Protein AF-0000000084983018 (afdb_homodimer)

Foldseek 3Di:
DVQAPLLVVLLVCLVVLHADALVSLLSNLLLLLDDPPGDDLVSLLSNFVSCVVSDHFLSNLLSNLLNQLVQWAAAAAPDPLAEEFEELDDLLLAFQALRLLLVLLLQLLVQAYEYEWEADDRHQGTNVLQLVLLQFDQPDASVLQSVCCHPQSYGYDYCVRTRVSCPSVVVSCVVVVDDGSSSLSRQLSRRHLRLFYEYFYQDLVCFASSQVSSLVSRRAWYKYWYAPRDRAQFQQGKIWIWIHHPSDTDTDIDHLVVLVDHHDHSVQRHAHHSNRSNVVSLCLLLPPDGRSVSRSLQRSLVSNCRSPVDVDSSVSSVSSNVCSPVSSSVVSSVVSSVSNVVD/DPQAPLLVVLLVCLVVLHADALVSLLSNLLLLLDDPPGDDLVSLLSNFVSCVVSDHFLSNLLSNLLNQLVQWAAAAAPDPLAEEFEELDDLLLAFFALRLLLVLLLQLLVQAYEYEWEADDRHQGTNVLQLVLLQFDQPDASVLQSVCCRPLSYGYDYCVRTRVSCVSVVVSCVVVVDDGSSSLSRQLSRRHLRLFYEYFYQDLVCQQSSQVSSLVSRRAWYKYWYAPRDRAQFQQGKIWIWIHHPSDTDTDIDHLVVLVDHHDHSVQRHAHHSNRSNVVSLCLLLPPDGRSVSRSLQRSLVSNCRSPVDVDSSVSSVSSNVCSPVSSSVVSSVVSSVSNVVD

Solvent-accessible surface area (backbone atoms only — not comparable to full-atom values): 33325 Å² total; per-residue (Å²): 133,78,79,74,50,48,47,44,52,48,34,45,38,29,69,68,67,40,83,58,48,39,66,55,24,25,51,28,41,45,29,43,44,31,86,78,86,35,55,50,54,24,38,48,24,27,42,39,40,28,40,49,68,63,56,77,49,47,42,33,51,33,16,34,21,53,38,55,32,70,67,29,54,62,40,74,56,82,62,75,62,28,25,29,54,30,49,36,52,82,42,82,70,46,52,34,60,49,60,65,49,15,48,32,40,19,31,54,68,69,26,28,30,52,26,50,42,40,66,49,85,79,51,72,39,22,55,46,41,27,41,45,57,65,53,30,54,65,90,59,54,60,68,53,27,30,48,32,26,61,75,71,27,43,23,62,44,42,38,75,76,30,41,62,48,45,57,63,51,47,55,34,44,63,59,39,63,58,84,36,68,69,46,60,30,57,61,70,30,46,43,60,64,52,39,19,38,40,35,15,29,34,42,64,82,46,20,55,48,50,38,50,25,39,45,75,73,59,38,53,30,31,38,17,25,15,22,86,37,30,29,38,59,44,36,59,39,59,22,43,34,15,33,35,52,89,87,40,79,45,78,51,74,47,51,35,56,81,76,71,42,69,76,40,55,71,76,59,40,47,41,48,46,24,62,54,28,28,52,50,42,52,40,35,28,66,48,46,81,54,60,51,32,52,25,28,28,50,41,14,1,44,44,24,20,58,38,65,76,27,94,36,48,66,53,10,28,53,50,31,49,51,34,25,72,70,38,42,15,41,4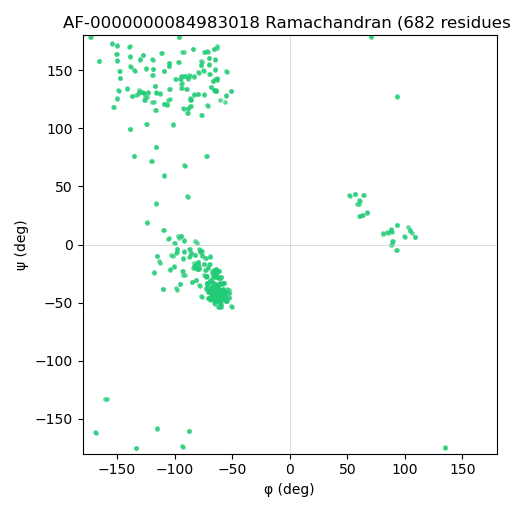9,40,48,52,48,47,26,56,57,42,58,72,105,136,76,79,73,52,50,47,44,52,48,34,45,38,29,69,69,67,41,83,58,49,39,65,56,23,25,51,28,40,46,30,44,45,31,85,79,85,35,54,49,53,23,37,48,24,26,44,38,40,28,40,50,68,63,56,77,48,48,43,34,51,32,16,34,21,53,38,56,33,69,68,28,54,62,41,74,56,82,62,74,62,28,24,28,54,29,48,37,51,83,42,79,70,47,50,35,59,49,61,64,49,14,48,33,39,20,32,52,67,70,26,29,29,54,26,49,41,42,66,50,86,80,53,72,39,22,55,46,42,27,39,46,55,64,53,30,55,65,91,59,53,61,68,54,28,30,48,31,26,60,73,70,27,42,23,62,44,41,38,75,78,29,39,63,48,45,55,63,51,46,56,35,45,64,60,40,62,60,86,35,67,67,48,60,31,59,62,68,30,47,43,60,65,52,39,20,38,40,35,16,30,34,41,65,82,46,21,56,48,50,37,50,27,40,44,76,72,58,38,52,29,31,39,18,26,15,22,85,39,30,28,39,59,45,34,60,40,59,23,42,34,15,32,36,52,89,88,40,81,44,77,50,74,46,53,35,56,82,75,72,43,70,75,40,56,72,77,60,40,48,41,48,44,23,60,52,28,29,52,49,42,52,41,36,28,68,48,46,82,53,60,51,33,52,25,30,28,51,41,14,1,42,44,24,21,58,37,64,76,27,94,37,49,67,53,10,27,54,50,33,49,51,32,26,73,70,38,42,15,42,48,40,49,52,49,46,25,56,57,42,58,72,104

InterPro domains:
  IPR000312 Glycosyl transferase, family 3 [PF00591] (81-330)
  IPR005940 Anthranilate phosphoribosyl transferase [MF_00211] (9-339)
  IPR005940 Anthranilate phosphoribosyl transferase [PTHR43285] (6-341)
  IPR005940 Anthranilate phosphoribosyl transferase [TIGR01245] (11-338)
  IPR017459 Glycosyl transferase family 3, N-terminal domain [PF02885] (8-72)
  IPR035902 Nucleoside phosphorylase/phosphoribosyltransferase catalytic domain superfamily [G3DSA:3.40.1030.10] (78-343)
  IPR035902 Nucleoside phosphorylase/phosphoribosyltransferase catalytic domain superfamily [SSF52418] (81-342)
  IPR036320 Glycosyl transferase family 3, N-terminal domain superfamily [SSF47648] (6-75)

Structure (mmCIF, N/CA/C/O backbone):
data_AF-0000000084983018-model_v1
#
loop_
_entity.id
_entity.type
_entity.pdbx_description
1 polymer 'Anthranilate phosphoribosyltransferase'
#
loop_
_atom_site.group_PDB
_atom_site.id
_atom_site.type_symbol
_atom_site.label_atom_id
_atom_site.label_alt_id
_atom_site.label_comp_id
_atom_site.label_asym_id
_atom_site.label_entity_id
_atom_site.label_seq_id
_atom_site.pdbx_PDB_ins_code
_atom_site.Cartn_x
_atom_site.Cartn_y
_atom_site.Cartn_z
_atom_site.occupancy
_atom_site.B_iso_or_equiv
_atom_site.auth_seq_id
_atom_site.auth_comp_id
_atom_site.auth_asym_id
_atom_site.auth_atom_id
_atom_site.pdbx_PDB_model_num
ATOM 1 N N . MET A 1 1 ? 7.293 11.492 -21.266 1 32.59 1 MET A N 1
ATOM 2 C CA . MET A 1 1 ? 7.188 11.742 -19.828 1 32.59 1 MET A CA 1
ATOM 3 C C . MET A 1 1 ? 5.754 11.531 -19.344 1 32.59 1 MET A C 1
ATOM 5 O O . MET A 1 1 ? 5.516 11.398 -18.156 1 32.59 1 MET A O 1
ATOM 9 N N . GLU A 1 2 ? 4.789 11.664 -20.344 1 40.72 2 GLU A N 1
ATOM 10 C CA . GLU A 1 2 ? 3.334 11.555 -20.391 1 40.72 2 GLU A CA 1
ATOM 11 C C . GLU A 1 2 ? 2.885 10.102 -20.266 1 40.72 2 GLU A C 1
ATOM 13 O O . GLU A 1 2 ? 1.707 9.828 -20.031 1 40.72 2 GLU A O 1
ATOM 18 N N . ALA A 1 3 ? 3.82 9.242 -20.719 1 45.34 3 ALA A N 1
ATOM 19 C CA . ALA A 1 3 ? 3.463 7.859 -21.016 1 45.34 3 ALA A CA 1
ATOM 20 C C . ALA A 1 3 ? 3.23 7.062 -19.734 1 45.34 3 ALA A C 1
ATOM 22 O O . ALA A 1 3 ? 2.57 6.02 -19.766 1 45.34 3 ALA A O 1
ATOM 23 N N . PHE A 1 4 ? 3.785 7.344 -18.625 1 60.31 4 PHE A N 1
ATOM 24 C CA . PHE A 1 4 ? 3.695 6.484 -17.453 1 60.31 4 PHE A CA 1
ATOM 25 C C . PHE A 1 4 ? 2.809 7.117 -16.391 1 60.31 4 PHE A C 1
ATOM 27 O O . PHE A 1 4 ? 3.252 7.344 -15.258 1 60.31 4 PHE A O 1
ATOM 34 N N . ALA A 1 5 ? 1.514 7.324 -16.969 1 80.44 5 ALA A N 1
ATOM 35 C CA . ALA A 1 5 ? 0.511 8.07 -16.219 1 80.44 5 ALA A CA 1
ATOM 36 C C . ALA A 1 5 ? -0.504 7.133 -15.57 1 80.44 5 ALA A C 1
ATOM 38 O O . ALA A 1 5 ? -1.137 7.484 -14.57 1 80.44 5 ALA A O 1
ATOM 39 N N . MET A 1 6 ? -0.443 5.891 -15.945 1 94.75 6 MET A N 1
ATOM 40 C CA . MET A 1 6 ? -1.58 5.082 -15.516 1 94.75 6 MET A CA 1
ATOM 41 C C . MET A 1 6 ? -1.365 4.559 -14.094 1 94.75 6 MET A C 1
ATOM 43 O O . MET A 1 6 ? -2.318 4.438 -13.328 1 94.75 6 MET A O 1
ATOM 47 N N . ILE A 1 7 ? -0.106 4.305 -13.766 1 97.69 7 ILE A N 1
ATOM 48 C CA . ILE A 1 7 ? 0.171 3.738 -12.453 1 97.69 7 ILE A CA 1
ATOM 49 C C . ILE A 1 7 ? -0.272 4.715 -11.367 1 97.69 7 ILE A C 1
ATOM 51 O O . ILE A 1 7 ? -0.812 4.301 -10.336 1 97.69 7 ILE A O 1
ATOM 55 N N . LYS A 1 8 ? -0.011 5.953 -11.578 1 96.94 8 LYS A N 1
ATOM 56 C CA . LYS A 1 8 ? -0.444 6.961 -10.617 1 96.94 8 LYS A CA 1
ATOM 57 C C . LYS A 1 8 ? -1.966 7.008 -10.516 1 96.94 8 LYS A C 1
ATOM 59 O O . LYS A 1 8 ? -2.52 7.098 -9.414 1 96.94 8 LYS A O 1
ATOM 64 N N . GLU A 1 9 ? -2.6 6.969 -11.633 1 97.69 9 GLU A N 1
ATOM 65 C CA . GLU A 1 9 ? -4.059 6.938 -11.664 1 97.69 9 GLU A CA 1
ATOM 66 C C . GLU A 1 9 ? -4.598 5.676 -11 1 97.69 9 GLU A C 1
ATOM 68 O O . GLU A 1 9 ? -5.586 5.727 -10.266 1 97.69 9 GLU A O 1
ATOM 73 N N . ALA A 1 10 ? -3.994 4.559 -11.273 1 98.69 10 ALA A N 1
ATOM 74 C CA . ALA A 1 10 ? -4.395 3.287 -10.672 1 98.69 10 ALA A CA 1
ATOM 75 C C . ALA A 1 10 ? -4.273 3.338 -9.156 1 98.69 10 ALA A C 1
ATOM 77 O O . ALA A 1 10 ? -5.18 2.904 -8.438 1 98.69 10 ALA A O 1
ATOM 78 N N . ILE A 1 11 ? -3.15 3.885 -8.719 1 98.62 11 ILE A N 1
ATOM 79 C CA . ILE A 1 11 ? -2.924 4.016 -7.285 1 98.62 11 ILE A CA 1
ATOM 80 C C . ILE A 1 11 ? -4.035 4.855 -6.664 1 98.62 11 ILE A C 1
ATOM 82 O O . ILE A 1 11 ? -4.586 4.496 -5.621 1 98.62 11 ILE A O 1
ATOM 86 N N . LYS A 1 12 ? -4.371 5.93 -7.293 1 97.69 12 LYS A N 1
ATOM 87 C CA . LYS A 1 12 ? -5.441 6.793 -6.801 1 97.69 12 LYS A CA 1
ATOM 88 C C . LYS A 1 12 ? -6.77 6.039 -6.734 1 97.69 12 LYS A C 1
ATOM 90 O O . LYS A 1 12 ? -7.449 6.059 -5.703 1 97.69 12 LYS A O 1
ATOM 95 N N . LYS A 1 13 ? -7.172 5.336 -7.777 1 98.31 13 LYS A N 1
ATOM 96 C CA . LYS A 1 13 ? -8.414 4.57 -7.816 1 98.31 13 LYS A CA 1
ATOM 97 C C . LYS A 1 13 ? -8.438 3.496 -6.734 1 98.31 13 LYS A C 1
ATOM 99 O O . LYS A 1 13 ? -9.422 3.361 -6.004 1 98.31 13 LYS A O 1
ATOM 104 N N . LEU A 1 14 ? -7.336 2.756 -6.645 1 98.69 14 LEU A N 1
ATOM 105 C CA . LEU A 1 14 ? -7.254 1.664 -5.684 1 98.69 14 LEU A CA 1
ATOM 106 C C . LEU A 1 14 ? -7.336 2.191 -4.254 1 98.69 14 LEU A C 1
ATOM 108 O O . LEU A 1 14 ? -7.961 1.566 -3.393 1 98.69 14 LEU A O 1
ATOM 112 N N . SER A 1 15 ? -6.668 3.338 -4.008 1 97.81 15 SER A N 1
ATOM 113 C CA . SER A 1 15 ? -6.695 3.922 -2.672 1 97.81 15 SER A 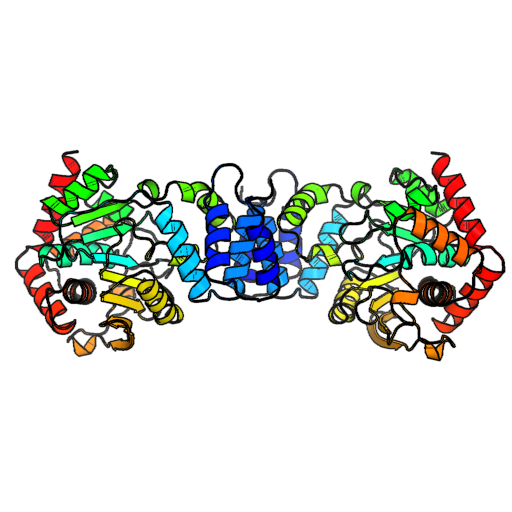CA 1
ATOM 114 C C . SER A 1 15 ? -8.109 4.344 -2.283 1 97.81 15 SER A C 1
ATOM 116 O O . SER A 1 15 ? -8.406 4.512 -1.1 1 97.81 15 SER A O 1
ATOM 118 N N . ASN A 1 16 ? -8.961 4.539 -3.258 1 97.06 16 ASN A N 1
ATOM 119 C CA . ASN A 1 16 ? -10.375 4.844 -3.035 1 97.06 16 ASN A CA 1
ATOM 120 C C . ASN A 1 16 ? -11.234 3.584 -3.064 1 97.06 16 ASN A C 1
ATOM 122 O O . ASN A 1 16 ? -12.461 3.664 -3.15 1 97.06 16 ASN A O 1
ATOM 126 N N . LYS A 1 17 ? -10.586 2.412 -3.137 1 97.75 17 LYS A N 1
ATOM 127 C CA . LYS A 1 17 ? -11.242 1.105 -3.143 1 97.75 17 LYS A CA 1
ATOM 128 C C . LYS A 1 17 ? -12.047 0.899 -4.422 1 97.75 17 LYS A C 1
ATOM 130 O O . LYS A 1 17 ? -13.094 0.248 -4.402 1 97.75 17 LYS A O 1
ATOM 135 N N . GLU A 1 18 ? -11.633 1.561 -5.473 1 98.5 18 GLU A N 1
ATOM 136 C CA . GLU A 1 18 ? -12.242 1.385 -6.789 1 98.5 18 GLU A CA 1
ATOM 137 C C . GLU A 1 18 ? -11.484 0.341 -7.609 1 98.5 18 GLU A C 1
ATOM 139 O O . GLU A 1 18 ? -10.258 0.264 -7.551 1 98.5 18 GLU A O 1
ATOM 144 N N . ASP A 1 19 ? -12.219 -0.385 -8.375 1 98.69 19 ASP A N 1
ATOM 145 C CA . ASP A 1 19 ? -11.633 -1.426 -9.211 1 98.69 19 ASP A CA 1
ATOM 146 C C . ASP A 1 19 ? -11 -0.829 -10.469 1 98.69 19 ASP A C 1
ATOM 148 O O . ASP A 1 19 ? -11.461 0.201 -10.969 1 98.69 19 ASP A O 1
ATOM 152 N N . LEU A 1 20 ? -9.977 -1.447 -10.914 1 98.75 20 LEU A N 1
ATOM 153 C CA . LEU A 1 20 ? -9.438 -1.127 -12.234 1 98.75 20 LEU A CA 1
ATOM 154 C C . LEU A 1 20 ? -10.133 -1.932 -13.32 1 98.75 20 LEU A C 1
ATOM 156 O O . LEU A 1 20 ? -10.516 -3.084 -13.102 1 98.75 20 LEU A O 1
ATOM 160 N N . THR A 1 21 ? -10.297 -1.306 -14.477 1 98.5 21 THR A N 1
ATOM 161 C CA . THR A 1 21 ? -10.719 -2.064 -15.648 1 98.5 21 THR A CA 1
ATOM 162 C C . THR A 1 21 ? -9.594 -2.973 -16.141 1 98.5 21 THR A C 1
ATOM 164 O O . THR A 1 21 ? -8.445 -2.822 -15.727 1 98.5 21 THR A O 1
ATOM 167 N N . LEU A 1 22 ? -9.992 -3.889 -17 1 98.56 22 LEU A N 1
ATOM 168 C CA . LEU A 1 22 ? -9.023 -4.773 -17.625 1 98.56 22 LEU A CA 1
ATOM 169 C C . LEU A 1 22 ? -7.898 -3.971 -18.281 1 98.56 22 LEU A C 1
ATOM 171 O O . LEU A 1 22 ? -6.719 -4.266 -18.078 1 98.56 22 LEU A O 1
ATOM 175 N N . GLU A 1 23 ? -8.219 -2.941 -18.984 1 98.44 23 GLU A N 1
ATOM 176 C CA . GLU A 1 23 ? -7.254 -2.145 -19.734 1 98.44 23 GLU A CA 1
ATOM 177 C C . GLU A 1 23 ? -6.371 -1.327 -18.797 1 98.44 23 GLU A C 1
ATOM 179 O O . GLU A 1 23 ? -5.168 -1.186 -19.031 1 98.44 23 GLU A O 1
ATOM 184 N N . GLU A 1 24 ? -6.961 -0.74 -17.734 1 98.5 24 GLU A N 1
ATOM 185 C CA . GLU A 1 24 ? -6.176 -0.003 -16.75 1 98.5 24 GLU A CA 1
ATOM 186 C C . GLU A 1 24 ? -5.145 -0.906 -16.078 1 98.5 24 GLU A C 1
ATOM 188 O O . GLU A 1 24 ? -4 -0.501 -15.867 1 98.5 24 GLU A O 1
ATOM 193 N N . ALA A 1 25 ? -5.582 -2.143 -15.789 1 98.62 25 ALA A N 1
ATOM 194 C CA . ALA A 1 25 ? -4.68 -3.104 -15.164 1 98.62 25 ALA A CA 1
ATOM 195 C C . ALA A 1 25 ? -3.531 -3.469 -16.094 1 98.62 25 ALA A C 1
ATOM 197 O O . ALA A 1 25 ? -2.375 -3.545 -15.68 1 98.62 25 ALA A O 1
ATOM 198 N N . LYS A 1 26 ? -3.838 -3.678 -17.375 1 98.5 26 LYS A N 1
ATOM 199 C CA . LYS A 1 26 ? -2.811 -3.975 -18.375 1 98.5 26 LYS A CA 1
ATOM 200 C C . LYS A 1 26 ? -1.768 -2.863 -18.438 1 98.5 26 LYS A C 1
ATOM 202 O O . LYS A 1 26 ? -0.564 -3.133 -18.422 1 98.5 26 LYS A O 1
ATOM 207 N N . GLN A 1 27 ? -2.232 -1.68 -18.469 1 98.06 27 GLN A N 1
ATOM 208 C CA . GLN A 1 27 ? -1.351 -0.529 -18.641 1 98.06 27 GLN A CA 1
ATOM 209 C C . GLN A 1 27 ? -0.479 -0.32 -17.406 1 98.06 27 GLN A C 1
ATOM 211 O O . GLN A 1 27 ? 0.715 -0.036 -17.516 1 98.06 27 GLN A O 1
ATOM 216 N N . ALA A 1 28 ? -1.094 -0.403 -16.203 1 98 28 ALA A N 1
ATOM 217 C CA . ALA A 1 28 ? -0.319 -0.267 -14.977 1 98 28 ALA A CA 1
ATOM 218 C C . ALA A 1 28 ? 0.772 -1.331 -14.891 1 98 28 ALA A C 1
ATOM 220 O O . ALA A 1 28 ? 1.919 -1.028 -14.555 1 98 28 ALA A O 1
ATOM 221 N N . MET A 1 29 ? 0.424 -2.566 -15.234 1 97.94 29 MET A N 1
ATOM 222 C CA . MET A 1 29 ? 1.387 -3.662 -15.195 1 97.94 29 MET A CA 1
ATOM 223 C C . MET A 1 29 ? 2.492 -3.451 -16.219 1 97.94 29 MET A C 1
ATOM 225 O O . MET A 1 29 ? 3.654 -3.771 -15.969 1 97.94 29 MET A O 1
ATOM 229 N N . ASP A 1 30 ? 2.123 -2.965 -17.359 1 97.38 30 ASP A N 1
ATOM 230 C CA . ASP A 1 30 ? 3.115 -2.654 -18.391 1 97.38 30 ASP A CA 1
ATOM 231 C C . ASP A 1 30 ? 4.16 -1.674 -17.859 1 97.38 30 ASP A C 1
ATOM 233 O O . ASP A 1 30 ? 5.359 -1.855 -18.078 1 97.38 30 ASP A O 1
ATOM 237 N N . GLU A 1 31 ? 3.773 -0.653 -17.125 1 97.25 31 GLU A N 1
ATOM 238 C CA . GLU A 1 31 ? 4.688 0.325 -16.547 1 97.25 31 GLU A CA 1
ATOM 239 C C . GLU A 1 31 ? 5.562 -0.312 -15.469 1 97.25 31 GLU A C 1
ATOM 241 O O . GLU A 1 31 ? 6.738 0.031 -15.336 1 97.25 31 GLU A O 1
ATOM 246 N N . ILE A 1 32 ? 4.977 -1.2 -14.711 1 97.25 32 ILE A N 1
ATOM 247 C CA . ILE A 1 32 ? 5.699 -1.89 -13.648 1 97.25 32 ILE A CA 1
ATOM 248 C C . ILE A 1 32 ? 6.809 -2.75 -14.25 1 97.25 32 ILE A C 1
ATOM 250 O O . ILE A 1 32 ? 7.914 -2.814 -13.711 1 97.25 32 ILE A O 1
ATOM 254 N N . LEU A 1 33 ? 6.52 -3.375 -15.367 1 96.38 33 LEU A N 1
ATOM 255 C CA . LEU A 1 33 ? 7.449 -4.336 -15.953 1 96.38 33 LEU A CA 1
ATOM 256 C C . LEU A 1 33 ? 8.375 -3.652 -16.953 1 96.38 33 LEU A C 1
ATOM 258 O O . LEU A 1 33 ? 9.188 -4.312 -17.609 1 96.38 33 LEU A O 1
ATOM 262 N N . THR A 1 34 ? 8.258 -2.35 -17.094 1 93.94 34 THR A N 1
ATOM 263 C CA . THR A 1 34 ? 9.188 -1.566 -17.906 1 93.94 34 THR A CA 1
ATOM 264 C C . THR A 1 34 ? 10.414 -1.175 -17.094 1 93.94 34 THR A C 1
ATOM 266 O O . THR A 1 34 ? 10.305 -0.46 -16.094 1 93.94 34 THR A O 1
ATOM 269 N N . LEU A 1 35 ? 11.555 -1.564 -17.469 1 87.19 35 LEU A N 1
ATOM 270 C CA . LEU A 1 35 ? 12.773 -1.459 -16.688 1 87.19 35 LEU A CA 1
ATOM 271 C C . LEU A 1 35 ? 13.312 -0.033 -16.703 1 87.19 35 LEU A C 1
ATOM 273 O O . LEU A 1 35 ? 13.758 0.483 -15.68 1 87.19 35 LEU A O 1
ATOM 277 N N . GLU A 1 36 ? 13.336 0.577 -17.828 1 88.81 36 GLU A N 1
ATOM 278 C CA . GLU A 1 36 ? 13.828 1.948 -17.938 1 88.81 36 GLU A CA 1
ATOM 279 C C . GLU A 1 36 ? 12.68 2.928 -18.141 1 88.81 36 GLU A C 1
ATOM 281 O O . GLU A 1 36 ? 11.914 2.801 -19.109 1 88.81 36 GLU A O 1
ATOM 286 N N . GLY A 1 37 ? 12.641 3.807 -17.203 1 89.25 37 GLY A N 1
ATOM 287 C CA . GLY A 1 37 ? 11.609 4.828 -17.359 1 89.25 37 GLY A CA 1
ATOM 288 C C . GLY A 1 37 ? 10.242 4.359 -16.906 1 89.25 37 GLY A C 1
ATOM 289 O O . GLY A 1 37 ? 9.242 5.039 -17.156 1 89.25 37 GLY A O 1
ATOM 290 N N . GLY A 1 38 ? 10.141 3.217 -16.281 1 94 38 GLY A N 1
ATOM 291 C CA . GLY A 1 38 ? 8.867 2.691 -15.812 1 94 38 GLY A CA 1
ATOM 292 C C . GLY A 1 38 ? 8.5 3.178 -14.422 1 94 38 GLY A C 1
ATOM 293 O O . GLY A 1 38 ? 8.93 4.25 -14 1 94 38 GLY A O 1
ATOM 294 N N . ALA A 1 39 ? 7.609 2.455 -13.797 1 96.5 39 ALA A N 1
ATOM 295 C CA . ALA A 1 39 ? 7.129 2.814 -12.469 1 96.5 39 ALA A CA 1
ATOM 296 C C . ALA A 1 39 ? 8.258 2.779 -11.445 1 96.5 39 ALA A C 1
ATOM 298 O O . ALA A 1 39 ? 9.148 1.927 -11.523 1 96.5 39 ALA A O 1
ATOM 299 N N . THR A 1 40 ? 8.281 3.682 -10.531 1 96.44 40 THR A N 1
ATOM 300 C CA . THR A 1 40 ? 9.266 3.719 -9.461 1 96.44 40 THR A CA 1
ATOM 301 C C . THR A 1 40 ? 8.984 2.637 -8.422 1 96.44 40 THR A C 1
ATOM 303 O O . THR A 1 40 ? 7.891 2.066 -8.398 1 96.44 40 THR A O 1
ATOM 306 N N . ASP A 1 41 ? 9.961 2.336 -7.512 1 97.19 41 ASP A N 1
ATOM 307 C CA . ASP A 1 41 ? 9.773 1.359 -6.445 1 97.19 41 ASP A CA 1
ATOM 308 C C . ASP A 1 41 ? 8.586 1.732 -5.562 1 97.19 41 ASP A C 1
ATOM 310 O O . ASP A 1 41 ? 7.809 0.864 -5.156 1 97.19 41 ASP A O 1
ATOM 314 N N . ALA A 1 42 ? 8.43 3.018 -5.309 1 97.94 42 ALA A N 1
ATOM 315 C CA . ALA A 1 42 ? 7.328 3.492 -4.477 1 97.94 42 ALA A CA 1
ATOM 316 C C . ALA A 1 42 ? 5.984 3.232 -5.148 1 97.94 42 ALA A C 1
ATOM 318 O O . ALA A 1 42 ? 5.031 2.795 -4.496 1 97.94 42 ALA A O 1
ATOM 319 N N . GLN A 1 43 ? 5.957 3.51 -6.402 1 98.19 43 GLN A N 1
ATOM 320 C CA . GLN A 1 43 ? 4.715 3.326 -7.145 1 98.19 43 GLN A CA 1
ATOM 321 C C . GLN A 1 43 ? 4.352 1.848 -7.246 1 98.19 43 GLN A C 1
ATOM 323 O O . GLN A 1 43 ? 3.193 1.474 -7.047 1 98.19 43 GLN A O 1
ATOM 328 N N . ILE A 1 44 ? 5.344 1.029 -7.562 1 98.38 44 ILE A N 1
ATOM 329 C CA . ILE A 1 44 ? 5.125 -0.411 -7.645 1 98.38 44 ILE A CA 1
ATOM 330 C C . ILE A 1 44 ? 4.617 -0.93 -6.301 1 98.38 44 ILE A C 1
ATOM 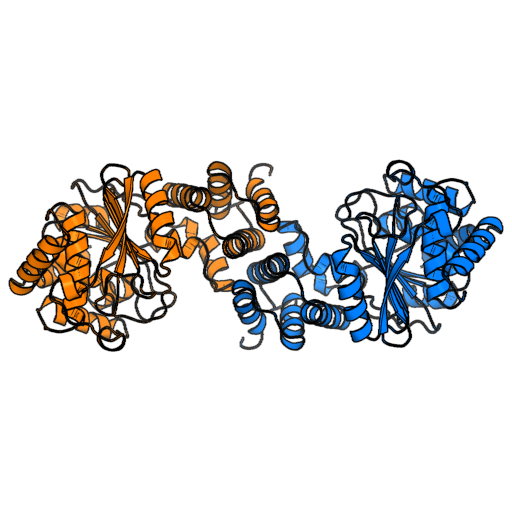332 O O . ILE A 1 44 ? 3.619 -1.653 -6.246 1 98.38 44 ILE A O 1
ATOM 336 N N . SER A 1 45 ? 5.273 -0.512 -5.27 1 98.56 45 SER A N 1
ATOM 337 C CA . SER A 1 45 ? 4.938 -0.954 -3.918 1 98.56 45 SER A CA 1
ATOM 338 C C . SER A 1 45 ? 3.523 -0.534 -3.533 1 98.56 45 SER A C 1
ATOM 340 O O . SER A 1 45 ? 2.77 -1.323 -2.961 1 98.56 45 SER A O 1
ATOM 342 N N . SER A 1 46 ? 3.154 0.678 -3.816 1 98.81 46 SER A N 1
ATOM 343 C CA . SER A 1 46 ? 1.819 1.177 -3.5 1 98.81 46 SER A CA 1
ATOM 344 C C . SER A 1 46 ? 0.747 0.411 -4.27 1 98.81 46 SER A C 1
ATOM 346 O O . SER A 1 46 ? -0.252 -0.019 -3.688 1 98.81 46 SER A O 1
ATOM 348 N N . PHE A 1 47 ? 0.963 0.246 -5.578 1 98.69 47 PHE A N 1
ATOM 349 C CA . PHE A 1 47 ? 0.031 -0.483 -6.43 1 98.69 47 PHE A CA 1
ATOM 350 C C . PHE A 1 47 ? -0.217 -1.885 -5.887 1 98.69 47 PHE A C 1
ATOM 352 O O . PHE A 1 47 ? -1.366 -2.295 -5.707 1 98.69 47 PHE A O 1
ATOM 359 N N . LEU A 1 48 ? 0.864 -2.59 -5.559 1 98.62 48 LEU A N 1
ATOM 360 C CA . LEU A 1 48 ? 0.775 -3.963 -5.074 1 98.62 48 LEU A CA 1
ATOM 361 C C . LEU A 1 48 ? 0.07 -4.02 -3.725 1 98.62 48 LEU A C 1
ATOM 363 O O . LEU A 1 48 ? -0.794 -4.871 -3.506 1 98.62 48 LEU A O 1
ATOM 367 N N . SER A 1 49 ? 0.425 -3.119 -2.816 1 98.75 49 SER A N 1
ATOM 368 C CA . SER A 1 49 ? -0.132 -3.088 -1.468 1 98.75 49 SER A CA 1
ATOM 369 C C . SER A 1 49 ? -1.624 -2.773 -1.493 1 98.75 49 SER A C 1
ATOM 371 O O . SER A 1 49 ? -2.414 -3.434 -0.817 1 98.75 49 SER A O 1
ATOM 373 N N . LEU A 1 50 ? -1.993 -1.81 -2.314 1 98.75 50 LEU A N 1
ATOM 374 C CA . LEU A 1 50 ? -3.383 -1.373 -2.373 1 98.75 50 LEU A CA 1
ATOM 375 C C . LEU A 1 50 ? -4.262 -2.441 -3.016 1 98.75 50 LEU A C 1
ATOM 377 O O . LEU A 1 50 ? -5.387 -2.68 -2.568 1 98.75 50 LEU A O 1
ATOM 381 N N . LEU A 1 51 ? -3.734 -3.025 -4.043 1 98.25 51 LEU A N 1
ATOM 382 C CA . LEU A 1 51 ? -4.477 -4.098 -4.695 1 98.25 51 LEU A CA 1
ATOM 383 C C . LEU A 1 51 ? -4.75 -5.242 -3.725 1 98.25 51 LEU A C 1
ATOM 385 O O . LEU A 1 51 ? -5.867 -5.758 -3.666 1 98.25 51 LEU A O 1
ATOM 389 N N . ARG A 1 52 ? -3.76 -5.609 -3.029 1 96.81 52 ARG A N 1
ATOM 390 C CA . ARG A 1 52 ? -3.896 -6.668 -2.035 1 96.81 52 ARG A CA 1
ATOM 391 C C . ARG A 1 52 ? -4.953 -6.309 -0.997 1 96.81 52 ARG A C 1
ATOM 393 O O . ARG A 1 52 ? -5.801 -7.141 -0.654 1 96.81 52 ARG A O 1
ATOM 400 N N . MET A 1 53 ? -4.914 -5.125 -0.514 1 97.44 53 MET A N 1
ATOM 401 C CA . MET A 1 53 ? -5.82 -4.68 0.539 1 97.44 53 MET A CA 1
ATOM 402 C C . MET A 1 53 ? -7.254 -4.609 0.027 1 97.44 53 MET A C 1
ATOM 404 O O . MET A 1 53 ? -8.195 -4.914 0.761 1 97.44 53 MET A O 1
ATOM 408 N N . LYS A 1 54 ? -7.484 -4.176 -1.147 1 97.06 54 LYS A N 1
ATOM 409 C CA . LYS A 1 54 ? -8.812 -4.031 -1.748 1 97.06 54 LYS A CA 1
ATOM 410 C C . LYS A 1 54 ? -9.406 -5.391 -2.09 1 97.06 54 LYS A C 1
ATOM 412 O O . LYS A 1 54 ? -10.625 -5.578 -2.006 1 97.06 54 LYS A O 1
ATOM 417 N N . GLY A 1 55 ? -8.5 -6.34 -2.463 1 96.38 55 GLY A N 1
ATOM 418 C CA . GLY A 1 55 ? -8.938 -7.57 -3.104 1 96.38 55 GLY A CA 1
ATOM 419 C C . GLY A 1 55 ? -8.922 -7.492 -4.617 1 96.38 55 GLY A C 1
ATOM 420 O O . GLY A 1 55 ? -9.5 -6.574 -5.203 1 96.38 55 GLY A O 1
ATOM 421 N N . GLU A 1 56 ? -8.297 -8.406 -5.285 1 97.38 56 GLU A N 1
ATOM 422 C CA . GLU A 1 56 ? -8.102 -8.375 -6.734 1 97.38 56 GLU A CA 1
ATOM 423 C C . GLU A 1 56 ? -9.328 -8.914 -7.469 1 97.38 56 GLU A C 1
ATOM 425 O O . GLU A 1 56 ? -9.844 -9.977 -7.125 1 97.38 56 GLU A O 1
ATOM 430 N N . THR A 1 57 ? -9.836 -8.18 -8.43 1 97.75 57 THR A N 1
ATOM 431 C CA . THR A 1 57 ? -10.938 -8.656 -9.258 1 97.75 57 THR A CA 1
ATOM 432 C C . THR A 1 57 ? -10.414 -9.516 -10.406 1 97.75 57 THR A C 1
ATOM 434 O O . THR A 1 57 ? -9.211 -9.539 -10.672 1 97.75 57 THR A O 1
ATOM 437 N N . ILE A 1 58 ? -11.312 -10.219 -11.094 1 97.94 58 ILE A N 1
ATOM 438 C CA . ILE A 1 58 ? -10.977 -11.07 -12.234 1 97.94 58 ILE A CA 1
ATOM 439 C C . ILE A 1 58 ? -10.328 -10.227 -13.328 1 97.94 58 ILE A C 1
ATOM 441 O O . ILE A 1 58 ? -9.312 -10.617 -13.906 1 97.94 58 ILE A O 1
ATOM 445 N N . ASP A 1 59 ? -10.875 -8.984 -13.586 1 98.44 59 ASP A N 1
ATOM 446 C CA . ASP A 1 59 ? -10.32 -8.094 -14.602 1 98.44 59 ASP A CA 1
ATOM 447 C C . ASP A 1 59 ? -8.898 -7.664 -14.25 1 98.44 59 ASP A C 1
ATOM 449 O O . ASP A 1 59 ? -8.031 -7.613 -15.117 1 98.44 59 ASP A O 1
ATOM 453 N N . GLU A 1 60 ? -8.711 -7.301 -13.008 1 98.69 60 GLU A N 1
ATOM 454 C CA . GLU A 1 60 ? -7.387 -6.887 -12.547 1 98.69 60 GLU A CA 1
ATOM 455 C C . GLU A 1 60 ? -6.379 -8.023 -12.656 1 98.69 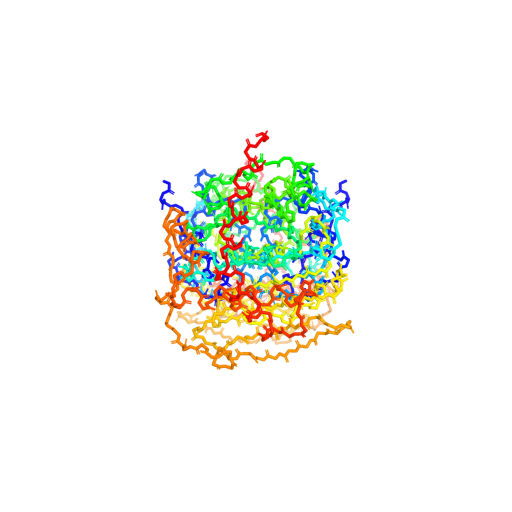60 GLU A C 1
ATOM 457 O O . GLU A 1 60 ? -5.273 -7.84 -13.164 1 98.69 60 GLU A O 1
ATOM 462 N N . ILE A 1 61 ? -6.754 -9.258 -12.242 1 98.5 61 ILE A N 1
ATOM 463 C CA . ILE A 1 61 ? -5.902 -10.438 -12.352 1 98.5 61 ILE A CA 1
ATOM 464 C C . ILE A 1 61 ? -5.594 -10.719 -13.82 1 98.5 61 ILE A C 1
ATOM 466 O O . ILE A 1 61 ? -4.43 -10.875 -14.195 1 98.5 61 ILE A O 1
ATOM 470 N N . THR A 1 62 ? -6.637 -10.711 -14.617 1 98.56 62 THR A N 1
ATOM 471 C CA . THR A 1 62 ? -6.512 -11.039 -16.031 1 98.56 62 THR A CA 1
ATOM 472 C C . THR A 1 62 ? -5.609 -10.031 -16.75 1 98.56 62 THR A C 1
ATOM 474 O O . THR A 1 62 ? -4.695 -10.422 -17.469 1 98.56 62 THR A O 1
ATOM 477 N N . GLY A 1 63 ? -5.871 -8.742 -16.5 1 98.62 63 GLY A N 1
ATOM 478 C CA . GLY A 1 63 ? -5.066 -7.707 -17.141 1 98.62 63 GLY A CA 1
ATOM 479 C C . GLY A 1 63 ? -3.596 -7.789 -16.781 1 98.62 63 GLY A C 1
ATOM 480 O O . GLY A 1 63 ? -2.732 -7.688 -17.656 1 98.62 63 GLY A O 1
ATOM 481 N N . CYS A 1 64 ? -3.314 -7.992 -15.531 1 98.62 64 CYS A N 1
A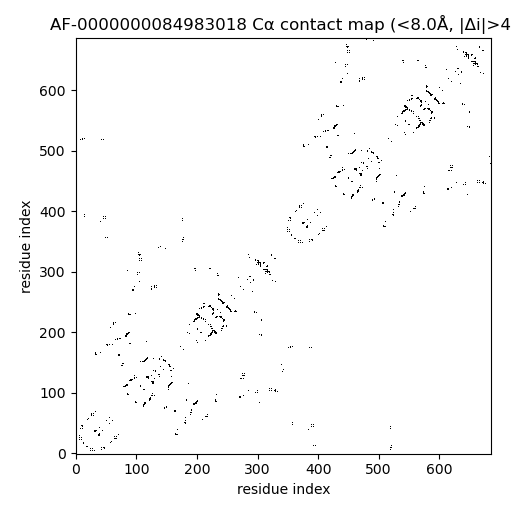TOM 482 C CA . CYS A 1 64 ? -1.931 -8.109 -15.086 1 98.62 64 CYS A CA 1
ATOM 483 C C . CYS A 1 64 ? -1.274 -9.352 -15.68 1 98.62 64 CYS A C 1
ATOM 485 O O . CYS A 1 64 ? -0.129 -9.297 -16.125 1 98.62 64 CYS A O 1
ATOM 487 N N . ALA A 1 65 ? -1.984 -10.453 -15.727 1 98.06 65 ALA A N 1
ATOM 488 C CA . ALA A 1 65 ? -1.443 -11.703 -16.234 1 98.06 65 ALA A CA 1
ATOM 489 C C . ALA A 1 65 ? -1.156 -11.617 -17.734 1 98.06 65 ALA A C 1
ATOM 491 O O . ALA A 1 65 ? -0.113 -12.078 -18.203 1 98.06 65 ALA A O 1
ATOM 492 N N . ILE A 1 66 ? -2.09 -11.031 -18.469 1 97.94 66 ILE A N 1
ATOM 493 C CA . ILE A 1 66 ? -1.924 -10.867 -19.906 1 97.94 66 ILE A CA 1
ATOM 494 C C . ILE A 1 66 ? -0.661 -10.055 -20.203 1 97.94 66 ILE A C 1
ATOM 496 O O . ILE A 1 66 ? 0.146 -10.43 -21.047 1 97.94 66 ILE A O 1
ATOM 500 N N . THR A 1 67 ? -0.487 -8.992 -19.469 1 97.94 67 THR A N 1
ATOM 501 C CA . THR A 1 67 ? 0.67 -8.125 -19.672 1 97.94 67 THR A CA 1
ATOM 502 C C . THR A 1 67 ? 1.959 -8.852 -19.297 1 97.94 67 THR A C 1
ATOM 504 O O . THR A 1 67 ? 2.947 -8.805 -20.031 1 97.94 67 THR A O 1
ATOM 507 N N . MET A 1 68 ? 1.944 -9.508 -18.156 1 97.12 68 MET A N 1
ATOM 508 C CA . MET A 1 68 ? 3.125 -10.258 -17.734 1 97.12 68 MET A CA 1
ATOM 509 C C . MET A 1 68 ? 3.506 -11.312 -18.766 1 97.12 68 MET A C 1
ATOM 511 O O . MET A 1 68 ? 4.676 -11.445 -19.125 1 97.12 68 MET A O 1
ATOM 515 N N . LYS A 1 69 ? 2.559 -12.016 -19.25 1 96.44 69 LYS A N 1
ATOM 516 C CA . LYS A 1 69 ? 2.789 -13.047 -20.25 1 96.44 69 LYS A CA 1
ATOM 517 C C . LYS A 1 69 ? 3.332 -12.438 -21.547 1 96.44 69 LYS A C 1
ATOM 519 O O . LYS A 1 69 ? 4.223 -13.008 -22.188 1 96.44 69 LYS A O 1
ATOM 524 N N . SER A 1 70 ? 2.809 -11.289 -21.906 1 96.12 70 SER A N 1
ATOM 525 C CA . SER A 1 70 ? 3.203 -10.656 -23.156 1 96.12 70 SER A CA 1
ATOM 526 C C . SER A 1 70 ? 4.672 -10.234 -23.125 1 96.12 70 SER A C 1
ATOM 528 O O . SER A 1 70 ? 5.309 -10.109 -24.172 1 96.12 70 SER A O 1
ATOM 530 N N . LYS A 1 71 ? 5.215 -10.078 -22 1 95.38 71 LYS A N 1
ATOM 531 C CA . LYS A 1 71 ? 6.586 -9.594 -21.875 1 95.38 71 LYS A CA 1
ATOM 532 C C . LYS A 1 71 ? 7.562 -10.75 -21.672 1 95.38 71 LYS A C 1
ATOM 534 O O . LYS A 1 71 ? 8.781 -10.547 -21.641 1 95.38 71 LYS A O 1
ATOM 539 N N . ALA A 1 72 ? 7.074 -11.953 -21.562 1 96.69 72 ALA A N 1
ATOM 540 C CA . ALA A 1 72 ? 7.902 -13.133 -21.328 1 96.69 72 ALA A CA 1
ATOM 541 C C . ALA A 1 72 ? 8.602 -13.57 -22.609 1 96.69 72 ALA A C 1
ATOM 543 O O . ALA A 1 72 ? 8.195 -13.172 -23.703 1 96.69 72 ALA A O 1
ATOM 544 N N . THR A 1 73 ? 9.727 -14.25 -22.484 1 97.25 73 THR A N 1
ATOM 545 C CA . THR A 1 73 ? 10.266 -15.031 -23.594 1 97.25 73 THR A CA 1
ATOM 546 C C . THR A 1 73 ? 9.469 -16.312 -23.797 1 97.25 73 THR A C 1
ATOM 548 O O . THR A 1 73 ? 9.234 -17.062 -22.844 1 97.25 73 THR A O 1
ATOM 551 N N . HIS A 1 74 ? 9.062 -16.547 -24.984 1 97.44 74 HIS A N 1
ATOM 552 C CA . HIS A 1 74 ? 8.125 -17.641 -25.234 1 97.44 74 HIS A CA 1
ATOM 553 C C . HIS A 1 74 ? 8.812 -18.844 -25.875 1 97.44 74 HIS A C 1
ATOM 555 O O . HIS A 1 74 ? 9.875 -18.688 -26.484 1 97.44 74 HIS A O 1
ATOM 561 N N . ILE A 1 75 ? 8.227 -19.938 -25.641 1 97.69 75 ILE A N 1
ATOM 562 C CA . ILE A 1 75 ? 8.523 -21.125 -26.438 1 97.69 75 ILE A CA 1
ATOM 563 C C . ILE A 1 75 ? 7.262 -21.609 -27.141 1 97.69 75 ILE A C 1
ATOM 565 O O . ILE A 1 75 ? 6.148 -21.25 -26.766 1 97.69 75 ILE A O 1
ATOM 569 N N . LYS A 1 76 ? 7.477 -22.375 -28.172 1 96.69 76 LYS A N 1
ATOM 570 C CA . LYS A 1 76 ? 6.375 -22.922 -28.953 1 96.69 76 LYS A CA 1
ATOM 571 C C . LYS A 1 76 ? 6.602 -24.391 -29.266 1 96.69 76 LYS A C 1
ATOM 573 O O . LYS A 1 76 ? 6.898 -24.75 -30.406 1 96.69 76 LYS A O 1
ATOM 578 N N . PRO A 1 77 ? 6.371 -25.172 -28.203 1 97.38 77 PRO A N 1
ATOM 579 C CA . PRO A 1 77 ? 6.531 -26.609 -28.469 1 97.38 77 PRO A CA 1
ATOM 580 C C . PRO A 1 77 ? 5.684 -27.094 -29.641 1 97.38 77 PRO A C 1
ATOM 582 O O . PRO A 1 77 ? 4.582 -26.578 -29.875 1 97.38 77 PRO A O 1
ATOM 585 N N . LYS A 1 78 ? 6.18 -28.109 -30.359 1 97.12 78 LYS A N 1
ATOM 586 C CA . LYS A 1 78 ? 5.484 -28.656 -31.531 1 97.12 78 LYS A CA 1
ATOM 587 C C . LYS A 1 78 ? 4.414 -29.656 -31.109 1 97.12 78 LYS A C 1
ATOM 589 O O . LYS A 1 78 ? 3.455 -29.891 -31.844 1 97.12 78 LYS A O 1
ATOM 594 N N . VAL A 1 79 ? 4.559 -30.141 -29.969 1 95.44 79 VAL A N 1
ATOM 595 C CA . VAL A 1 79 ? 3.592 -31.109 -29.484 1 95.44 79 VAL A CA 1
ATOM 596 C C . VAL A 1 79 ? 2.297 -30.406 -29.094 1 95.44 79 VAL A C 1
ATOM 598 O O . VAL A 1 79 ? 2.322 -29.25 -28.656 1 95.44 79 VAL A O 1
ATOM 601 N N . SER A 1 80 ? 1.238 -31.188 -29.25 1 92.25 80 SER A N 1
ATOM 602 C CA . SER A 1 80 ? -0.063 -30.609 -28.922 1 92.25 80 SER A CA 1
ATOM 603 C C . SER A 1 80 ? -0.487 -31 -27.5 1 92.25 80 SER A C 1
ATOM 605 O O . SER A 1 80 ? 0.042 -31.953 -26.922 1 92.25 80 SER A O 1
ATOM 607 N N . ASN A 1 81 ? -1.342 -30.25 -26.906 1 93.75 81 ASN A N 1
ATOM 608 C CA . ASN A 1 81 ? -2.059 -30.531 -25.656 1 93.75 81 ASN A CA 1
ATOM 609 C C . ASN A 1 81 ? -1.107 -30.641 -24.469 1 93.75 81 ASN A C 1
ATOM 611 O O . ASN A 1 81 ? -1.338 -31.438 -23.562 1 93.75 81 ASN A O 1
ATOM 615 N N . TYR A 1 82 ? 0.064 -29.984 -24.594 1 97.25 82 TYR A N 1
ATOM 616 C CA . TYR A 1 82 ? 0.908 -29.922 -23.406 1 97.25 82 TYR A CA 1
ATOM 617 C C . TYR A 1 82 ? 0.236 -29.125 -22.297 1 97.25 82 TYR A C 1
ATOM 619 O O . TYR A 1 82 ? -0.594 -28.25 -22.578 1 97.25 82 TYR A O 1
ATOM 627 N N . ILE A 1 83 ? 0.54 -29.453 -21.062 1 98.25 83 ILE A N 1
ATOM 628 C CA . ILE A 1 83 ? -0.096 -28.781 -19.938 1 98.25 83 ILE A CA 1
ATOM 629 C C . ILE A 1 83 ? 0.962 -28.062 -19.094 1 98.25 83 ILE A C 1
ATOM 631 O O . ILE A 1 83 ? 2.139 -28.422 -19.125 1 98.25 83 ILE A O 1
ATOM 635 N N . ASP A 1 84 ? 0.559 -27.016 -18.469 1 97.81 84 ASP A N 1
ATOM 636 C CA . ASP A 1 84 ? 1.295 -26.484 -17.328 1 97.81 84 ASP A CA 1
ATOM 637 C C . ASP A 1 84 ? 0.725 -27.016 -16.016 1 97.81 84 ASP A C 1
ATOM 639 O O . ASP A 1 84 ? -0.486 -27.219 -15.891 1 97.81 84 ASP A O 1
ATOM 643 N N . PHE A 1 85 ? 1.515 -27.281 -15.086 1 94.88 85 PHE A N 1
ATOM 644 C CA . PHE A 1 85 ? 1.185 -27.859 -13.789 1 94.88 85 PHE A CA 1
ATOM 645 C C . PHE A 1 85 ? 1.972 -27.172 -12.68 1 94.88 85 PHE A C 1
ATOM 647 O O . PHE A 1 85 ? 3.156 -27.469 -12.484 1 94.88 85 PHE A O 1
ATOM 654 N N . VAL A 1 86 ? 1.274 -26.234 -12.008 1 94.75 86 VAL A N 1
ATOM 655 C CA . VAL A 1 86 ? 2.025 -25.375 -11.094 1 94.75 86 VAL A CA 1
ATOM 656 C C . VAL A 1 86 ? 1.142 -24.969 -9.922 1 94.75 86 VAL A C 1
ATOM 658 O O . VAL A 1 86 ? -0.086 -24.938 -10.039 1 94.75 86 VAL A O 1
ATOM 661 N N . GLY A 1 87 ? 1.749 -24.781 -8.82 1 94.12 87 GLY A N 1
ATOM 662 C CA . GLY A 1 87 ? 1.115 -24.172 -7.668 1 94.12 87 GLY A CA 1
ATOM 663 C C . GLY A 1 87 ? 1.559 -22.75 -7.43 1 94.12 87 GLY A C 1
ATOM 664 O O . GLY A 1 87 ? 2.672 -22.359 -7.797 1 94.12 87 GLY A O 1
ATOM 665 N N . THR A 1 88 ? 0.745 -22.047 -6.785 1 92.56 88 THR A N 1
ATOM 666 C CA . THR A 1 88 ? 1.074 -20.656 -6.504 1 92.56 88 THR A CA 1
ATOM 667 C C . THR A 1 88 ? 2.156 -20.562 -5.434 1 92.56 88 THR A C 1
ATOM 669 O O . THR A 1 88 ? 2.814 -19.516 -5.297 1 92.56 88 THR A O 1
ATOM 672 N N . GLY A 1 89 ? 2.244 -21.594 -4.695 1 88.94 89 GLY A N 1
ATOM 673 C CA . GLY A 1 89 ? 3.035 -21.438 -3.484 1 88.94 89 GLY A CA 1
ATOM 674 C C . GLY A 1 89 ? 2.371 -20.562 -2.439 1 88.94 89 GLY A C 1
ATOM 675 O O . GLY A 1 89 ? 1.198 -20.219 -2.574 1 88.94 89 GLY A O 1
ATOM 676 N N . GLY A 1 90 ? 3.105 -20.422 -1.267 1 85.25 90 GLY A N 1
ATOM 677 C CA . GLY A 1 90 ? 2.633 -19.516 -0.234 1 85.25 90 GLY A CA 1
ATOM 678 C C . GLY A 1 90 ? 1.674 -20.172 0.743 1 85.25 90 GLY A C 1
ATOM 679 O O . GLY A 1 90 ? 1.008 -19.484 1.521 1 85.25 90 GLY A O 1
ATOM 680 N N . ASP A 1 91 ? 1.591 -21.422 0.694 1 85.12 91 ASP A N 1
ATOM 681 C CA . ASP A 1 91 ? 0.677 -22.078 1.616 1 85.12 91 ASP A CA 1
ATOM 682 C C . ASP A 1 91 ? 1.326 -22.281 2.984 1 85.12 91 ASP A C 1
ATOM 684 O O . ASP A 1 91 ? 0.637 -22.547 3.971 1 85.12 91 ASP A O 1
ATOM 688 N N . SER A 1 92 ? 2.637 -22.156 3.033 1 83.12 92 SER A N 1
ATOM 689 C CA . SER A 1 92 ? 3.43 -22.156 4.258 1 83.12 92 SER A CA 1
ATOM 690 C C . SER A 1 92 ? 3.273 -23.484 5.012 1 83.12 92 SER A C 1
ATOM 692 O O . SER A 1 92 ? 3.387 -23.516 6.238 1 83.12 92 SER A O 1
ATOM 694 N N . VAL A 1 93 ? 2.922 -24.562 4.328 1 87.94 93 VAL A N 1
ATOM 695 C CA . VAL A 1 93 ? 2.686 -25.844 4.98 1 87.94 93 VAL A CA 1
ATOM 696 C C . VAL A 1 93 ? 3.91 -26.734 4.816 1 87.94 93 VAL A C 1
ATOM 698 O O . VAL A 1 93 ? 4.086 -27.703 5.562 1 87.94 93 VAL A O 1
ATOM 701 N N . ASN A 1 94 ? 4.734 -26.5 3.928 1 91.19 94 ASN A N 1
ATOM 702 C CA . ASN A 1 94 ? 6.008 -27.172 3.711 1 91.19 94 ASN A CA 1
ATOM 703 C C . ASN A 1 94 ? 5.809 -28.641 3.346 1 91.19 94 ASN A C 1
ATOM 705 O O . ASN A 1 94 ? 6.414 -29.531 3.955 1 91.19 94 ASN A O 1
ATOM 709 N N . THR A 1 95 ? 4.867 -28.922 2.508 1 94.62 95 THR A N 1
ATOM 710 C CA . THR A 1 95 ? 4.77 -30.25 1.901 1 94.62 95 THR A CA 1
ATOM 711 C C . THR A 1 95 ? 5.973 -30.516 1.008 1 94.62 95 THR A C 1
ATOM 713 O O . THR A 1 95 ? 6.746 -29.609 0.697 1 94.62 95 THR A O 1
ATOM 716 N N . PHE A 1 96 ? 6.227 -31.828 0.742 1 96.25 96 PHE A N 1
ATOM 717 C CA . PHE A 1 96 ? 7.234 -32.094 -0.281 1 96.25 96 PHE A CA 1
ATOM 718 C C . PHE A 1 96 ? 6.777 -31.547 -1.636 1 96.25 96 PHE A C 1
ATOM 720 O O . PHE A 1 96 ? 5.645 -31.078 -1.774 1 96.25 96 PHE A O 1
ATOM 727 N N . ASN A 1 97 ? 7.621 -31.5 -2.631 1 96.5 97 ASN A N 1
ATOM 728 C CA . ASN A 1 97 ? 7.297 -30.922 -3.926 1 96.5 97 ASN A CA 1
ATOM 729 C C . ASN A 1 97 ? 6.324 -31.797 -4.711 1 96.5 97 ASN A C 1
ATOM 731 O O . ASN A 1 97 ? 6.688 -32.375 -5.734 1 96.5 97 ASN A O 1
ATOM 735 N N . ILE A 1 98 ? 5.09 -31.719 -4.277 1 97.94 98 ILE A N 1
ATOM 736 C CA . ILE A 1 98 ? 4.035 -32.594 -4.758 1 97.94 98 ILE A CA 1
ATOM 737 C C . ILE A 1 98 ? 3.828 -32.406 -6.258 1 97.94 98 ILE A C 1
ATOM 739 O O . ILE A 1 98 ? 3.846 -33.344 -7.031 1 97.94 98 ILE A O 1
ATOM 743 N N . THR A 1 99 ? 3.613 -31.172 -6.641 1 98 99 THR A N 1
ATOM 744 C CA . THR A 1 99 ? 3.295 -30.859 -8.031 1 98 99 THR A CA 1
ATOM 745 C C . THR A 1 99 ? 4.434 -31.297 -8.953 1 98 99 THR A C 1
ATOM 747 O O . THR A 1 99 ? 4.203 -31.953 -9.961 1 98 99 THR A O 1
ATOM 750 N N . THR A 1 100 ? 5.668 -30.969 -8.602 1 97.88 100 THR A N 1
ATOM 751 C CA . THR A 1 100 ? 6.809 -31.312 -9.445 1 97.88 100 THR A CA 1
ATOM 752 C C . THR A 1 100 ? 6.973 -32.844 -9.547 1 97.88 100 THR A C 1
ATOM 754 O O . THR A 1 100 ? 7.293 -33.344 -10.617 1 97.88 100 THR A O 1
ATOM 757 N N . THR A 1 101 ? 6.75 -33.531 -8.469 1 98.69 101 THR A N 1
ATOM 758 C CA . THR A 1 101 ? 6.793 -35 -8.492 1 98.69 101 THR A CA 1
ATOM 759 C C . THR A 1 101 ? 5.715 -35.562 -9.414 1 98.69 101 THR A C 1
ATOM 761 O O . THR A 1 101 ? 5.969 -36.469 -10.188 1 98.69 101 THR A O 1
ATOM 764 N N . SER A 1 102 ? 4.543 -35 -9.32 1 98.81 102 SER A N 1
ATOM 765 C CA . SER A 1 102 ? 3.393 -35.469 -10.086 1 98.81 102 SER A CA 1
ATOM 766 C C . SER A 1 102 ? 3.609 -35.281 -11.578 1 98.81 102 SER A C 1
ATOM 768 O O . SER A 1 102 ? 3.047 -36 -12.391 1 98.81 102 SER A O 1
ATOM 770 N N . VAL A 1 103 ? 4.426 -34.281 -11.977 1 98.62 103 VAL A N 1
ATOM 771 C CA . VAL A 1 103 ? 4.629 -33.969 -13.391 1 98.62 103 VAL A CA 1
ATOM 772 C C . VAL A 1 103 ? 5.352 -35.125 -14.078 1 98.62 103 VAL A C 1
ATOM 774 O O . VAL A 1 103 ? 5.098 -35.406 -15.25 1 98.62 103 VAL A O 1
ATOM 777 N N . PHE A 1 104 ? 6.266 -35.844 -13.367 1 98.81 104 PHE A N 1
ATOM 778 C CA . PHE A 1 104 ? 6.961 -36.969 -13.953 1 98.81 104 PHE A CA 1
ATOM 779 C C . PHE A 1 104 ? 5.984 -38.094 -14.273 1 98.81 104 PHE A C 1
ATOM 781 O O . PHE A 1 104 ? 6.094 -38.75 -15.312 1 98.81 104 PHE A O 1
ATOM 788 N N . VAL A 1 105 ? 5.039 -38.312 -13.336 1 98.94 105 VAL A N 1
ATOM 789 C CA . VAL A 1 105 ? 4.02 -39.344 -13.539 1 98.94 105 VAL A CA 1
ATOM 790 C C . VAL A 1 105 ? 3.135 -38.969 -14.727 1 98.94 105 VAL A C 1
ATOM 792 O O . VAL A 1 105 ? 2.859 -39.781 -15.594 1 98.94 105 VAL A O 1
ATOM 795 N N . THR A 1 106 ? 2.719 -37.75 -14.75 1 98.88 106 THR A N 1
ATOM 796 C CA . THR A 1 106 ? 1.841 -37.25 -15.797 1 98.88 106 THR A CA 1
ATOM 797 C C . THR A 1 106 ? 2.521 -37.312 -17.156 1 98.88 106 THR A C 1
ATOM 799 O O . THR A 1 106 ? 1.916 -37.781 -18.141 1 98.88 106 THR A O 1
ATOM 802 N N . ALA A 1 107 ? 3.775 -36.906 -17.266 1 98.81 107 ALA A N 1
ATOM 803 C CA . ALA A 1 107 ? 4.543 -36.969 -18.5 1 98.81 107 ALA A CA 1
ATOM 804 C C . ALA A 1 107 ? 4.703 -38.438 -18.969 1 98.81 107 ALA A C 1
ATOM 806 O O . ALA A 1 107 ? 4.578 -38.719 -20.172 1 98.81 107 ALA A O 1
ATOM 807 N N . ALA A 1 108 ? 4.977 -39.312 -18.047 1 98.75 108 ALA A N 1
ATOM 808 C CA . ALA A 1 108 ? 5.16 -40.719 -18.375 1 98.75 108 ALA A CA 1
ATOM 809 C C . ALA A 1 108 ? 3.865 -41.312 -18.906 1 98.75 108 ALA A C 1
ATOM 811 O O . ALA A 1 108 ? 3.895 -42.344 -19.609 1 98.75 108 ALA A O 1
ATOM 812 N N . ALA A 1 109 ? 2.768 -40.719 -18.547 1 98.56 109 ALA A N 1
ATOM 813 C CA . ALA A 1 109 ? 1.469 -41.188 -19.031 1 98.56 109 ALA A CA 1
ATOM 814 C C . ALA A 1 109 ? 1.21 -40.719 -20.453 1 98.56 109 ALA A C 1
ATOM 816 O O . ALA A 1 109 ? 0.165 -41 -21.047 1 98.56 109 ALA A O 1
ATOM 817 N N . GLY A 1 110 ? 2.143 -39.906 -21 1 98.25 110 GLY A N 1
ATOM 818 C CA . GLY A 1 110 ? 2.027 -39.469 -22.375 1 98.25 110 GLY A CA 1
ATOM 819 C C . GLY A 1 110 ? 1.473 -38.062 -22.5 1 98.25 110 GLY A C 1
ATOM 820 O O . GLY A 1 110 ? 1.168 -37.594 -23.609 1 98.25 110 GLY A O 1
ATOM 821 N N . VAL A 1 111 ? 1.276 -37.344 -21.453 1 98.62 111 VAL A N 1
ATOM 822 C CA . VAL A 1 111 ? 0.848 -35.969 -21.469 1 98.62 111 VAL A CA 1
ATOM 823 C C . VAL A 1 111 ? 2.068 -35.031 -21.547 1 98.62 111 VAL A C 1
ATOM 825 O O . VAL A 1 111 ? 2.861 -34.969 -20.609 1 98.62 111 VAL A O 1
ATOM 828 N N . PRO A 1 112 ? 2.26 -34.312 -22.625 1 98.62 112 PRO A N 1
ATOM 829 C CA . PRO A 1 112 ? 3.398 -33.406 -22.672 1 98.62 112 PRO A CA 1
ATOM 830 C C . PRO A 1 112 ? 3.289 -32.281 -21.641 1 98.62 112 PRO A C 1
ATOM 832 O O . PRO A 1 112 ? 2.191 -31.781 -21.391 1 98.62 112 PRO A O 1
ATOM 835 N N . ILE A 1 113 ? 4.438 -31.938 -21.078 1 98.5 113 ILE A N 1
ATOM 836 C CA . ILE A 1 113 ? 4.469 -30.984 -19.969 1 98.5 113 ILE A CA 1
ATOM 837 C C . ILE A 1 113 ? 5.391 -29.828 -20.328 1 98.5 113 ILE A C 1
ATOM 839 O O . ILE A 1 113 ? 6.547 -30.031 -20.703 1 98.5 113 ILE A O 1
ATOM 843 N N . ALA A 1 114 ? 4.934 -28.641 -20.234 1 98.25 114 ALA A N 1
ATOM 844 C CA . ALA A 1 114 ? 5.727 -27.406 -20.188 1 98.25 114 ALA A CA 1
ATOM 845 C C . ALA A 1 114 ? 5.539 -26.688 -18.859 1 98.25 114 ALA A C 1
ATOM 847 O O . ALA A 1 114 ? 4.758 -25.734 -18.781 1 98.25 114 ALA A O 1
ATOM 848 N N . LYS A 1 115 ? 6.27 -27.078 -17.859 1 98.25 115 LYS A N 1
ATOM 849 C CA . LYS A 1 115 ? 6.062 -26.625 -16.484 1 98.25 115 LYS A CA 1
ATOM 850 C C . LYS A 1 115 ? 6.797 -25.328 -16.219 1 98.25 115 LYS A C 1
ATOM 852 O O . LYS A 1 115 ? 7.988 -25.203 -16.5 1 98.25 115 LYS A O 1
ATOM 857 N N . HIS A 1 116 ? 6.07 -24.375 -15.789 1 97.19 116 HIS A N 1
ATOM 858 C CA . HIS A 1 116 ? 6.633 -23.109 -15.305 1 97.19 116 HIS A CA 1
ATOM 859 C C . HIS A 1 116 ? 6.953 -23.188 -13.82 1 97.19 116 HIS A C 1
ATOM 861 O O . HIS A 1 116 ? 6.27 -23.891 -13.062 1 97.19 116 HIS A O 1
ATOM 867 N N . GLY A 1 117 ? 8.031 -22.562 -13.414 1 95 117 GLY A N 1
ATOM 868 C CA . GLY A 1 117 ? 8.328 -22.609 -11.992 1 95 117 GLY A CA 1
ATOM 869 C C . GLY A 1 117 ? 9.5 -21.734 -11.602 1 95 117 GLY A C 1
ATOM 870 O O . GLY A 1 117 ? 10.094 -21.078 -12.445 1 95 117 GLY A O 1
ATOM 871 N N . ASN A 1 118 ? 9.742 -21.766 -10.281 1 92.81 118 ASN A N 1
ATOM 872 C CA . ASN A 1 118 ? 10.773 -20.906 -9.711 1 92.81 118 ASN A CA 1
ATOM 873 C C . ASN A 1 118 ? 11.414 -21.531 -8.477 1 92.81 118 ASN A C 1
ATOM 875 O O . ASN A 1 118 ? 11.031 -22.625 -8.062 1 92.81 118 ASN A O 1
ATOM 879 N N . ARG A 1 119 ? 12.469 -20.844 -8.055 1 90.31 119 ARG A N 1
ATOM 880 C CA . ARG A 1 119 ? 13.07 -21.172 -6.766 1 90.31 119 ARG A CA 1
ATOM 881 C C . ARG A 1 119 ? 12.156 -20.766 -5.613 1 90.31 119 ARG A C 1
ATOM 883 O O . ARG A 1 119 ? 11.289 -19.906 -5.777 1 90.31 119 ARG A O 1
ATOM 890 N N . SER A 1 120 ? 12.391 -21.5 -4.52 1 84.25 120 SER A N 1
ATOM 891 C CA . SER A 1 120 ? 11.531 -21.219 -3.375 1 84.25 120 SER A CA 1
ATOM 892 C C . SER A 1 120 ? 11.781 -19.812 -2.822 1 84.25 120 SER A C 1
ATOM 894 O O . SER A 1 120 ? 12.922 -19.375 -2.738 1 84.25 120 SER A O 1
ATOM 896 N N . ILE A 1 121 ? 10.648 -19.203 -2.443 1 72.31 121 ILE A N 1
ATOM 897 C CA . ILE A 1 121 ? 10.711 -17.938 -1.725 1 72.31 121 ILE A CA 1
ATOM 898 C C . ILE A 1 121 ? 10.273 -18.141 -0.276 1 72.31 121 ILE A C 1
ATOM 900 O O . ILE A 1 121 ? 10.867 -17.578 0.644 1 72.31 121 ILE A O 1
ATOM 904 N N . SER A 1 122 ? 9.273 -18.984 -0.053 1 69.12 122 SER A N 1
ATOM 905 C CA . SER A 1 122 ? 8.672 -19.109 1.272 1 69.12 122 SER A CA 1
ATOM 906 C C . SER A 1 122 ? 8.852 -20.516 1.841 1 69.12 122 SER A C 1
ATOM 908 O O . SER A 1 122 ? 8.734 -20.719 3.051 1 69.12 122 SER A O 1
ATOM 910 N N . SER A 1 123 ? 9.039 -21.562 0.908 1 75.81 123 SER A N 1
ATOM 911 C CA . SER A 1 123 ? 9.234 -22.938 1.366 1 75.81 123 SER A CA 1
ATOM 912 C C . SER A 1 123 ? 10.719 -23.297 1.43 1 75.81 123 SER A C 1
ATOM 914 O O . SER A 1 123 ? 11.57 -22.484 1.066 1 75.81 123 SER A O 1
ATOM 916 N N . LYS A 1 124 ? 10.945 -24.531 1.873 1 80.5 124 LYS A N 1
ATOM 917 C CA . LYS A 1 124 ? 12.328 -25 1.979 1 80.5 124 LYS A CA 1
ATOM 918 C C . LYS A 1 124 ? 12.859 -25.438 0.622 1 80.5 124 LYS A C 1
ATOM 920 O O . LYS A 1 124 ? 14.07 -25.5 0.412 1 80.5 124 LYS A O 1
ATOM 925 N N . SER A 1 125 ? 11.867 -25.719 -0.226 1 90 125 SER A N 1
ATOM 926 C CA . SER A 1 125 ? 12.242 -26.25 -1.53 1 90 125 SER A CA 1
ATOM 927 C C . SER A 1 125 ? 11.188 -25.938 -2.586 1 90 125 SER A C 1
ATOM 929 O O . SER A 1 125 ? 10.047 -26.391 -2.477 1 90 125 SER A O 1
ATOM 931 N N . GLY A 1 126 ? 11.625 -25.188 -3.592 1 93.12 126 GLY A N 1
ATOM 932 C CA . GLY A 1 126 ? 10.766 -24.969 -4.742 1 93.12 126 GLY A CA 1
ATOM 933 C C . GLY A 1 126 ? 11 -25.969 -5.863 1 93.12 126 GLY A C 1
ATOM 934 O O . GLY A 1 126 ? 11.695 -26.969 -5.676 1 93.12 126 GLY A O 1
ATOM 935 N N . SER A 1 127 ? 10.359 -25.75 -6.984 1 96.06 127 SER A N 1
ATOM 936 C CA . SER A 1 127 ? 10.484 -26.672 -8.109 1 96.06 127 SER A CA 1
ATOM 937 C C . SER A 1 127 ? 11.914 -26.719 -8.641 1 96.06 127 SER A C 1
ATOM 939 O O . SER A 1 127 ? 12.445 -27.797 -8.922 1 96.06 127 SER A O 1
ATOM 941 N N . VAL A 1 128 ? 12.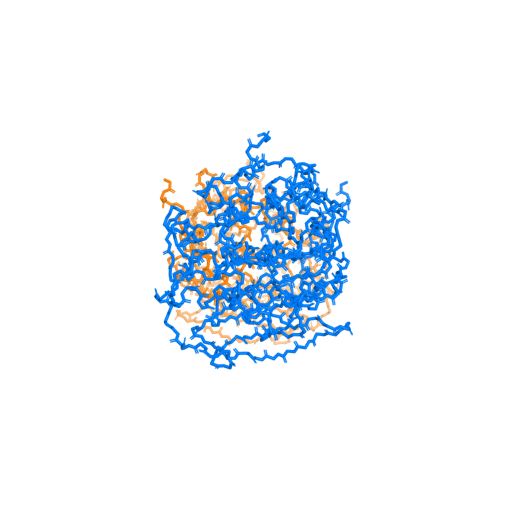555 -25.547 -8.68 1 96.81 128 VAL A N 1
ATOM 942 C CA . VAL A 1 128 ? 13.922 -25.469 -9.172 1 96.81 128 VAL A CA 1
ATOM 943 C C . VAL A 1 128 ? 14.859 -26.188 -8.219 1 96.81 128 VAL A C 1
ATOM 945 O O . VAL A 1 128 ? 15.711 -26.969 -8.648 1 96.81 128 VAL A O 1
ATOM 948 N N . ASP A 1 129 ? 14.703 -25.984 -6.949 1 97.25 129 ASP A N 1
ATOM 949 C CA . ASP A 1 129 ? 15.547 -26.609 -5.934 1 97.25 129 ASP A CA 1
ATOM 950 C C . ASP A 1 129 ? 15.453 -28.125 -6.012 1 97.25 129 ASP A C 1
ATOM 952 O O . ASP A 1 129 ? 16.469 -28.812 -5.969 1 97.25 129 ASP A O 1
ATOM 956 N N . LEU A 1 130 ? 14.297 -28.609 -6.148 1 97.94 130 LEU A N 1
ATOM 957 C CA . LEU A 1 130 ? 14.078 -30.047 -6.238 1 97.94 130 LEU A CA 1
ATOM 958 C C . LEU A 1 130 ? 14.711 -30.609 -7.504 1 97.94 130 LEU A C 1
ATOM 960 O O . LEU A 1 130 ? 15.414 -31.625 -7.457 1 97.94 130 LEU A O 1
ATOM 964 N N . LEU A 1 131 ? 14.383 -29.953 -8.656 1 98.69 131 LEU A N 1
ATOM 965 C CA . LEU A 1 131 ? 14.867 -30.469 -9.93 1 98.69 131 LEU A CA 1
ATOM 966 C C . LEU A 1 131 ? 16.391 -30.516 -9.961 1 98.69 131 LEU A C 1
ATOM 968 O O . LEU A 1 131 ? 16.969 -31.5 -10.43 1 98.69 131 LEU A O 1
ATOM 972 N N . GLU A 1 132 ? 16.984 -29.5 -9.406 1 98.38 132 GLU A N 1
ATOM 973 C CA . GLU A 1 132 ? 18.438 -29.484 -9.305 1 98.38 132 GLU A CA 1
ATOM 974 C C . GLU A 1 132 ? 18.938 -30.625 -8.414 1 98.38 132 GLU A C 1
ATOM 976 O O . GLU A 1 132 ? 19.906 -31.297 -8.758 1 98.38 132 GLU A O 1
ATOM 981 N N . ALA A 1 133 ? 18.328 -30.812 -7.293 1 98.44 133 ALA A N 1
ATOM 982 C CA . ALA A 1 133 ? 18.719 -31.859 -6.355 1 98.44 133 ALA A CA 1
ATOM 983 C C . ALA A 1 133 ? 18.562 -33.25 -6.988 1 98.44 133 ALA A C 1
ATOM 985 O O . ALA A 1 133 ? 19.297 -34.188 -6.648 1 98.44 133 ALA A O 1
ATOM 986 N N . LEU A 1 134 ? 17.625 -33.406 -7.918 1 98.75 134 LEU A N 1
ATOM 987 C CA . LEU A 1 134 ? 17.375 -34.656 -8.609 1 98.75 134 LEU A CA 1
ATOM 988 C C . LEU A 1 134 ? 18.391 -34.875 -9.727 1 98.75 134 LEU A C 1
ATOM 990 O O . LEU A 1 134 ? 18.469 -35.969 -10.281 1 98.75 134 LEU A O 1
ATOM 994 N N . GLY A 1 135 ? 19.078 -33.812 -10.07 1 98.62 135 GLY A N 1
ATOM 995 C CA . GLY A 1 135 ? 20.125 -33.906 -11.078 1 98.62 135 GLY A CA 1
ATOM 996 C C . GLY A 1 135 ? 19.688 -33.375 -12.43 1 98.62 135 GLY A C 1
ATOM 997 O O . GLY A 1 135 ? 20.375 -33.562 -13.438 1 98.62 135 GLY A O 1
ATOM 998 N N . ILE A 1 136 ? 18.656 -32.688 -12.484 1 98.75 136 ILE A N 1
ATOM 999 C CA . ILE A 1 136 ? 18.156 -32.125 -13.727 1 98.75 136 ILE A CA 1
ATOM 1000 C C . ILE A 1 136 ? 18.766 -30.734 -13.938 1 98.75 136 ILE A C 1
ATOM 1002 O O . ILE A 1 136 ? 18.828 -29.922 -13 1 98.75 136 ILE A O 1
ATOM 1006 N N . ASN A 1 137 ? 19.266 -30.406 -15.117 1 98.56 137 ASN A N 1
ATOM 1007 C CA . ASN A 1 137 ? 19.734 -29.078 -15.477 1 98.56 137 ASN A CA 1
ATOM 1008 C C . ASN A 1 137 ? 18.578 -28.141 -15.773 1 98.56 137 ASN A C 1
ATOM 1010 O O . ASN A 1 137 ? 17.891 -28.297 -16.781 1 98.56 137 ASN A O 1
ATOM 1014 N N . VAL A 1 138 ? 18.375 -27.172 -14.922 1 97.75 138 VAL A N 1
ATOM 1015 C CA . VAL A 1 138 ? 17.234 -26.281 -15.086 1 97.75 138 VAL A CA 1
ATOM 1016 C C . VAL A 1 138 ? 17.672 -24.984 -15.781 1 97.75 138 VAL A C 1
ATOM 1018 O O . VAL A 1 138 ? 16.844 -24.141 -16.109 1 97.75 138 VAL A O 1
ATOM 1021 N N . ASP A 1 139 ? 19 -24.828 -15.984 1 97.5 139 ASP A N 1
ATOM 1022 C CA . ASP A 1 139 ? 19.531 -23.625 -16.625 1 97.5 139 ASP A CA 1
ATOM 1023 C C . ASP A 1 139 ? 19.656 -23.812 -18.141 1 97.5 139 ASP A C 1
ATOM 1025 O O . ASP A 1 139 ? 20.766 -23.891 -18.672 1 97.5 139 ASP A O 1
ATOM 1029 N N . LEU A 1 140 ? 18.562 -23.906 -18.75 1 98.25 140 LEU A N 1
ATOM 1030 C CA . LEU A 1 140 ? 18.469 -24.109 -20.203 1 98.25 140 LEU A CA 1
ATOM 1031 C C . LEU A 1 140 ? 17.953 -22.844 -20.891 1 98.25 140 LEU A C 1
ATOM 1033 O O . LEU A 1 140 ? 17.188 -22.078 -20.312 1 98.25 140 LEU A O 1
ATOM 1037 N N . THR A 1 141 ? 18.391 -22.625 -22.125 1 98 141 THR A N 1
ATOM 1038 C CA . THR A 1 141 ? 17.828 -21.562 -22.953 1 98 141 THR A CA 1
ATOM 1039 C C . THR A 1 141 ? 16.406 -21.922 -23.375 1 98 141 THR A C 1
ATOM 1041 O O . THR A 1 141 ? 16 -23.078 -23.312 1 98 141 THR A O 1
ATOM 1044 N N . PRO A 1 142 ? 15.648 -20.906 -23.766 1 98.06 142 PRO A N 1
ATOM 1045 C CA . PRO A 1 142 ? 14.297 -21.188 -24.25 1 98.06 142 PRO A CA 1
ATOM 1046 C C . PRO A 1 142 ? 14.266 -22.234 -25.359 1 98.06 142 PRO A C 1
ATOM 1048 O O . PRO A 1 142 ? 13.406 -23.109 -25.359 1 98.06 142 PRO A O 1
ATOM 1051 N N . GLU A 1 143 ? 15.234 -22.172 -26.25 1 97.94 143 GLU A N 1
ATOM 1052 C CA . GLU A 1 143 ? 15.305 -23.125 -27.344 1 97.94 143 GLU A CA 1
ATOM 1053 C C . GLU A 1 143 ? 15.562 -24.531 -26.828 1 97.94 143 GLU A C 1
ATOM 1055 O O . GLU A 1 143 ? 14.977 -25.5 -27.328 1 97.94 143 GLU A O 1
ATOM 1060 N N . GLN A 1 144 ? 16.375 -24.625 -25.891 1 98.56 144 GLN A N 1
ATOM 1061 C CA . GLN A 1 144 ? 16.703 -25.922 -25.312 1 98.56 144 GLN A CA 1
ATOM 1062 C C . GLN A 1 144 ? 15.508 -26.5 -24.547 1 98.56 144 GLN A C 1
ATOM 1064 O O . GLN A 1 144 ? 15.281 -27.719 -24.578 1 98.56 144 GLN A O 1
ATOM 1069 N N . VAL A 1 145 ? 14.758 -25.688 -23.875 1 98.56 145 VAL A N 1
ATOM 1070 C CA . VAL A 1 145 ? 13.562 -26.125 -23.172 1 98.56 145 VAL A CA 1
ATOM 1071 C C . VAL A 1 145 ? 12.539 -26.656 -24.172 1 98.56 145 VAL A C 1
ATOM 1073 O O . VAL A 1 145 ? 11.922 -27.703 -23.938 1 98.56 145 VAL A O 1
ATOM 1076 N N . GLU A 1 146 ? 12.359 -25.875 -25.219 1 97.94 146 GLU A N 1
ATOM 1077 C CA . GLU A 1 146 ? 11.453 -26.328 -26.281 1 97.94 146 GLU A CA 1
ATOM 1078 C C . GLU A 1 146 ? 11.867 -27.688 -26.828 1 97.94 146 GLU A C 1
ATOM 1080 O O . GLU A 1 146 ? 11.016 -28.547 -27.062 1 97.94 146 GLU A O 1
ATOM 1085 N N . GLN A 1 147 ? 13.164 -27.875 -27 1 98.12 147 GLN A N 1
ATOM 1086 C CA . GLN A 1 147 ? 13.68 -29.172 -27.453 1 98.12 147 GLN A CA 1
ATOM 1087 C C . GLN A 1 147 ? 13.367 -30.266 -26.438 1 98.12 147 GLN A C 1
ATOM 1089 O O . GLN A 1 147 ? 13.031 -31.391 -26.828 1 98.12 147 GLN A O 1
ATOM 1094 N N . CYS A 1 148 ? 13.477 -29.984 -25.188 1 98.69 148 CYS A N 1
ATOM 1095 C CA . CYS A 1 148 ? 13.148 -30.953 -24.156 1 98.69 148 CYS A CA 1
ATOM 1096 C C . CYS A 1 148 ? 11.695 -31.391 -24.25 1 98.69 148 CYS A C 1
ATOM 1098 O O . CYS A 1 148 ? 11.406 -32.594 -24.219 1 98.69 148 CYS A O 1
ATOM 1100 N N . VAL A 1 149 ? 10.82 -30.422 -24.438 1 98.5 149 VAL A N 1
ATOM 1101 C CA . VAL A 1 149 ? 9.406 -30.75 -24.547 1 98.5 149 VAL A CA 1
ATOM 1102 C C . VAL A 1 149 ? 9.164 -31.625 -25.766 1 98.5 149 VAL A C 1
ATOM 1104 O O . VAL A 1 149 ? 8.461 -32.656 -25.672 1 98.5 149 VAL A O 1
ATOM 1107 N N . ASN A 1 150 ? 9.781 -31.297 -26.875 1 98.19 150 ASN A N 1
ATOM 1108 C CA . ASN A 1 150 ? 9.531 -31.984 -28.141 1 98.19 150 ASN A CA 1
ATOM 1109 C C . ASN A 1 150 ? 10.109 -33.406 -28.125 1 98.19 150 ASN A C 1
ATOM 1111 O O . ASN A 1 150 ? 9.523 -34.312 -28.703 1 98.19 150 ASN A O 1
ATOM 1115 N N . GLU A 1 151 ? 11.234 -33.562 -27.469 1 97.94 151 GLU A N 1
ATOM 1116 C CA . GLU A 1 151 ? 11.961 -34.812 -27.578 1 97.94 151 GLU A CA 1
ATOM 1117 C C . GLU A 1 151 ? 11.602 -35.75 -26.422 1 97.94 151 GLU A C 1
ATOM 1119 O O . GLU A 1 151 ? 11.547 -36.969 -26.609 1 97.94 151 GLU A O 1
ATOM 1124 N N . THR A 1 152 ? 11.344 -35.188 -25.266 1 98.06 152 THR A N 1
ATOM 1125 C CA . THR A 1 152 ? 11.164 -36.031 -24.094 1 98.06 152 THR A CA 1
ATOM 1126 C C . THR A 1 152 ? 9.727 -35.969 -23.594 1 98.06 152 THR A C 1
ATOM 1128 O O . THR A 1 152 ? 9.297 -36.781 -22.781 1 98.06 152 THR A O 1
ATOM 1131 N N . GLY A 1 153 ? 9.008 -34.969 -24.062 1 97.88 153 GLY A N 1
ATOM 1132 C CA . GLY A 1 153 ? 7.645 -34.812 -23.609 1 97.88 153 GLY A CA 1
ATOM 1133 C C . GLY A 1 153 ? 7.547 -33.938 -22.359 1 97.88 153 GLY A C 1
ATOM 1134 O O . GLY A 1 153 ? 6.465 -33.781 -21.797 1 97.88 153 GLY A O 1
ATOM 1135 N N . MET A 1 154 ? 8.68 -33.406 -21.906 1 98.06 154 MET A N 1
ATOM 1136 C CA . MET A 1 154 ? 8.648 -32.594 -20.703 1 98.06 154 MET A CA 1
ATOM 1137 C C . MET A 1 154 ? 9.727 -31.5 -20.75 1 98.06 154 MET A C 1
ATOM 1139 O O . MET A 1 154 ? 10.844 -31.766 -21.203 1 98.06 154 MET A O 1
ATOM 1143 N N . GLY A 1 155 ? 9.344 -30.328 -20.453 1 98.12 155 GLY A N 1
ATOM 1144 C CA . GLY A 1 155 ? 10.281 -29.219 -20.297 1 98.12 155 GLY A CA 1
ATOM 1145 C C . GLY A 1 155 ? 9.969 -28.328 -19.109 1 98.12 155 GLY A C 1
ATOM 1146 O O . GLY A 1 155 ? 8.82 -28.266 -18.656 1 98.12 155 GLY A O 1
ATOM 1147 N N . PHE A 1 156 ? 10.992 -27.688 -18.562 1 98.38 156 PHE A N 1
ATOM 1148 C CA . PHE A 1 156 ? 10.867 -26.812 -17.406 1 98.38 156 PHE A CA 1
ATOM 1149 C C . PHE A 1 156 ? 11.281 -25.391 -17.766 1 98.38 156 PHE A C 1
ATOM 1151 O O . PHE A 1 156 ? 12.398 -25.156 -18.234 1 98.38 156 PHE A O 1
ATOM 1158 N N . MET A 1 157 ? 10.391 -24.5 -17.562 1 98.19 157 MET A N 1
ATOM 1159 C CA . MET A 1 157 ? 10.641 -23.094 -17.812 1 98.19 157 MET A CA 1
ATOM 1160 C C . MET A 1 157 ? 10.938 -22.344 -16.5 1 98.19 157 MET A C 1
ATOM 1162 O O . MET A 1 157 ? 10.016 -21.953 -15.781 1 98.19 157 MET A O 1
ATOM 1166 N N . PHE A 1 158 ? 12.203 -22.094 -16.328 1 97.12 158 PHE A N 1
ATOM 1167 C CA . PHE A 1 158 ? 12.664 -21.359 -15.148 1 97.12 158 PHE A CA 1
ATOM 1168 C C . PHE A 1 158 ? 12.258 -19.891 -15.227 1 97.12 158 PHE A C 1
ATOM 1170 O O . PHE A 1 158 ? 12.703 -19.172 -16.109 1 97.12 158 PHE A O 1
ATOM 1177 N N . ALA A 1 159 ? 11.508 -19.5 -14.289 1 95.44 159 ALA A N 1
ATOM 1178 C CA . ALA A 1 159 ? 10.898 -18.172 -14.312 1 95.44 159 ALA A CA 1
ATOM 1179 C C . ALA A 1 159 ? 11.945 -17.078 -14.539 1 95.44 159 ALA A C 1
ATOM 1181 O O . ALA A 1 159 ? 11.719 -16.141 -15.297 1 95.44 159 ALA A O 1
ATOM 1182 N N . LYS A 1 160 ? 13.109 -17.141 -13.93 1 92.88 160 LYS A N 1
ATOM 1183 C CA . LYS A 1 160 ? 14.172 -16.156 -14.039 1 92.88 160 LYS A CA 1
ATOM 1184 C C . LYS A 1 160 ? 14.609 -15.977 -15.492 1 92.88 160 LYS A C 1
ATOM 1186 O O . LYS A 1 160 ? 14.953 -14.867 -15.914 1 92.88 160 LYS A O 1
ATOM 1191 N N . THR A 1 161 ? 14.555 -17.031 -16.234 1 95.81 161 THR A N 1
ATOM 1192 C CA . THR A 1 161 ? 15.008 -17.016 -17.625 1 95.81 161 THR A CA 1
ATOM 1193 C C . THR A 1 161 ? 13.93 -16.438 -18.531 1 95.81 161 THR A C 1
ATOM 1195 O O . THR A 1 161 ? 14.234 -15.773 -19.531 1 95.81 161 THR A O 1
ATOM 1198 N N . PHE A 1 162 ? 12.719 -16.625 -18.172 1 97.19 162 PHE A N 1
ATOM 1199 C CA . PHE A 1 162 ? 11.641 -16.375 -19.125 1 97.19 162 PHE A CA 1
ATOM 1200 C C . PHE A 1 162 ? 10.938 -15.055 -18.797 1 97.19 162 PHE A C 1
ATOM 1202 O O . PHE A 1 162 ? 10.234 -14.5 -19.641 1 97.19 162 PHE A O 1
ATOM 1209 N N . HIS A 1 163 ? 11.062 -14.609 -17.594 1 95.94 163 HIS A N 1
ATOM 1210 C CA . HIS A 1 163 ? 10.438 -13.367 -17.156 1 95.94 163 HIS A CA 1
ATOM 1211 C C . HIS A 1 163 ? 11.484 -12.367 -16.672 1 95.94 163 HIS A C 1
ATOM 1213 O O . HIS A 1 163 ? 11.484 -11.969 -15.508 1 95.94 163 HIS A O 1
ATOM 1219 N N . LYS A 1 164 ? 12.242 -11.812 -17.547 1 92.5 164 LYS A N 1
ATOM 1220 C CA . LYS A 1 164 ? 13.398 -10.977 -17.234 1 92.5 164 LYS A CA 1
ATOM 1221 C C . LYS A 1 164 ? 12.961 -9.617 -16.688 1 92.5 164 LYS A C 1
ATOM 1223 O O . LYS A 1 164 ? 13.656 -9.016 -15.867 1 92.5 164 LYS A O 1
ATOM 1228 N N . THR A 1 165 ? 11.828 -9.188 -17.047 1 92 165 THR A N 1
ATOM 1229 C CA . THR A 1 165 ? 11.359 -7.863 -16.656 1 92 165 THR A CA 1
ATOM 1230 C C . THR A 1 165 ? 10.875 -7.859 -15.211 1 92 165 THR A C 1
ATOM 1232 O O . THR A 1 165 ? 10.641 -6.797 -14.633 1 92 165 THR A O 1
ATOM 1235 N N . MET A 1 166 ? 10.836 -9.016 -14.594 1 93 166 MET A N 1
ATOM 1236 C CA . MET A 1 166 ? 10.32 -9.141 -13.234 1 93 166 MET A CA 1
ATOM 1237 C C . MET A 1 166 ? 11.344 -8.648 -12.219 1 93 166 MET A C 1
ATOM 1239 O O . MET A 1 166 ? 11.039 -8.531 -11.031 1 93 166 MET A O 1
ATOM 1243 N N . LYS A 1 167 ? 12.516 -8.305 -12.68 1 89.44 167 LYS A N 1
ATOM 1244 C CA . LYS A 1 167 ? 13.578 -7.906 -11.773 1 89.44 167 LYS A CA 1
ATOM 1245 C C . LYS A 1 167 ? 13.172 -6.695 -10.938 1 89.44 167 LYS A C 1
ATOM 1247 O O . LYS A 1 167 ? 13.398 -6.656 -9.727 1 89.44 167 LYS A O 1
ATOM 1252 N N . ASN A 1 168 ? 12.516 -5.703 -11.531 1 84.81 168 ASN A N 1
ATOM 1253 C CA . ASN A 1 168 ? 12.094 -4.504 -10.82 1 84.81 168 ASN A CA 1
ATOM 1254 C C . ASN A 1 168 ? 11.047 -4.824 -9.75 1 84.81 168 ASN A C 1
ATOM 1256 O O . ASN A 1 168 ? 11.141 -4.34 -8.625 1 84.81 168 ASN A O 1
ATOM 1260 N N . ALA A 1 169 ? 10.109 -5.676 -10.141 1 93.88 169 ALA A N 1
ATOM 1261 C CA . ALA A 1 169 ? 9.062 -6.066 -9.195 1 93.88 169 ALA A CA 1
ATOM 1262 C C . ALA A 1 169 ? 9.617 -6.977 -8.109 1 93.88 169 ALA A C 1
ATOM 1264 O O . ALA A 1 169 ? 9.148 -6.949 -6.965 1 93.88 169 ALA A O 1
ATOM 1265 N N . GLY A 1 170 ? 10.586 -7.75 -8.547 1 94.31 170 GLY A N 1
ATOM 1266 C CA . GLY A 1 170 ? 11.188 -8.68 -7.609 1 94.31 170 GLY A CA 1
ATOM 1267 C C . GLY A 1 170 ? 11.828 -7.992 -6.418 1 94.31 170 GLY A C 1
ATOM 1268 O O . GLY A 1 170 ? 11.648 -8.422 -5.273 1 94.31 170 GLY A O 1
ATOM 1269 N N . LYS A 1 171 ? 12.625 -6.957 -6.676 1 94.62 171 LYS A N 1
ATOM 1270 C CA . LYS A 1 171 ? 13.258 -6.191 -5.609 1 94.62 171 LYS A CA 1
ATOM 1271 C C . LYS A 1 171 ? 12.219 -5.637 -4.637 1 94.62 171 LYS A C 1
ATOM 1273 O O . LYS A 1 171 ? 12.352 -5.789 -3.422 1 94.62 171 LYS A O 1
ATOM 1278 N N . VAL A 1 172 ? 11.156 -5.051 -5.16 1 97.25 172 VAL A N 1
ATOM 1279 C CA . VAL A 1 172 ? 10.109 -4.434 -4.355 1 97.25 172 VAL A CA 1
ATOM 1280 C C . VAL A 1 172 ? 9.406 -5.5 -3.516 1 97.25 172 VAL A C 1
ATOM 1282 O O . VAL A 1 172 ? 9.188 -5.312 -2.316 1 97.25 172 VAL A O 1
ATOM 1285 N N . ARG A 1 173 ? 9.086 -6.605 -4.148 1 96.5 173 ARG A N 1
ATOM 1286 C CA . ARG A 1 173 ? 8.398 -7.691 -3.461 1 96.5 173 ARG A CA 1
ATOM 1287 C C . ARG A 1 173 ? 9.227 -8.211 -2.289 1 96.5 173 ARG A C 1
ATOM 1289 O O . ARG A 1 173 ? 8.688 -8.5 -1.22 1 96.5 173 ARG A O 1
ATOM 1296 N N . SER A 1 174 ? 10.5 -8.32 -2.479 1 94.25 174 SER A N 1
ATOM 1297 C CA . SER A 1 174 ? 11.383 -8.781 -1.417 1 94.25 174 SER A CA 1
ATOM 1298 C C . SER A 1 174 ? 11.438 -7.785 -0.265 1 94.25 174 SER A C 1
ATOM 1300 O O . SER A 1 174 ? 11.508 -8.18 0.902 1 94.25 174 SER A O 1
ATOM 1302 N N . GLU A 1 175 ? 11.398 -6.543 -0.559 1 95.81 175 GLU A N 1
ATOM 1303 C CA . GLU A 1 175 ? 11.516 -5.496 0.452 1 95.81 175 GLU A CA 1
ATOM 1304 C C . GLU A 1 175 ? 10.258 -5.426 1.316 1 95.81 175 GLU A C 1
ATOM 1306 O O . GLU A 1 175 ? 10.344 -5.211 2.527 1 95.81 175 GLU A O 1
ATOM 1311 N N . ILE A 1 176 ? 9.109 -5.594 0.707 1 97.06 176 ILE A N 1
ATOM 1312 C CA . ILE A 1 176 ? 7.895 -5.426 1.497 1 97.06 176 ILE A CA 1
ATOM 1313 C C . ILE A 1 176 ? 7.457 -6.777 2.064 1 97.06 176 ILE A C 1
ATOM 1315 O O . ILE A 1 176 ? 6.742 -6.832 3.066 1 97.06 176 ILE A O 1
ATOM 1319 N N . SER A 1 177 ? 7.801 -7.875 1.436 1 94.25 177 SER A N 1
ATOM 1320 C CA . SER A 1 177 ? 7.73 -9.242 1.939 1 94.25 177 SER A CA 1
ATOM 1321 C C . SER A 1 177 ? 6.312 -9.594 2.375 1 94.25 177 SER A C 1
ATOM 1323 O O . SER A 1 177 ? 6.105 -10.125 3.471 1 94.25 177 SER A O 1
ATOM 1325 N N . ILE A 1 178 ? 5.305 -9.227 1.576 1 95 178 ILE A N 1
ATOM 1326 C CA . ILE A 1 178 ? 3.926 -9.664 1.763 1 95 178 ILE A CA 1
ATOM 1327 C C . ILE A 1 178 ? 3.395 -10.266 0.462 1 95 178 ILE A C 1
ATOM 1329 O O . ILE A 1 178 ? 3.965 -10.047 -0.609 1 95 178 ILE A O 1
ATOM 1333 N N . ARG A 1 179 ? 2.344 -10.992 0.515 1 93.75 179 ARG A N 1
ATOM 1334 C CA . ARG A 1 179 ? 1.703 -11.539 -0.678 1 93.75 179 ARG A CA 1
ATOM 1335 C C . ARG A 1 179 ? 1.08 -10.43 -1.519 1 93.75 179 ARG A C 1
ATOM 1337 O O . ARG A 1 179 ? 0.493 -9.492 -0.979 1 93.75 179 ARG A O 1
ATOM 1344 N N . THR A 1 180 ? 1.268 -10.492 -2.729 1 96.62 180 THR A N 1
ATOM 1345 C CA . THR A 1 180 ? 0.701 -9.562 -3.701 1 96.62 180 THR A CA 1
ATOM 1346 C C . THR A 1 180 ? 0.099 -10.312 -4.883 1 96.62 180 THR A C 1
ATOM 1348 O O . THR A 1 180 ? 0.083 -11.547 -4.895 1 96.62 180 THR A O 1
ATOM 1351 N N . ILE A 1 181 ? -0.337 -9.57 -5.836 1 97.69 181 ILE A N 1
ATOM 1352 C CA . ILE A 1 181 ? -0.946 -10.172 -7.02 1 97.69 181 ILE A CA 1
ATOM 1353 C C . ILE A 1 181 ? 0.075 -11.055 -7.734 1 97.69 181 ILE A C 1
ATOM 1355 O O . ILE A 1 181 ? -0.295 -12.008 -8.422 1 97.69 181 ILE A O 1
ATOM 1359 N N . PHE A 1 182 ? 1.362 -10.797 -7.523 1 96.56 182 PHE A N 1
ATOM 1360 C CA . PHE A 1 182 ? 2.404 -11.555 -8.203 1 96.56 182 PHE A CA 1
ATOM 1361 C C . PHE A 1 182 ? 2.453 -12.992 -7.688 1 96.56 182 PHE A C 1
ATOM 1363 O O . PHE A 1 182 ? 3.012 -13.867 -8.344 1 96.56 182 PHE A O 1
ATOM 1370 N N . ASN A 1 183 ? 1.848 -13.234 -6.535 1 93.81 183 ASN A N 1
ATOM 1371 C CA . ASN A 1 183 ? 1.794 -14.594 -6.008 1 93.81 183 ASN A CA 1
ATOM 1372 C C . ASN A 1 183 ? 0.856 -15.477 -6.824 1 93.81 183 ASN A C 1
ATOM 1374 O O . ASN A 1 183 ? 0.953 -16.703 -6.777 1 93.81 183 ASN A O 1
ATOM 1378 N N . ILE A 1 184 ? -0.037 -14.875 -7.559 1 95.75 184 ILE A N 1
ATOM 1379 C CA . ILE A 1 184 ? -0.999 -15.695 -8.289 1 95.75 184 ILE A CA 1
ATOM 1380 C C . ILE A 1 184 ? -0.783 -15.523 -9.789 1 95.75 184 ILE A C 1
ATOM 1382 O O . ILE A 1 184 ? -1.335 -16.281 -10.594 1 95.75 184 ILE A O 1
ATOM 1386 N N . LEU A 1 185 ? 0.051 -14.555 -10.172 1 97 185 LEU A N 1
ATOM 1387 C CA . LEU A 1 185 ? 0.241 -14.305 -11.594 1 97 185 LEU A CA 1
ATOM 1388 C C . LEU A 1 185 ? 1.177 -15.336 -12.211 1 97 185 LEU A C 1
ATOM 1390 O O . LEU A 1 185 ? 0.995 -15.734 -13.359 1 97 185 LEU A O 1
ATOM 1394 N N . GLY A 1 186 ? 2.162 -15.758 -11.461 1 94.12 186 GLY A N 1
ATOM 1395 C CA . GLY A 1 186 ? 3.139 -16.703 -11.969 1 94.12 186 GLY A CA 1
ATOM 1396 C C . GLY A 1 186 ? 2.508 -17.922 -12.617 1 94.12 186 GLY A C 1
ATOM 1397 O O . GLY A 1 186 ? 2.725 -18.188 -13.805 1 94.12 186 GLY A O 1
ATOM 1398 N N . PRO A 1 187 ? 1.694 -18.531 -11.93 1 94.5 187 PRO A N 1
ATOM 1399 C CA . PRO A 1 187 ? 1.086 -19.781 -12.391 1 94.5 187 PRO A CA 1
ATOM 1400 C C . PRO A 1 187 ? 0.244 -19.594 -13.648 1 94.5 187 PRO A C 1
ATOM 1402 O O . PRO A 1 187 ? 0.089 -20.531 -14.438 1 94.5 187 PRO A O 1
ATOM 1405 N N . ILE A 1 188 ? -0.281 -18.375 -13.859 1 96.31 188 ILE A N 1
ATOM 1406 C CA . ILE A 1 188 ? -1.186 -18.234 -14.992 1 96.31 188 ILE A CA 1
ATOM 1407 C C . ILE A 1 188 ? -0.514 -17.406 -16.094 1 96.31 188 ILE A C 1
ATOM 1409 O O . ILE A 1 188 ? -1.176 -16.938 -17.016 1 96.31 188 ILE A O 1
ATOM 1413 N N . SER A 1 189 ? 0.769 -17.203 -15.969 1 96.06 189 SER A N 1
ATOM 1414 C CA . SER A 1 189 ? 1.538 -16.5 -16.984 1 96.06 189 SER A CA 1
ATOM 1415 C C . SER A 1 189 ? 2.576 -17.406 -17.625 1 96.06 189 SER A C 1
ATOM 1417 O O . SER A 1 189 ? 3.697 -16.984 -17.906 1 96.06 189 SER A O 1
ATOM 1419 N N . ASN A 1 190 ? 2.248 -18.625 -17.781 1 96.06 190 ASN A N 1
ATOM 1420 C CA . ASN A 1 190 ? 3.133 -19.609 -18.422 1 96.06 190 ASN A CA 1
ATOM 1421 C C . ASN A 1 190 ? 3.566 -19.141 -19.812 1 96.06 190 ASN A C 1
ATOM 1423 O O . ASN A 1 190 ? 2.727 -18.891 -20.672 1 96.06 190 ASN A O 1
ATOM 1427 N N . PRO A 1 191 ? 4.879 -19.141 -20.109 1 96.75 191 PRO A N 1
ATOM 1428 C CA . PRO A 1 191 ? 5.414 -18.578 -21.344 1 96.75 191 PRO A CA 1
ATOM 1429 C C . PRO A 1 191 ? 5.125 -19.469 -22.562 1 96.75 191 PRO A C 1
ATOM 1431 O O . PRO A 1 191 ? 5.332 -19.047 -23.703 1 96.75 191 PRO A O 1
ATOM 1434 N N . SER A 1 192 ? 4.684 -20.656 -22.438 1 96.88 192 SER A N 1
ATOM 1435 C CA . SER A 1 192 ? 4.379 -21.547 -23.547 1 96.88 192 SER A CA 1
ATOM 1436 C C . SER A 1 192 ? 2.955 -21.344 -24.047 1 96.88 192 SER A C 1
ATOM 1438 O O . SER A 1 192 ? 2.568 -21.891 -25.078 1 96.88 192 SER A O 1
ATOM 1440 N N . ASP A 1 193 ? 2.156 -20.594 -23.328 1 94.38 193 ASP A N 1
ATOM 1441 C CA . ASP A 1 193 ? 0.748 -20.375 -23.641 1 94.38 193 ASP A CA 1
ATOM 1442 C C . ASP A 1 193 ? -0.031 -21.688 -23.641 1 94.38 193 ASP A C 1
ATOM 1444 O O . ASP A 1 193 ? -0.881 -21.922 -24.5 1 94.38 193 ASP A O 1
ATOM 1448 N N . ALA A 1 194 ? 0.303 -22.5 -22.75 1 96.94 194 ALA A N 1
ATOM 1449 C CA . ALA A 1 194 ? -0.413 -23.766 -22.594 1 96.94 194 ALA A CA 1
ATOM 1450 C C . ALA A 1 194 ? -1.919 -23.531 -22.516 1 96.94 194 ALA A C 1
ATOM 1452 O O . ALA A 1 194 ? -2.387 -22.703 -21.734 1 96.94 194 ALA A O 1
ATOM 1453 N N . LYS A 1 195 ? -2.658 -24.281 -23.266 1 97.5 195 LYS A N 1
ATOM 1454 C CA . LYS A 1 195 ? -4.113 -24.156 -23.281 1 97.5 195 LYS A CA 1
ATOM 1455 C C . LYS A 1 195 ? -4.762 -25.094 -22.266 1 97.5 195 LYS A C 1
ATOM 1457 O O . LYS A 1 195 ? -5.977 -25.047 -22.062 1 97.5 195 LYS A O 1
ATOM 1462 N N . ARG A 1 196 ? -3.984 -25.906 -21.656 1 98.5 196 ARG A N 1
ATOM 1463 C CA . ARG A 1 196 ? -4.391 -26.812 -20.594 1 98.5 196 ARG A CA 1
ATOM 1464 C C . ARG A 1 196 ? -3.516 -26.641 -19.359 1 98.5 196 ARG A C 1
ATOM 1466 O O . ARG A 1 196 ? -2.289 -26.594 -19.469 1 98.5 196 ARG A O 1
ATOM 1473 N N . GLN A 1 197 ? -4.191 -26.5 -18.203 1 98.62 197 GLN A N 1
ATOM 1474 C CA . GLN A 1 197 ? -3.408 -26.172 -17.016 1 98.62 197 GLN A CA 1
ATOM 1475 C C . GLN A 1 197 ? -4.02 -26.781 -15.758 1 98.62 197 GLN A C 1
ATOM 1477 O O . GLN A 1 197 ? -5.238 -26.906 -15.648 1 98.62 197 GLN A O 1
ATOM 1482 N N . VAL A 1 198 ? -3.191 -27.219 -14.867 1 98.75 198 VAL A N 1
ATOM 1483 C CA . VAL A 1 198 ? -3.557 -27.562 -13.5 1 98.75 198 VAL A CA 1
ATOM 1484 C C . VAL A 1 198 ? -2.844 -26.641 -12.516 1 98.75 198 VAL A C 1
ATOM 1486 O O . VAL A 1 198 ? -1.614 -26.656 -12.422 1 98.75 198 VAL A O 1
ATOM 1489 N N . ILE A 1 199 ? -3.633 -25.859 -11.805 1 98.56 199 ILE A N 1
ATOM 1490 C CA . ILE A 1 199 ? -3.061 -24.844 -10.93 1 98.56 199 ILE A CA 1
ATOM 1491 C C . ILE A 1 199 ? -3.551 -25.047 -9.5 1 98.56 199 ILE A C 1
ATOM 1493 O O . ILE A 1 199 ? -4.738 -25.297 -9.273 1 98.56 199 ILE A O 1
ATOM 1497 N N . GLY A 1 200 ? -2.639 -25.062 -8.578 1 98.06 200 GLY A N 1
ATOM 1498 C CA . GLY A 1 200 ? -2.996 -25.016 -7.168 1 98.06 200 GLY A CA 1
ATOM 1499 C C . GLY A 1 200 ? -2.891 -23.625 -6.566 1 98.06 200 GLY A C 1
ATOM 1500 O O . GLY A 1 200 ? -1.967 -22.875 -6.887 1 98.06 200 GLY A O 1
ATOM 1501 N N . VAL A 1 201 ? -3.85 -23.312 -5.652 1 97.88 201 VAL A N 1
ATOM 1502 C CA . VAL A 1 201 ? -3.828 -21.984 -5.043 1 97.88 201 VAL A CA 1
ATOM 1503 C C . VAL A 1 201 ? -3.787 -22.125 -3.521 1 97.88 201 VAL A C 1
ATOM 1505 O O . VAL A 1 201 ? -4.32 -23.078 -2.963 1 97.88 201 VAL A O 1
ATOM 1508 N N . PHE A 1 202 ? -3.217 -21.156 -2.844 1 95.19 202 PHE A N 1
ATOM 1509 C CA . PHE A 1 202 ? -2.998 -21.203 -1.404 1 95.19 202 PHE A CA 1
ATOM 1510 C C . PHE A 1 202 ? -4.258 -20.797 -0.65 1 95.19 202 PHE A C 1
ATOM 1512 O O . PHE A 1 202 ? -4.32 -20.922 0.576 1 95.19 202 PHE A O 1
ATOM 1519 N N . ASP A 1 203 ? -5.219 -20.312 -1.403 1 96 203 ASP A N 1
ATOM 1520 C CA . ASP A 1 203 ? -6.461 -19.844 -0.805 1 96 203 ASP A CA 1
ATOM 1521 C C . ASP A 1 203 ? -7.672 -20.297 -1.616 1 96 203 ASP A C 1
ATOM 1523 O O . ASP A 1 203 ? -7.746 -20.047 -2.822 1 96 203 ASP A O 1
ATOM 1527 N N . LYS A 1 204 ? -8.562 -20.891 -0.913 1 97.31 204 LYS A N 1
ATOM 1528 C CA . LYS A 1 204 ? -9.742 -21.469 -1.545 1 97.31 204 LYS A CA 1
ATOM 1529 C C . LYS A 1 204 ? -10.516 -20.406 -2.328 1 97.31 204 LYS A C 1
ATOM 1531 O O . LYS A 1 204 ? -11.086 -20.703 -3.381 1 97.31 204 LYS A O 1
ATOM 1536 N N . SER A 1 205 ? -10.492 -19.219 -1.859 1 96.62 205 SER A N 1
ATOM 1537 C CA . SER A 1 205 ? -11.273 -18.141 -2.463 1 96.62 205 SER A CA 1
ATOM 1538 C C . SER A 1 205 ? -10.727 -17.766 -3.832 1 96.62 205 SER A C 1
ATOM 1540 O O . SER A 1 205 ? -11.391 -17.062 -4.602 1 96.62 205 SER A O 1
ATOM 1542 N N . LEU A 1 206 ? -9.602 -18.25 -4.164 1 97.25 206 LEU A N 1
ATOM 1543 C CA . LEU A 1 206 ? -8.938 -17.891 -5.418 1 97.25 206 LEU A CA 1
ATOM 1544 C C . LEU A 1 206 ? -9.305 -18.891 -6.52 1 97.25 206 LEU A C 1
ATOM 1546 O O . LEU A 1 206 ? -9.047 -18.625 -7.699 1 97.25 206 LEU A O 1
ATOM 1550 N N . THR A 1 207 ? -9.906 -20 -6.184 1 98.38 207 THR A N 1
ATOM 1551 C CA . THR A 1 207 ? -10.125 -21.047 -7.172 1 98.38 207 THR A CA 1
ATOM 1552 C C . THR A 1 207 ? -10.969 -20.531 -8.328 1 98.38 207 THR A C 1
ATOM 1554 O O . THR A 1 207 ? -10.492 -20.453 -9.461 1 98.38 207 THR A O 1
ATOM 1557 N N . ASN A 1 208 ? -12.07 -20 -8 1 98.25 208 ASN A N 1
ATOM 1558 C CA . ASN A 1 208 ? -13.016 -19.578 -9.031 1 98.25 208 ASN A CA 1
ATOM 1559 C C . ASN A 1 208 ? -12.508 -18.359 -9.789 1 98.25 208 ASN A C 1
ATOM 1561 O O . ASN A 1 208 ? -12.453 -18.359 -11.023 1 98.25 208 ASN A O 1
ATOM 1565 N N . PRO A 1 209 ? -12 -17.328 -9.102 1 97.69 209 PRO A N 1
ATOM 1566 C CA . PRO A 1 209 ? -11.531 -16.156 -9.844 1 97.69 209 PRO A CA 1
ATOM 1567 C C . PRO A 1 209 ? -10.359 -16.469 -10.773 1 97.69 209 PRO A C 1
ATOM 1569 O O . PRO A 1 209 ? -10.297 -15.953 -11.891 1 97.69 209 PRO A O 1
ATOM 1572 N N . LEU A 1 210 ? -9.5 -17.328 -10.336 1 98.5 210 LEU A N 1
ATOM 1573 C CA . LEU A 1 210 ? -8.344 -17.641 -11.164 1 98.5 210 LEU A CA 1
ATOM 1574 C C . LEU A 1 210 ? -8.75 -18.484 -12.367 1 98.5 210 LEU A C 1
ATOM 1576 O O . LEU A 1 210 ? -8.211 -18.312 -13.461 1 98.5 210 LEU A O 1
ATOM 1580 N N . ALA A 1 211 ? -9.672 -19.375 -12.156 1 98.69 211 ALA A N 1
ATOM 1581 C CA . ALA A 1 211 ? -10.18 -20.172 -13.273 1 98.69 211 ALA A CA 1
ATOM 1582 C C . ALA A 1 211 ? -10.828 -19.266 -14.328 1 98.69 211 ALA A C 1
ATOM 1584 O O . ALA A 1 211 ? -10.625 -19.469 -15.531 1 98.69 211 ALA A O 1
ATOM 1585 N N . ASN A 1 212 ? -11.531 -18.344 -13.859 1 98.5 212 ASN A N 1
ATOM 1586 C CA . ASN A 1 212 ? -12.156 -17.406 -14.789 1 98.5 212 ASN A CA 1
ATOM 1587 C C . ASN A 1 212 ? -11.117 -16.578 -15.531 1 98.5 212 ASN A C 1
ATOM 1589 O O . ASN A 1 212 ? -11.25 -16.328 -16.734 1 98.5 212 ASN A O 1
ATOM 1593 N N . ALA A 1 213 ? -10.164 -16.094 -14.82 1 98.38 213 ALA A N 1
ATOM 1594 C CA . ALA A 1 213 ? -9.078 -15.367 -15.477 1 98.38 213 ALA A CA 1
ATOM 1595 C C . ALA A 1 213 ? -8.406 -16.234 -16.547 1 98.38 213 ALA A C 1
ATOM 1597 O O . ALA A 1 213 ? -8.133 -15.758 -17.641 1 98.38 213 ALA A O 1
ATOM 1598 N N . MET A 1 214 ? -8.156 -17.469 -16.203 1 98.38 214 MET A N 1
ATOM 1599 C CA . MET A 1 214 ? -7.555 -18.406 -17.141 1 98.38 214 MET A CA 1
ATOM 1600 C C . MET A 1 214 ? -8.422 -18.562 -18.391 1 98.38 214 MET A C 1
ATOM 1602 O O . MET A 1 214 ? -7.906 -18.578 -19.516 1 98.38 214 MET A O 1
ATOM 1606 N N . LEU A 1 215 ? -9.672 -18.75 -18.141 1 98.44 215 LEU A N 1
ATOM 1607 C CA . LEU A 1 215 ? -10.602 -18.891 -19.25 1 98.44 215 LEU A CA 1
ATOM 1608 C C . LEU A 1 215 ? -10.531 -17.672 -20.172 1 98.44 215 LEU A C 1
ATOM 1610 O O . LEU A 1 215 ? -10.461 -17.828 -21.391 1 98.44 215 LEU A O 1
ATOM 1614 N N . GLU A 1 216 ? -10.5 -16.516 -19.609 1 97.38 216 GLU A N 1
ATOM 1615 C CA . GLU A 1 216 ? -10.414 -15.273 -20.375 1 97.38 216 GLU A CA 1
ATOM 1616 C C . GLU A 1 216 ? -9.094 -15.18 -21.141 1 97.38 216 GLU A C 1
ATOM 1618 O O . GLU A 1 216 ? -9.031 -14.562 -22.203 1 97.38 216 GLU A O 1
ATOM 1623 N N . MET A 1 217 ? -8.141 -15.82 -20.609 1 97.56 217 MET A N 1
ATOM 1624 C CA . MET A 1 217 ? -6.809 -15.766 -21.203 1 97.56 217 MET A CA 1
ATOM 1625 C C . MET A 1 217 ? -6.652 -16.828 -22.281 1 97.56 217 MET A C 1
ATOM 1627 O O . MET A 1 217 ? -5.59 -16.953 -22.891 1 97.56 217 MET A O 1
ATOM 1631 N N . GLY A 1 218 ? -7.684 -17.688 -22.469 1 96.88 218 GLY A N 1
ATOM 1632 C CA . GLY A 1 218 ? -7.672 -18.594 -23.594 1 96.88 218 GLY A CA 1
ATOM 1633 C C . GLY A 1 218 ? -7.438 -20.047 -23.188 1 96.88 218 GLY A C 1
ATOM 1634 O O . GLY A 1 218 ? -7.305 -20.922 -24.047 1 96.88 218 GLY A O 1
ATOM 1635 N N . VAL A 1 219 ? -7.402 -20.328 -21.922 1 98.19 219 VAL A N 1
ATOM 1636 C CA . VAL A 1 219 ? -7.293 -21.719 -21.469 1 98.19 219 VAL A CA 1
ATOM 1637 C C . VAL A 1 219 ? -8.555 -22.484 -21.859 1 98.19 219 VAL A C 1
ATOM 1639 O O . VAL A 1 219 ? -9.672 -22.016 -21.625 1 98.19 219 VAL A O 1
ATOM 1642 N N . GLU A 1 220 ? -8.375 -23.641 -22.406 1 98.31 220 GLU A N 1
ATOM 1643 C CA . GLU A 1 220 ? -9.492 -24.438 -22.891 1 98.31 220 GLU A CA 1
ATOM 1644 C C . GLU A 1 220 ? -9.898 -25.5 -21.875 1 98.31 220 GLU A C 1
ATOM 1646 O O . GLU A 1 220 ? -11.078 -25.844 -21.75 1 98.31 220 GLU A O 1
ATOM 1651 N N . ARG A 1 221 ? -8.93 -26.062 -21.266 1 98.5 221 ARG A N 1
ATOM 1652 C CA . ARG A 1 221 ? -9.109 -27.047 -20.188 1 98.5 221 ARG A CA 1
ATOM 1653 C C . ARG A 1 221 ? -8.227 -26.703 -18.984 1 98.5 221 ARG A C 1
ATOM 1655 O O . ARG A 1 221 ? -7.043 -26.406 -19.156 1 98.5 221 ARG A O 1
ATOM 1662 N N . GLY A 1 222 ? -8.852 -26.672 -17.844 1 98.56 222 GLY A N 1
ATOM 1663 C CA . GLY A 1 222 ? -8.023 -26.344 -16.688 1 98.56 222 GLY A CA 1
ATOM 1664 C C . GLY A 1 222 ? -8.703 -26.656 -15.367 1 98.56 222 GLY A C 1
ATOM 1665 O O . GLY A 1 222 ? -9.93 -26.766 -15.297 1 98.56 222 GLY A O 1
ATOM 1666 N N . ILE A 1 223 ? -7.871 -26.812 -14.359 1 98.75 223 ILE A N 1
ATOM 1667 C CA . ILE A 1 223 ? -8.312 -26.984 -12.977 1 98.75 223 ILE A CA 1
ATOM 1668 C C . ILE A 1 223 ? -7.535 -26.031 -12.07 1 98.75 223 ILE A C 1
ATOM 1670 O O . ILE A 1 223 ? -6.32 -25.875 -12.219 1 98.75 223 ILE A O 1
ATOM 1674 N N . VAL A 1 224 ? -8.289 -25.359 -11.227 1 98.88 224 VAL A N 1
ATOM 1675 C CA . VAL A 1 224 ? -7.707 -24.672 -10.078 1 98.88 224 VAL A CA 1
ATOM 1676 C C . VAL A 1 224 ? -8.164 -25.344 -8.781 1 98.88 224 VAL A C 1
ATOM 1678 O O . VAL A 1 224 ? -9.359 -25.562 -8.578 1 98.88 224 VAL A O 1
ATOM 1681 N N . VAL A 1 225 ? -7.184 -25.641 -7.906 1 98.81 225 VAL A N 1
ATOM 1682 C CA . VAL A 1 225 ? -7.547 -26.469 -6.762 1 98.81 225 VAL A CA 1
ATOM 1683 C C . VAL A 1 225 ? -6.938 -25.891 -5.488 1 98.81 225 VAL A C 1
ATOM 1685 O O . VAL A 1 225 ? -5.891 -25.234 -5.535 1 98.81 225 VAL A O 1
ATOM 1688 N N . ASN A 1 226 ? -7.566 -26.078 -4.418 1 98.69 226 ASN A N 1
ATOM 1689 C CA . ASN A 1 226 ? -7.094 -25.844 -3.059 1 98.69 226 ASN A CA 1
ATOM 1690 C C . ASN A 1 226 ? -7.586 -26.922 -2.094 1 98.69 226 ASN A C 1
ATOM 1692 O O . ASN A 1 226 ? -8.742 -27.344 -2.172 1 98.69 226 ASN A O 1
ATOM 1696 N N . CYS A 1 227 ? -6.719 -27.391 -1.283 1 98.31 227 CYS A N 1
ATOM 1697 C CA . CYS A 1 227 ? -7.117 -28.328 -0.241 1 98.31 227 CYS A CA 1
ATOM 1698 C C . CYS A 1 227 ? -6.703 -27.812 1.136 1 98.31 227 CYS A C 1
ATOM 1700 O O . CYS A 1 227 ? -5.551 -27.984 1.54 1 98.31 227 CYS A O 1
ATOM 1702 N N . GLU A 1 228 ? -7.605 -27.297 1.906 1 95.69 228 GLU A N 1
ATOM 1703 C CA . GLU A 1 228 ? -7.367 -26.844 3.273 1 95.69 228 GLU A CA 1
ATOM 1704 C C . GLU A 1 228 ? -6.168 -25.906 3.344 1 95.69 228 GLU A C 1
ATOM 1706 O O . GLU A 1 228 ? -5.273 -26.094 4.172 1 95.69 228 GLU A O 1
ATOM 1711 N N . GLY A 1 229 ? -6.109 -25.031 2.387 1 95.19 229 GLY A N 1
ATOM 1712 C CA . GLY A 1 229 ? -5.059 -24.031 2.396 1 95.19 229 GLY A CA 1
ATOM 1713 C C . GLY A 1 229 ? -3.822 -24.453 1.626 1 95.19 229 GLY A C 1
ATOM 1714 O O . GLY A 1 229 ? -2.885 -23.672 1.469 1 95.19 229 GLY A O 1
ATOM 1715 N N . ILE A 1 230 ? -3.812 -25.672 1.149 1 96.31 230 ILE A N 1
ATOM 1716 C CA . ILE A 1 230 ? -2.68 -26.188 0.39 1 96.31 230 ILE A CA 1
ATOM 1717 C C . ILE A 1 230 ? -2.928 -25.984 -1.104 1 96.31 230 ILE A C 1
ATOM 1719 O O . ILE A 1 230 ? -4.035 -26.219 -1.593 1 96.31 230 ILE A O 1
ATOM 1723 N N . ASP A 1 231 ? -1.884 -25.578 -1.831 1 97 231 ASP A N 1
ATOM 1724 C CA . ASP A 1 231 ? -2.023 -25.266 -3.252 1 97 231 ASP A CA 1
ATOM 1725 C C . ASP A 1 231 ? -1.802 -26.516 -4.109 1 97 231 ASP A C 1
ATOM 1727 O O . ASP A 1 231 ? -1.101 -26.453 -5.121 1 97 231 ASP A O 1
ATOM 1731 N N . GLU A 1 232 ? -2.355 -27.656 -3.658 1 97.62 232 GLU A N 1
ATOM 1732 C CA . GLU A 1 232 ? -2.357 -28.938 -4.367 1 97.62 232 GLU A CA 1
ATOM 1733 C C . GLU A 1 232 ? -3.576 -29.766 -3.988 1 97.62 232 GLU A C 1
ATOM 1735 O O . GLU A 1 232 ? -4.258 -29.469 -3.002 1 97.62 232 GLU A O 1
ATOM 1740 N N . PHE A 1 233 ? -3.891 -30.828 -4.82 1 98.19 233 PHE A N 1
ATOM 1741 C CA . PHE A 1 233 ? -4.73 -31.906 -4.316 1 98.19 233 PHE A CA 1
ATOM 1742 C C . PHE A 1 233 ? -4.035 -32.656 -3.178 1 98.19 233 PHE A C 1
ATOM 1744 O O . PHE A 1 233 ? -2.842 -32.938 -3.266 1 98.19 233 PHE A O 1
ATOM 1751 N N . THR A 1 234 ? -4.738 -32.875 -2.127 1 98.31 234 THR A N 1
ATOM 1752 C CA . THR A 1 234 ? -4.168 -33.688 -1.066 1 98.31 234 THR A CA 1
ATOM 1753 C C . THR A 1 234 ? -5.219 -34.625 -0.49 1 98.31 234 THR A C 1
ATOM 1755 O O . THR A 1 234 ? -6.395 -34.562 -0.848 1 98.31 234 THR A O 1
ATOM 1758 N N . THR A 1 235 ? -4.738 -35.562 0.359 1 98.06 235 THR A N 1
ATOM 1759 C CA . THR A 1 235 ? -5.645 -36.5 1.014 1 98.06 235 THR A CA 1
ATOM 1760 C C . THR A 1 235 ? -6.004 -36.031 2.416 1 98.06 235 THR A C 1
ATOM 1762 O O . THR A 1 235 ? -6.684 -36.719 3.164 1 98.06 235 THR A O 1
ATOM 1765 N N . ILE A 1 236 ? -5.559 -34.812 2.719 1 97.38 236 ILE A N 1
ATOM 1766 C CA . ILE A 1 236 ? -5.68 -34.406 4.113 1 97.38 236 ILE A CA 1
ATOM 1767 C C . ILE A 1 236 ? -7.09 -33.875 4.371 1 97.38 236 ILE A C 1
ATOM 1769 O O . ILE A 1 236 ? -7.5 -33.719 5.523 1 97.38 236 ILE A O 1
ATOM 1773 N N . GLY A 1 237 ? -7.738 -33.531 3.277 1 97.56 237 GLY A N 1
ATOM 1774 C CA . GLY A 1 237 ? -9.062 -32.938 3.445 1 97.56 237 GLY A CA 1
ATOM 1775 C C . GLY A 1 237 ? -9.836 -32.844 2.145 1 97.56 237 GLY A C 1
ATOM 1776 O O . GLY A 1 237 ? -9.531 -33.562 1.179 1 97.56 237 GLY A O 1
ATOM 1777 N N . VAL A 1 238 ? -10.852 -31.984 2.201 1 98 238 VAL A N 1
ATOM 1778 C CA . VAL A 1 238 ? -11.711 -31.781 1.039 1 98 238 VAL A CA 1
ATOM 1779 C C . VAL A 1 238 ? -11.031 -30.844 0.05 1 98 238 VAL A C 1
ATOM 1781 O O . VAL A 1 238 ? -10.539 -29.781 0.435 1 98 238 VAL A O 1
ATOM 1784 N N . ASN A 1 239 ? -10.961 -31.25 -1.21 1 98.69 239 ASN A N 1
ATOM 1785 C CA . ASN A 1 239 ? -10.367 -30.453 -2.273 1 98.69 239 ASN A CA 1
ATOM 1786 C C . ASN A 1 239 ? -11.414 -29.594 -2.98 1 98.69 239 ASN A C 1
ATOM 1788 O O . ASN A 1 239 ? -12.375 -30.125 -3.543 1 98.69 239 ASN A O 1
ATOM 1792 N N . SER A 1 240 ? -11.273 -28.281 -2.9 1 98.81 240 SER A N 1
ATOM 1793 C CA . SER A 1 240 ? -12.117 -27.359 -3.637 1 98.81 240 SER A CA 1
ATOM 1794 C C . SER A 1 240 ? -11.57 -27.109 -5.043 1 98.81 240 SER A C 1
ATOM 1796 O O . SER A 1 240 ? -10.414 -26.734 -5.207 1 98.81 240 SER A O 1
ATOM 1798 N N . VAL A 1 241 ? -12.477 -27.344 -6.047 1 98.81 241 VAL A N 1
ATOM 1799 C CA . VAL A 1 241 ? -11.992 -27.344 -7.426 1 98.81 241 VAL A CA 1
ATOM 1800 C C . VAL A 1 241 ? -12.859 -26.406 -8.273 1 98.81 241 VAL A C 1
ATOM 1802 O O . VAL A 1 241 ? -14.086 -26.391 -8.148 1 98.81 241 VAL A O 1
ATOM 1805 N N . SER A 1 242 ? -12.234 -25.562 -9.016 1 98.94 242 SER A N 1
ATOM 1806 C CA . SER A 1 242 ? -12.836 -24.875 -10.156 1 98.94 242 SER A CA 1
ATOM 1807 C C . SER A 1 242 ? -12.273 -25.391 -11.477 1 98.94 242 SER A C 1
ATOM 1809 O O . SER A 1 242 ? -11.062 -25.344 -11.703 1 98.94 242 SER A O 1
ATOM 1811 N N . GLU A 1 243 ? -13.141 -25.922 -12.344 1 98.88 243 GLU A N 1
ATOM 1812 C CA . GLU A 1 243 ? -12.703 -26.562 -13.586 1 98.88 243 GLU A CA 1
ATOM 1813 C C . GLU A 1 243 ? -13.211 -25.797 -14.805 1 98.88 243 GLU A C 1
ATOM 1815 O O . GLU A 1 243 ? -14.367 -25.375 -14.836 1 98.88 243 GLU A O 1
ATOM 1820 N N . ILE A 1 244 ? -12.32 -25.547 -15.672 1 98.81 244 ILE A N 1
ATOM 1821 C CA . ILE A 1 244 ? -12.656 -25 -16.984 1 98.81 244 ILE A CA 1
ATOM 1822 C C . ILE A 1 244 ? -12.945 -26.125 -17.969 1 98.81 244 ILE A C 1
ATOM 1824 O O . ILE A 1 244 ? -12.047 -26.906 -18.297 1 98.81 244 ILE A O 1
ATOM 1828 N N . LYS A 1 245 ? -14.086 -26.188 -18.438 1 98.19 245 LYS A N 1
ATOM 1829 C CA . LYS A 1 245 ? -14.492 -27.188 -19.422 1 98.19 245 LYS A CA 1
ATOM 1830 C C . LYS A 1 245 ? -15.594 -26.641 -20.328 1 98.19 245 LYS A C 1
ATOM 1832 O O . LYS A 1 245 ? -16.609 -26.125 -19.859 1 98.19 245 LYS A O 1
ATOM 1837 N N . ASP A 1 246 ? -15.359 -26.719 -21.641 1 96.69 246 ASP A N 1
ATOM 1838 C CA . ASP A 1 246 ? -16.344 -26.312 -22.656 1 96.69 246 ASP A CA 1
ATOM 1839 C C . ASP A 1 246 ? -16.734 -24.844 -22.484 1 96.69 246 ASP A C 1
ATOM 1841 O O . ASP A 1 246 ? -17.906 -24.5 -22.547 1 96.69 246 ASP A O 1
ATOM 1845 N N . GLY A 1 247 ? -15.805 -24.062 -22.094 1 97.56 247 GLY A N 1
ATOM 1846 C CA . GLY A 1 247 ? -15.977 -22.609 -22.078 1 97.56 247 GLY A CA 1
ATOM 1847 C C . GLY A 1 247 ? -16.656 -22.094 -20.828 1 97.56 247 GLY A C 1
ATOM 1848 O O . GLY A 1 247 ? -17.062 -20.938 -20.766 1 97.56 247 GLY A O 1
ATOM 1849 N N . ILE A 1 248 ? -16.781 -22.984 -19.859 1 98.12 248 ILE A N 1
ATOM 1850 C CA . ILE A 1 248 ? -17.422 -22.547 -18.609 1 98.12 248 ILE A CA 1
ATOM 1851 C C . ILE A 1 248 ? -16.547 -22.953 -17.422 1 98.12 248 ILE A C 1
ATOM 1853 O O . ILE A 1 248 ? -15.703 -23.844 -17.547 1 98.12 248 ILE A O 1
ATOM 1857 N N . VAL A 1 249 ? -16.75 -22.297 -16.297 1 98.69 249 VAL A N 1
ATOM 1858 C CA . VAL A 1 249 ? -16.094 -22.656 -15.047 1 98.69 249 VAL A CA 1
ATOM 1859 C C . VAL A 1 249 ? -17.094 -23.328 -14.117 1 98.69 249 VAL A C 1
ATOM 1861 O O . VAL A 1 249 ? -18.172 -22.797 -13.852 1 98.69 249 VAL A O 1
ATOM 1864 N N . MET A 1 250 ? -16.703 -24.531 -13.695 1 98.5 250 MET A N 1
ATOM 1865 C CA . MET A 1 250 ? -17.547 -25.281 -12.758 1 98.5 250 MET A CA 1
ATOM 1866 C C . MET A 1 250 ? -16.828 -25.5 -11.438 1 98.5 250 MET A C 1
ATOM 1868 O O . MET A 1 250 ? -15.633 -25.828 -11.414 1 98.5 250 MET A O 1
ATOM 1872 N N . ASP A 1 251 ? -17.641 -25.281 -10.352 1 98.62 251 ASP A N 1
ATOM 1873 C CA . ASP A 1 251 ? -17.078 -25.5 -9.016 1 98.62 251 ASP A CA 1
ATOM 1874 C C . ASP A 1 251 ? -17.594 -26.797 -8.414 1 98.62 251 ASP A C 1
ATOM 1876 O O . ASP A 1 251 ? -18.766 -27.141 -8.555 1 98.62 251 ASP A O 1
ATOM 1880 N N . TYR A 1 252 ? -16.703 -27.562 -7.855 1 98.25 252 TYR A N 1
ATOM 1881 C CA . TYR A 1 252 ? -17.094 -28.766 -7.125 1 98.25 252 TYR A CA 1
ATOM 1882 C C . TYR A 1 252 ? -16.062 -29.141 -6.074 1 98.25 252 TYR A C 1
ATOM 1884 O O . TYR A 1 252 ? -15.039 -28.453 -5.934 1 98.25 252 TYR A O 1
ATOM 1892 N N . MET A 1 253 ? -16.359 -30.078 -5.293 1 98.44 253 MET A N 1
ATOM 1893 C CA . MET A 1 253 ? -15.469 -30.578 -4.25 1 98.44 253 MET A CA 1
ATOM 1894 C C . MET A 1 253 ? -15.141 -32.062 -4.477 1 98.44 253 MET A C 1
ATOM 1896 O O . MET A 1 253 ? -15.977 -32.812 -4.98 1 98.44 253 MET A O 1
ATOM 1900 N N . LEU A 1 254 ? -13.93 -32.406 -4.117 1 98 254 LEU A N 1
ATOM 1901 C CA . LEU A 1 254 ? -13.484 -33.812 -4.234 1 98 254 LEU A CA 1
ATOM 1902 C C . LEU A 1 254 ? -12.953 -34.312 -2.902 1 98 254 LEU A C 1
ATOM 1904 O O . LEU A 1 254 ? -12.047 -33.719 -2.318 1 98 254 LEU A O 1
ATOM 1908 N N . LYS A 1 255 ? -13.484 -35.344 -2.428 1 96.38 255 LYS A N 1
ATOM 1909 C CA . LYS A 1 255 ? -12.969 -36.031 -1.244 1 96.38 255 LYS A CA 1
ATOM 1910 C C . LYS A 1 255 ? -12.016 -37.156 -1.633 1 96.38 255 LYS A C 1
ATOM 1912 O O . LYS A 1 255 ? -12.32 -37.969 -2.527 1 96.38 255 LYS A O 1
ATOM 1917 N N . PRO A 1 256 ? -10.922 -37.25 -0.986 1 96.94 256 PRO A N 1
ATOM 1918 C CA . PRO A 1 256 ? -9.953 -38.281 -1.341 1 96.94 256 PRO A CA 1
ATOM 1919 C C . PRO A 1 256 ? -10.523 -39.688 -1.207 1 96.94 256 PRO A C 1
ATOM 1921 O O . PRO A 1 256 ? -10.117 -40.594 -1.94 1 96.94 256 PRO A O 1
ATOM 1924 N N . GLU A 1 257 ? -11.477 -39.812 -0.32 1 96.44 257 GLU A N 1
ATOM 1925 C CA . GLU A 1 257 ? -12.07 -41.125 -0.075 1 96.44 257 GLU A CA 1
ATOM 1926 C C . GLU A 1 257 ? -12.781 -41.656 -1.32 1 96.44 257 GLU A C 1
ATOM 1928 O O . GLU A 1 257 ? -12.914 -42.844 -1.504 1 96.44 257 GLU A O 1
ATOM 1933 N N . ARG A 1 258 ? -13.227 -40.812 -2.115 1 94 258 ARG A N 1
ATOM 1934 C CA . ARG A 1 258 ? -13.898 -41.188 -3.354 1 94 258 ARG A CA 1
ATOM 1935 C C . ARG A 1 258 ? -12.953 -41.938 -4.281 1 94 258 ARG A C 1
ATOM 1937 O O . ARG A 1 258 ? -13.398 -42.688 -5.137 1 94 258 ARG A O 1
ATOM 1944 N N . PHE A 1 259 ? -11.688 -41.719 -4.078 1 95.75 259 PHE A N 1
ATOM 1945 C CA . PHE A 1 259 ? -10.68 -42.344 -4.906 1 95.75 259 PHE A CA 1
ATOM 1946 C C . PHE A 1 259 ? -10.086 -43.562 -4.195 1 95.75 259 PHE A C 1
ATOM 1948 O O . PHE A 1 259 ? -9.125 -44.156 -4.676 1 95.75 259 PHE A O 1
ATOM 1955 N N . GLY A 1 260 ? -10.594 -43.844 -2.992 1 95.44 260 GLY A N 1
ATOM 1956 C CA . GLY A 1 260 ? -10.117 -44.969 -2.229 1 95.44 260 GLY A CA 1
ATOM 1957 C C . GLY A 1 260 ? -8.93 -44.656 -1.345 1 95.44 260 GLY A C 1
ATOM 1958 O O . GLY A 1 260 ? -8.273 -45.531 -0.811 1 95.44 260 GLY A O 1
ATOM 1959 N N . PHE A 1 261 ? -8.656 -43.344 -1.2 1 97.44 261 PHE A N 1
ATOM 1960 C CA . PHE A 1 261 ? -7.527 -42.969 -0.363 1 97.44 261 PHE A CA 1
ATOM 1961 C C . PHE A 1 261 ? -7.973 -42.75 1.08 1 97.44 261 PHE A C 1
ATOM 1963 O O . PHE A 1 261 ? -9.094 -42.312 1.332 1 97.44 261 PHE A O 1
ATOM 1970 N N . GLU A 1 262 ? -7.148 -43.094 1.961 1 96.25 262 GLU A N 1
ATOM 1971 C CA . GLU A 1 262 ? -7.367 -42.781 3.371 1 96.25 262 GLU A CA 1
ATOM 1972 C C . GLU A 1 262 ? -6.914 -41.344 3.703 1 96.25 262 GLU A C 1
ATOM 1974 O O . GLU A 1 262 ? -5.906 -40.875 3.178 1 96.25 262 GLU A O 1
ATOM 1979 N N . ARG A 1 263 ? -7.664 -40.781 4.594 1 96.69 263 ARG A N 1
ATOM 1980 C CA . ARG A 1 263 ? -7.289 -39.438 5.023 1 96.69 263 ARG A CA 1
ATOM 1981 C C . ARG A 1 263 ? -5.941 -39.438 5.738 1 96.69 263 ARG A C 1
ATOM 1983 O O . ARG A 1 263 ? -5.68 -40.312 6.566 1 96.69 263 ARG A O 1
ATOM 1990 N N . ALA A 1 264 ? -5.137 -38.562 5.359 1 96.75 264 ALA A N 1
ATOM 1991 C CA . ALA A 1 264 ? -3.84 -38.406 6.012 1 96.75 264 ALA A CA 1
ATOM 1992 C C . ALA A 1 264 ? -3.779 -37.062 6.781 1 96.75 264 ALA A C 1
ATOM 1994 O O . ALA A 1 264 ? -4.711 -36.281 6.723 1 96.75 264 ALA A O 1
ATOM 1995 N N . GLY A 1 265 ? -2.771 -36.969 7.676 1 96.25 265 GLY A N 1
ATOM 1996 C CA . GLY A 1 265 ? -2.473 -35.688 8.297 1 96.25 265 GLY A CA 1
ATOM 1997 C C . GLY A 1 265 ? -1.424 -34.875 7.551 1 96.25 265 GLY A C 1
ATOM 1998 O O . GLY A 1 265 ? -0.729 -35.406 6.684 1 96.25 265 GLY A O 1
ATOM 1999 N N . ILE A 1 266 ? -1.354 -33.688 7.898 1 95.88 266 ILE A N 1
ATOM 2000 C CA . ILE A 1 266 ? -0.404 -32.812 7.238 1 95.88 266 ILE A CA 1
ATOM 2001 C C . ILE A 1 266 ? 1.016 -33.344 7.422 1 95.88 266 ILE A C 1
ATOM 2003 O O . ILE A 1 266 ? 1.855 -33.188 6.531 1 95.88 266 ILE A O 1
ATOM 2007 N N . GLU A 1 267 ? 1.297 -33.938 8.5 1 96.5 267 GLU A N 1
ATOM 2008 C CA . GLU A 1 267 ? 2.629 -34.438 8.805 1 96.5 267 GLU A CA 1
ATOM 2009 C C . GLU A 1 267 ? 3.006 -35.594 7.871 1 96.5 267 GLU A C 1
ATOM 2011 O O . GLU A 1 267 ? 4.184 -35.812 7.582 1 96.5 267 GLU A O 1
ATOM 2016 N N . ASP A 1 268 ? 2.037 -36.25 7.359 1 97.69 268 ASP A N 1
ATOM 2017 C CA . ASP A 1 268 ? 2.256 -37.406 6.512 1 97.69 268 ASP A CA 1
ATOM 2018 C C . ASP A 1 268 ? 2.752 -37 5.125 1 97.69 268 ASP A C 1
ATOM 2020 O O . ASP A 1 268 ? 3.273 -37.844 4.379 1 97.69 268 ASP A O 1
ATOM 2024 N N . ILE A 1 269 ? 2.594 -35.781 4.785 1 97.25 269 ILE A N 1
ATOM 2025 C CA . ILE A 1 269 ? 2.992 -35.344 3.449 1 97.25 269 ILE A CA 1
ATOM 2026 C C . ILE A 1 269 ? 3.988 -34.188 3.553 1 97.25 269 ILE A C 1
ATOM 2028 O O . ILE A 1 269 ? 4.145 -33.406 2.609 1 97.25 269 ILE A O 1
ATOM 2032 N N . ARG A 1 270 ? 4.586 -34.031 4.664 1 96.06 270 ARG A N 1
ATOM 2033 C CA . ARG A 1 270 ? 5.609 -33 4.887 1 96.06 270 ARG A CA 1
ATOM 2034 C C . ARG A 1 270 ? 6.879 -33.344 4.105 1 96.06 270 ARG A C 1
ATOM 2036 O O . ARG A 1 270 ? 7.191 -34.5 3.867 1 96.06 270 ARG A O 1
ATOM 2043 N N . GLY A 1 271 ? 7.508 -32.344 3.688 1 96.19 271 GLY A N 1
ATOM 2044 C CA . GLY A 1 271 ? 8.828 -32.469 3.086 1 96.19 271 GLY A CA 1
ATOM 2045 C C . GLY A 1 271 ? 9.914 -31.781 3.893 1 96.19 271 GLY A C 1
ATOM 2046 O O . GLY A 1 271 ? 9.828 -31.703 5.121 1 96.19 271 GLY A O 1
ATOM 2047 N N . GLY A 1 272 ? 11 -31.453 3.221 1 95.12 272 GLY A N 1
ATOM 2048 C CA . GLY A 1 272 ? 12.133 -30.797 3.854 1 95.12 272 GLY A CA 1
ATOM 2049 C C . GLY A 1 272 ? 13.047 -30.094 2.863 1 95.12 272 GLY A C 1
ATOM 2050 O O . GLY A 1 272 ? 12.586 -29.344 2.01 1 95.12 272 GLY A O 1
ATOM 2051 N N . THR A 1 273 ? 14.305 -30.328 3.029 1 95.94 273 THR A N 1
ATOM 2052 C CA . THR A 1 273 ? 15.289 -29.734 2.121 1 95.94 273 THR A CA 1
ATOM 2053 C C . THR A 1 273 ? 15.125 -30.312 0.714 1 95.94 273 THR A C 1
ATOM 2055 O O . THR A 1 273 ? 14.406 -31.281 0.513 1 95.94 273 THR A O 1
ATOM 2058 N N . ALA A 1 274 ? 15.797 -29.641 -0.177 1 97.25 274 ALA A N 1
ATOM 2059 C CA . ALA A 1 274 ? 15.766 -30.109 -1.562 1 97.25 274 ALA A CA 1
ATOM 2060 C C . ALA A 1 274 ? 16.234 -31.562 -1.67 1 97.25 274 ALA A C 1
ATOM 2062 O O . ALA A 1 274 ? 15.656 -32.344 -2.418 1 97.25 274 ALA A O 1
ATOM 2063 N N . GLU A 1 275 ? 17.25 -31.859 -0.913 1 97.94 275 GLU A N 1
ATOM 2064 C CA . GLU A 1 275 ? 17.797 -33.219 -0.932 1 97.94 275 GLU A CA 1
ATOM 2065 C C . GLU A 1 275 ? 16.797 -34.219 -0.351 1 97.94 275 GLU A C 1
ATOM 2067 O O . GLU A 1 275 ? 16.641 -35.312 -0.884 1 97.94 275 GLU A O 1
ATOM 2072 N N . GLU A 1 276 ? 16.203 -33.812 0.708 1 98.31 276 GLU A N 1
ATOM 2073 C CA . GLU A 1 276 ? 15.188 -34.688 1.312 1 98.31 276 GLU A CA 1
ATOM 2074 C C . GLU A 1 276 ? 14.008 -34.875 0.368 1 98.31 276 GLU A C 1
ATOM 2076 O O . GLU A 1 276 ? 13.508 -36 0.227 1 98.31 276 GLU A O 1
ATOM 2081 N N . ASN A 1 277 ? 13.594 -33.875 -0.214 1 98.38 277 ASN A N 1
ATOM 2082 C CA . ASN A 1 277 ? 12.477 -33.938 -1.147 1 98.38 277 ASN A CA 1
ATOM 2083 C C . ASN A 1 277 ? 12.836 -34.781 -2.379 1 98.38 277 ASN A C 1
ATOM 2085 O O . ASN A 1 277 ? 11.977 -35.469 -2.943 1 98.38 277 ASN A O 1
ATOM 2089 N N . ALA A 1 278 ? 14.125 -34.688 -2.807 1 98.69 278 ALA A N 1
ATOM 2090 C CA . ALA A 1 278 ? 14.578 -35.531 -3.914 1 98.69 278 ALA A CA 1
ATOM 2091 C C . ALA A 1 278 ? 14.477 -37.031 -3.566 1 98.69 278 ALA A C 1
ATOM 2093 O O . ALA A 1 278 ? 14.07 -37.844 -4.398 1 98.69 278 ALA A O 1
ATOM 2094 N N . ALA A 1 279 ? 14.852 -37.312 -2.377 1 98.75 279 ALA A N 1
ATOM 2095 C CA . ALA A 1 279 ? 14.742 -38.688 -1.92 1 98.75 279 ALA A CA 1
ATOM 2096 C C . ALA A 1 279 ? 13.281 -39.125 -1.875 1 98.75 279 ALA A C 1
ATOM 2098 O O . ALA A 1 279 ? 12.961 -40.25 -2.281 1 98.75 279 ALA A O 1
ATOM 2099 N N . ILE A 1 280 ? 12.438 -38.25 -1.351 1 98.75 280 ILE A N 1
ATOM 2100 C CA . ILE A 1 280 ? 11.008 -38.562 -1.294 1 98.75 280 ILE A CA 1
ATOM 2101 C C . ILE A 1 280 ? 10.469 -38.781 -2.705 1 98.75 280 ILE A C 1
ATOM 2103 O O . ILE A 1 280 ? 9.758 -39.75 -2.953 1 98.75 280 ILE A O 1
ATOM 2107 N N . THR A 1 281 ? 10.844 -37.938 -3.613 1 98.88 281 THR A N 1
ATOM 2108 C CA . THR A 1 281 ? 10.383 -38 -4.996 1 98.88 281 THR A CA 1
ATOM 2109 C C . THR A 1 281 ? 10.797 -39.344 -5.621 1 98.88 281 THR A C 1
ATOM 2111 O O . THR A 1 281 ? 9.977 -40.031 -6.23 1 98.88 281 THR A O 1
ATOM 2114 N N . ARG A 1 282 ? 12.039 -39.719 -5.477 1 98.81 282 ARG A N 1
ATOM 2115 C CA . ARG A 1 282 ? 12.523 -40.969 -6.035 1 98.81 282 ARG A CA 1
ATOM 2116 C C . ARG A 1 282 ? 11.781 -42.156 -5.43 1 98.81 282 ARG A C 1
ATOM 2118 O O . ARG A 1 282 ? 11.43 -43.125 -6.141 1 98.81 282 ARG A O 1
ATOM 2125 N N . ALA A 1 283 ? 11.578 -42.094 -4.145 1 98.81 283 ALA A N 1
ATOM 2126 C CA . ALA A 1 283 ? 10.867 -43.156 -3.463 1 98.81 283 ALA A CA 1
ATOM 2127 C C . ALA A 1 283 ? 9.445 -43.312 -3.984 1 98.81 283 ALA A C 1
ATOM 2129 O O . ALA A 1 283 ? 8.977 -44.406 -4.246 1 98.81 283 ALA A O 1
ATOM 2130 N N . VAL A 1 284 ? 8.781 -42.219 -4.098 1 98.88 284 VAL A N 1
ATOM 2131 C CA . VAL A 1 284 ? 7.398 -42.188 -4.574 1 98.88 284 VAL A CA 1
ATOM 2132 C C . VAL A 1 284 ? 7.344 -42.719 -6.008 1 98.88 284 VAL A C 1
ATOM 2134 O O . VAL A 1 284 ? 6.508 -43.562 -6.34 1 98.88 284 VAL A O 1
ATOM 2137 N N . LEU A 1 285 ? 8.242 -42.25 -6.887 1 98.88 285 LEU A N 1
ATOM 2138 C CA . LEU A 1 285 ? 8.25 -42.656 -8.289 1 98.88 285 LEU A CA 1
ATOM 2139 C C . LEU A 1 285 ? 8.609 -44.125 -8.422 1 98.88 285 LEU A C 1
ATOM 2141 O O . LEU A 1 285 ? 8.258 -44.75 -9.422 1 98.88 285 LEU A O 1
ATOM 2145 N N . ALA A 1 286 ? 9.297 -44.625 -7.406 1 98.44 286 ALA A N 1
ATOM 2146 C CA . ALA A 1 286 ? 9.656 -46.031 -7.391 1 98.44 286 ALA A CA 1
ATOM 2147 C C . ALA A 1 286 ? 8.531 -46.875 -6.816 1 98.44 286 ALA A C 1
ATOM 2149 O O . ALA A 1 286 ? 8.625 -48.094 -6.785 1 98.44 286 ALA A O 1
ATOM 2150 N N . GLY A 1 287 ? 7.5 -46.25 -6.297 1 98.31 287 GLY A N 1
ATOM 2151 C CA . GLY A 1 287 ? 6.293 -46.969 -5.922 1 98.31 287 GLY A CA 1
ATOM 2152 C C . GLY A 1 287 ? 6.156 -47.156 -4.422 1 98.31 287 GLY A C 1
ATOM 2153 O O . GLY A 1 287 ? 5.34 -47.938 -3.965 1 98.31 287 GLY A O 1
ATOM 2154 N N . GLU A 1 288 ? 6.977 -46.438 -3.689 1 98.44 288 GLU A N 1
ATOM 2155 C CA . GLU A 1 288 ? 6.805 -46.562 -2.244 1 98.44 288 GLU A CA 1
ATOM 2156 C C . GLU A 1 288 ? 5.395 -46.125 -1.824 1 98.44 288 GLU A C 1
ATOM 2158 O O . GLU A 1 288 ? 4.953 -45.031 -2.115 1 98.44 288 GLU A O 1
ATOM 2163 N N . ARG A 1 289 ? 4.727 -47 -1.155 1 97.88 289 ARG A N 1
ATOM 2164 C CA . ARG A 1 289 ? 3.33 -46.781 -0.79 1 97.88 289 ARG A CA 1
ATOM 2165 C C . ARG A 1 289 ? 3.215 -45.812 0.387 1 97.88 289 ARG A C 1
ATOM 2167 O O . ARG A 1 289 ? 4.164 -45.656 1.155 1 97.88 289 ARG A O 1
ATOM 2174 N N . GLY A 1 290 ? 2.02 -45.188 0.505 1 97.88 290 GLY A N 1
ATOM 2175 C CA . GLY A 1 290 ? 1.739 -44.312 1.614 1 97.88 290 GLY A CA 1
ATOM 2176 C C . GLY A 1 290 ? 1.074 -43 1.182 1 97.88 290 GLY A C 1
ATOM 2177 O O . GLY A 1 290 ? 0.723 -42.844 0.011 1 97.88 290 GLY A O 1
ATOM 2178 N N . PRO A 1 291 ? 0.91 -42.125 2.188 1 98.38 291 PRO A N 1
ATOM 2179 C CA . PRO A 1 291 ? 0.178 -40.906 1.923 1 98.38 291 PRO A CA 1
ATOM 2180 C C . PRO A 1 291 ? 0.841 -40.031 0.85 1 98.38 291 PRO A C 1
ATOM 2182 O O . PRO A 1 291 ? 0.154 -39.344 0.097 1 98.38 291 PRO A O 1
ATOM 2185 N N . LYS A 1 292 ? 2.148 -40.031 0.783 1 98.75 292 LYS A N 1
ATOM 2186 C CA . LYS A 1 292 ? 2.852 -39.25 -0.217 1 98.75 292 LYS A CA 1
ATOM 2187 C C . LYS A 1 292 ? 2.562 -39.75 -1.628 1 98.75 292 LYS A C 1
ATOM 2189 O O . LYS A 1 292 ? 2.322 -38.969 -2.541 1 98.75 292 LYS A O 1
ATOM 2194 N N . LEU A 1 293 ? 2.582 -41.031 -1.769 1 98.75 293 LEU A N 1
ATOM 2195 C CA . LEU A 1 293 ? 2.217 -41.594 -3.064 1 98.75 293 LEU A CA 1
ATOM 2196 C C . LEU A 1 293 ? 0.76 -41.312 -3.396 1 98.75 293 LEU A C 1
ATOM 2198 O O . LEU A 1 293 ? 0.442 -40.906 -4.523 1 98.75 293 LEU A O 1
ATOM 2202 N N . ASP A 1 294 ? -0.091 -41.469 -2.424 1 98.75 294 ASP A N 1
ATOM 2203 C CA . ASP A 1 294 ? -1.512 -41.188 -2.635 1 98.75 294 ASP A CA 1
ATOM 2204 C C . ASP A 1 294 ? -1.74 -39.781 -3.127 1 98.75 294 ASP A C 1
ATOM 2206 O O . ASP A 1 294 ? -2.541 -39.531 -4.035 1 98.75 294 ASP A O 1
ATOM 2210 N N . THR A 1 295 ? -1.062 -38.875 -2.502 1 98.69 295 THR A N 1
ATOM 2211 C CA . THR A 1 295 ? -1.177 -37.469 -2.859 1 98.69 295 THR A CA 1
ATOM 2212 C C . THR A 1 295 ? -0.682 -37.219 -4.281 1 98.69 295 THR A C 1
ATOM 2214 O O . THR A 1 295 ? -1.312 -36.5 -5.051 1 98.69 295 THR A O 1
ATOM 2217 N N . VAL A 1 296 ? 0.432 -37.844 -4.629 1 98.88 296 VAL A N 1
ATOM 2218 C CA . VAL A 1 296 ? 0.987 -37.719 -5.973 1 98.88 296 VAL A CA 1
ATOM 2219 C C . VAL A 1 296 ? 0.022 -38.312 -6.996 1 98.88 296 VAL A C 1
ATOM 2221 O O . VAL A 1 296 ? -0.192 -37.719 -8.062 1 98.88 296 VAL A O 1
ATOM 2224 N N . LEU A 1 297 ? -0.583 -39.438 -6.645 1 98.88 297 LEU A N 1
ATOM 2225 C CA . LEU A 1 297 ? -1.532 -40.062 -7.547 1 98.88 297 LEU A CA 1
ATOM 2226 C C . LEU A 1 297 ? -2.725 -39.156 -7.82 1 98.88 297 LEU A C 1
ATOM 2228 O O . LEU A 1 297 ? -3.197 -39.062 -8.953 1 98.88 297 LEU A O 1
ATOM 2232 N N . LEU A 1 298 ? -3.158 -38.5 -6.832 1 98.62 298 LEU A N 1
ATOM 2233 C CA . LEU A 1 298 ? -4.289 -37.594 -6.973 1 98.62 298 LEU A CA 1
ATOM 2234 C C . LEU A 1 298 ? -3.941 -36.438 -7.906 1 98.62 298 LEU A C 1
ATOM 2236 O O . LEU A 1 298 ? -4.723 -36.094 -8.797 1 98.62 298 LEU A O 1
ATOM 2240 N N . ASN A 1 299 ? -2.844 -35.812 -7.723 1 98.81 299 ASN A N 1
ATOM 2241 C CA . ASN A 1 299 ? -2.404 -34.688 -8.562 1 98.81 299 ASN A CA 1
ATOM 2242 C C . ASN A 1 299 ? -2.111 -35.156 -9.984 1 98.81 299 ASN A C 1
ATOM 2244 O O . ASN A 1 299 ? -2.57 -34.531 -10.945 1 98.81 299 ASN A O 1
ATOM 2248 N N . ALA A 1 300 ? -1.354 -36.25 -10.094 1 98.88 300 ALA A N 1
ATOM 2249 C CA . ALA A 1 300 ? -1.059 -36.781 -11.422 1 98.88 300 ALA A CA 1
ATOM 2250 C C . ALA A 1 300 ? -2.34 -37.188 -12.148 1 98.88 300 ALA A C 1
ATOM 2252 O O . ALA A 1 300 ? -2.443 -37 -13.367 1 98.88 300 ALA A O 1
ATOM 2253 N N . GLY A 1 301 ? -3.266 -37.75 -11.375 1 98.81 301 GLY A N 1
ATOM 2254 C CA . GLY A 1 301 ? -4.551 -38.094 -11.969 1 98.81 301 GLY A CA 1
ATOM 2255 C C . GLY A 1 301 ? -5.246 -36.906 -12.594 1 98.81 301 GLY A C 1
ATOM 2256 O O . GLY A 1 301 ? -5.781 -36.969 -13.703 1 98.81 301 GLY A O 1
ATOM 2257 N N . ALA A 1 302 ? -5.25 -35.781 -11.891 1 98.75 302 ALA A N 1
ATOM 2258 C CA . ALA A 1 302 ? -5.812 -34.562 -12.422 1 98.75 302 ALA A CA 1
ATOM 2259 C C . ALA A 1 302 ? -5.066 -34.094 -13.672 1 98.75 302 ALA A C 1
ATOM 2261 O O . ALA A 1 302 ? -5.684 -33.656 -14.648 1 98.75 302 ALA A O 1
ATOM 2262 N N . GLY A 1 303 ? -3.74 -34.188 -13.664 1 98.81 303 GLY A N 1
ATOM 2263 C CA . GLY A 1 303 ? -2.941 -33.812 -14.828 1 98.81 303 GLY A CA 1
ATOM 2264 C C . GLY A 1 303 ? -3.242 -34.688 -16.047 1 98.81 303 GLY A C 1
ATOM 2265 O O . GLY A 1 303 ? -3.377 -34.156 -17.156 1 98.81 303 GLY A O 1
ATOM 2266 N N . ILE A 1 304 ? -3.363 -35.938 -15.836 1 98.88 304 ILE A N 1
ATOM 2267 C CA . ILE A 1 304 ? -3.643 -36.875 -16.906 1 98.88 304 ILE A CA 1
ATOM 2268 C C . ILE A 1 304 ? -5.02 -36.594 -17.5 1 98.88 304 ILE A C 1
ATOM 2270 O O . ILE A 1 304 ? -5.195 -36.625 -18.719 1 98.88 304 ILE A O 1
ATOM 2274 N N . TYR A 1 305 ? -5.93 -36.312 -16.625 1 98.81 305 TYR A N 1
ATOM 2275 C CA . TYR A 1 305 ? -7.285 -35.938 -17.031 1 98.81 305 TYR A CA 1
ATOM 2276 C C . TYR A 1 305 ? -7.289 -34.688 -17.875 1 98.81 305 TYR A C 1
ATOM 2278 O O . TYR A 1 305 ? -7.801 -34.656 -19 1 98.81 305 TYR A O 1
ATOM 2286 N N . ILE A 1 306 ? -6.656 -33.688 -17.438 1 98.69 306 ILE A N 1
ATOM 2287 C CA . ILE A 1 306 ? -6.633 -32.406 -18.109 1 98.69 306 ILE A CA 1
ATOM 2288 C C . ILE A 1 306 ? -5.836 -32.5 -19.406 1 98.69 306 ILE A C 1
ATOM 2290 O O . ILE A 1 306 ? -6.16 -31.844 -20.406 1 98.69 306 ILE A O 1
ATOM 2294 N N . GLY A 1 307 ? -4.828 -33.375 -19.406 1 98.25 307 GLY A N 1
ATOM 2295 C CA . GLY A 1 307 ? -4 -33.594 -20.578 1 98.25 307 GLY A CA 1
ATOM 2296 C C . GLY A 1 307 ? -4.688 -34.438 -21.641 1 98.25 307 GLY A C 1
ATOM 2297 O O . GLY A 1 307 ? -4.156 -34.594 -22.75 1 98.25 307 GLY A O 1
ATOM 2298 N N . GLY A 1 308 ? -5.855 -35.031 -21.312 1 97.88 308 GLY A N 1
ATOM 2299 C CA . GLY A 1 308 ? -6.664 -35.719 -22.312 1 97.88 308 GLY A CA 1
ATOM 2300 C C . GLY A 1 308 ? -6.371 -37.188 -22.391 1 97.88 308 GLY A C 1
ATOM 2301 O O . GLY A 1 308 ? -6.754 -37.844 -23.359 1 97.88 308 GLY A O 1
ATOM 2302 N N . LYS A 1 309 ? -5.746 -37.719 -21.422 1 98.38 309 LYS A N 1
ATOM 2303 C CA . LYS A 1 309 ? -5.387 -39.125 -21.453 1 98.38 309 LYS A CA 1
ATOM 2304 C C . LYS A 1 309 ? -6.289 -39.938 -20.531 1 98.38 309 LYS A C 1
ATOM 2306 O O . LYS A 1 309 ? -6.07 -41.125 -20.344 1 98.38 309 LYS A O 1
ATOM 2311 N N . ALA A 1 310 ? -7.266 -39.312 -19.969 1 98.44 310 ALA A N 1
ATOM 2312 C CA . ALA A 1 310 ? -8.344 -39.906 -19.188 1 98.44 310 ALA A CA 1
ATOM 2313 C C . ALA A 1 310 ? -9.625 -39.094 -19.297 1 98.44 310 ALA A C 1
ATOM 2315 O O . ALA A 1 310 ? -9.578 -37.875 -19.484 1 98.44 310 ALA A O 1
ATOM 2316 N N . ASP A 1 311 ? -10.711 -39.719 -19.031 1 98.06 311 ASP A N 1
ATOM 2317 C CA . ASP A 1 311 ? -11.992 -39.031 -19.188 1 98.06 311 ASP A CA 1
ATOM 2318 C C . ASP A 1 311 ? -12.43 -38.406 -17.859 1 98.06 311 ASP A C 1
ATOM 2320 O O . ASP A 1 311 ? -13.281 -37.5 -17.859 1 98.06 311 ASP A O 1
ATOM 2324 N N . THR A 1 312 ? -11.938 -38.906 -16.781 1 97.88 312 THR A N 1
ATOM 2325 C CA . THR A 1 312 ? -12.203 -38.375 -15.445 1 97.88 312 THR A CA 1
ATOM 2326 C C . THR A 1 312 ? -10.938 -38.375 -14.602 1 97.88 312 THR A C 1
ATOM 2328 O O . THR A 1 312 ? -9.953 -39.031 -14.945 1 97.88 312 THR A O 1
ATOM 2331 N N . ILE A 1 313 ? -11 -37.594 -13.555 1 98.5 313 ILE A N 1
ATOM 2332 C CA . ILE A 1 313 ? -9.875 -37.594 -12.625 1 98.5 313 ILE A CA 1
ATOM 2333 C C . ILE A 1 313 ? -9.688 -38.969 -12.031 1 98.5 313 ILE A C 1
ATOM 2335 O O . ILE A 1 313 ? -8.562 -39.406 -11.82 1 98.5 313 ILE A O 1
ATOM 2339 N N . PHE A 1 314 ? -10.781 -39.688 -11.828 1 98 314 PHE A N 1
ATOM 2340 C CA . PHE A 1 314 ? -10.75 -41.062 -11.289 1 98 314 PHE A CA 1
ATOM 2341 C C . PHE A 1 314 ? -9.945 -41.969 -12.188 1 98 314 PHE A C 1
ATOM 2343 O O . PHE A 1 314 ? -9.047 -42.688 -11.719 1 98 314 PHE A O 1
ATOM 2350 N N . GLU A 1 315 ? -10.281 -41.938 -13.438 1 98.5 315 GLU A N 1
ATOM 2351 C CA . GLU A 1 315 ? -9.539 -42.75 -14.406 1 98.5 315 GLU A CA 1
ATOM 2352 C C . GLU A 1 315 ? -8.078 -42.312 -14.484 1 98.5 315 GLU A C 1
ATOM 2354 O O . GLU A 1 315 ? -7.184 -43.156 -14.68 1 98.5 315 GLU A O 1
ATOM 2359 N N . GLY A 1 316 ? -7.871 -41.031 -14.344 1 98.81 316 GLY A N 1
ATOM 2360 C CA . GLY A 1 316 ? -6.512 -40.531 -14.312 1 98.81 316 GLY A CA 1
ATOM 2361 C C . GLY A 1 316 ? -5.688 -41.062 -13.164 1 98.81 316 GLY A C 1
ATOM 2362 O O . GLY A 1 316 ? -4.512 -41.406 -13.336 1 98.81 316 GLY A O 1
ATOM 2363 N N . VAL A 1 317 ? -6.34 -41.188 -12 1 98.75 317 VAL A N 1
ATOM 2364 C CA . VAL A 1 317 ? -5.66 -41.719 -10.828 1 98.75 317 VAL A CA 1
ATOM 2365 C C . VAL A 1 317 ? -5.285 -43.188 -11.078 1 98.75 317 VAL A C 1
ATOM 2367 O O . VAL A 1 317 ? -4.184 -43.625 -10.719 1 98.75 317 VAL A O 1
ATOM 2370 N N . ASP A 1 318 ? -6.133 -43.938 -11.68 1 98.56 318 ASP A N 1
ATOM 2371 C CA . ASP A 1 318 ? -5.848 -45.312 -12.016 1 98.56 318 ASP A CA 1
ATOM 2372 C C . ASP A 1 318 ? -4.668 -45.438 -12.977 1 98.56 318 ASP A C 1
ATOM 2374 O O . ASP A 1 318 ? -3.777 -46.25 -12.789 1 98.56 318 ASP A O 1
ATOM 2378 N N . LYS A 1 319 ? -4.703 -44.594 -13.945 1 98.81 319 LYS A N 1
ATOM 2379 C CA . LYS A 1 319 ? -3.604 -44.594 -14.906 1 98.81 319 LYS A CA 1
ATOM 2380 C C . LYS A 1 319 ? -2.291 -44.188 -14.227 1 98.81 319 LYS A C 1
ATOM 2382 O O . LYS A 1 319 ? -1.242 -44.781 -14.523 1 98.81 319 LYS A O 1
ATOM 2387 N N . ALA A 1 320 ? -2.346 -43.25 -13.375 1 98.88 320 ALA A N 1
ATOM 2388 C CA . ALA A 1 320 ? -1.158 -42.844 -12.633 1 98.88 320 ALA A CA 1
ATOM 2389 C C . ALA A 1 320 ? -0.574 -44 -11.836 1 98.88 320 ALA A C 1
ATOM 2391 O O . ALA A 1 320 ? 0.646 -44.188 -11.781 1 98.88 320 ALA A O 1
ATOM 2392 N N . ARG A 1 321 ? -1.463 -44.75 -11.242 1 98.56 321 ARG A N 1
ATOM 2393 C CA . ARG A 1 321 ? -1.035 -45.938 -10.484 1 98.56 321 ARG A CA 1
ATOM 2394 C C . ARG A 1 321 ? -0.297 -46.938 -11.375 1 98.56 321 ARG A C 1
ATOM 2396 O O . ARG A 1 321 ? 0.755 -47.438 -10.992 1 98.56 321 ARG A O 1
ATOM 2403 N N . GLU A 1 322 ? -0.801 -47.125 -12.523 1 98.75 322 GLU A N 1
ATOM 2404 C CA . GLU A 1 322 ? -0.178 -48.062 -13.477 1 98.75 322 GLU A CA 1
ATOM 2405 C C . GLU A 1 322 ? 1.201 -47.562 -13.898 1 98.75 322 GLU A C 1
ATOM 2407 O O . GLU A 1 322 ? 2.141 -48.344 -14.031 1 98.75 322 GLU A O 1
ATOM 2412 N N . ILE A 1 323 ? 1.269 -46.312 -14.109 1 98.81 323 ILE A N 1
ATOM 2413 C CA . ILE A 1 323 ? 2.51 -45.656 -14.547 1 98.81 323 ILE A CA 1
ATOM 2414 C C . ILE A 1 323 ? 3.582 -45.844 -13.469 1 98.81 323 ILE A C 1
ATOM 2416 O O . ILE A 1 323 ? 4.73 -46.156 -13.781 1 98.81 323 ILE A O 1
ATOM 2420 N N . ILE A 1 324 ? 3.195 -45.656 -12.211 1 98.75 324 ILE A N 1
ATOM 2421 C CA . ILE A 1 324 ? 4.121 -45.812 -11.094 1 98.75 324 ILE A CA 1
ATOM 2422 C C . ILE A 1 324 ? 4.547 -47.281 -10.992 1 98.75 324 ILE A C 1
ATOM 2424 O O . ILE A 1 324 ? 5.738 -47.594 -10.891 1 98.75 324 ILE A O 1
ATOM 2428 N N . GLU A 1 325 ? 3.652 -48.156 -11.109 1 98.31 325 GLU A N 1
ATOM 2429 C CA . GLU A 1 325 ? 3.898 -49.594 -10.938 1 98.31 325 GLU A CA 1
ATOM 2430 C C . GLU A 1 325 ? 4.781 -50.125 -12.055 1 98.31 325 GLU A C 1
ATOM 2432 O O . GLU A 1 325 ? 5.582 -51.031 -11.828 1 98.31 325 GLU A O 1
ATOM 2437 N N . SER A 1 326 ? 4.68 -49.562 -13.203 1 98.38 326 SER A N 1
ATOM 2438 C CA . SER A 1 326 ? 5.434 -50.031 -14.359 1 98.38 326 SER A CA 1
ATOM 2439 C C . SER A 1 326 ? 6.871 -49.531 -14.328 1 98.38 326 SER A C 1
ATOM 2441 O O . SER A 1 326 ? 7.723 -50.031 -15.07 1 98.38 326 SER A O 1
ATOM 2443 N N . GLY A 1 327 ? 7.094 -48.5 -13.492 1 98.56 327 GLY A N 1
ATOM 2444 C CA . GLY A 1 327 ? 8.414 -47.875 -13.438 1 98.56 327 GLY A CA 1
ATOM 2445 C C . GLY A 1 327 ? 8.594 -46.75 -14.445 1 98.56 327 GLY A C 1
ATOM 2446 O O . GLY A 1 327 ? 9.648 -46.125 -14.484 1 98.56 327 GLY A O 1
ATOM 2447 N N . ALA A 1 328 ? 7.59 -46.531 -15.18 1 98.75 328 ALA A N 1
ATOM 2448 C CA . ALA A 1 328 ? 7.672 -45.531 -16.266 1 98.75 328 ALA A CA 1
ATOM 2449 C C . ALA A 1 328 ? 7.926 -44.125 -15.703 1 98.75 328 ALA A C 1
ATOM 2451 O O . ALA A 1 328 ? 8.617 -43.344 -16.328 1 98.75 328 ALA A O 1
ATOM 2452 N N . ALA A 1 329 ? 7.367 -43.875 -14.547 1 98.75 329 ALA A N 1
ATOM 2453 C CA . ALA A 1 329 ? 7.559 -42.562 -13.945 1 98.75 329 ALA A CA 1
ATOM 2454 C C . ALA A 1 329 ? 9.023 -42.344 -13.586 1 98.75 329 ALA A C 1
ATOM 2456 O O . ALA A 1 329 ? 9.578 -41.281 -13.875 1 98.75 329 ALA A O 1
ATOM 2457 N N . LEU A 1 330 ? 9.625 -43.281 -12.93 1 98.69 330 LEU A N 1
ATOM 2458 C CA . LEU A 1 330 ? 11.039 -43.188 -12.586 1 98.69 330 LEU A CA 1
ATOM 2459 C C . LEU A 1 330 ? 11.906 -43.125 -13.836 1 98.69 330 LEU A C 1
ATOM 2461 O O . LEU A 1 330 ? 12.898 -42.375 -13.867 1 98.69 330 LEU A O 1
ATOM 2465 N N . ALA A 1 331 ? 11.531 -43.844 -14.844 1 98.75 331 ALA A N 1
ATOM 2466 C CA . ALA A 1 331 ? 12.242 -43.812 -16.125 1 98.75 331 ALA A CA 1
ATOM 2467 C C . ALA A 1 331 ? 12.188 -42.406 -16.734 1 98.75 331 ALA A C 1
ATOM 2469 O O . ALA A 1 331 ? 13.156 -41.938 -17.328 1 98.75 331 ALA A O 1
ATOM 2470 N N . LYS A 1 332 ? 11.039 -41.781 -16.656 1 98.75 332 LYS A N 1
ATOM 2471 C CA . LYS A 1 332 ? 10.883 -40.438 -17.172 1 98.75 332 LYS A CA 1
ATOM 2472 C C . LYS A 1 332 ? 11.82 -39.469 -16.469 1 98.75 332 LYS A C 1
ATOM 2474 O O . LYS A 1 332 ? 12.445 -38.625 -17.109 1 98.75 332 LYS A O 1
ATOM 2479 N N . LEU A 1 333 ? 11.914 -39.531 -15.117 1 98.81 333 LEU A N 1
ATOM 2480 C CA . LEU A 1 333 ? 12.867 -38.719 -14.367 1 98.81 333 LEU A CA 1
ATOM 2481 C C . LEU A 1 333 ? 14.281 -38.938 -14.891 1 98.81 333 LEU A C 1
ATOM 2483 O O . LEU A 1 333 ? 14.992 -37.938 -15.156 1 98.81 333 LEU A O 1
ATOM 2487 N N . ASN A 1 334 ? 14.648 -40.156 -15.039 1 98.75 334 ASN A N 1
ATOM 2488 C CA . ASN A 1 334 ? 15.992 -40.469 -15.516 1 98.75 334 ASN A CA 1
ATOM 2489 C C . ASN A 1 334 ? 16.219 -39.938 -16.922 1 98.75 334 ASN A C 1
ATOM 2491 O O . ASN A 1 334 ? 17.312 -39.469 -17.25 1 98.75 334 ASN A O 1
ATOM 2495 N N . GLN A 1 335 ? 15.227 -40.062 -17.734 1 98.81 335 GLN A N 1
ATOM 2496 C CA . GLN A 1 335 ? 15.305 -39.5 -19.094 1 98.81 335 GLN A CA 1
ATOM 2497 C C . GLN A 1 335 ? 15.57 -38 -19.062 1 98.81 335 GLN A C 1
ATOM 2499 O O . GLN A 1 335 ? 16.391 -37.5 -19.828 1 98.81 335 GLN A O 1
ATOM 2504 N N . MET A 1 336 ? 14.875 -37.281 -18.219 1 98.75 336 MET A N 1
ATOM 2505 C CA . MET A 1 336 ? 15.039 -35.844 -18.109 1 98.75 336 MET A CA 1
ATOM 2506 C C . MET A 1 336 ? 16.422 -35.5 -17.609 1 98.75 336 MET A C 1
ATOM 2508 O O . MET A 1 336 ? 17.031 -34.5 -18.062 1 98.75 336 MET A O 1
ATOM 2512 N N . ILE A 1 337 ? 16.922 -36.25 -16.562 1 98.75 337 ILE A N 1
ATOM 2513 C CA . ILE A 1 337 ? 18.281 -36.031 -16.047 1 98.75 337 ILE A CA 1
ATOM 2514 C C . ILE A 1 337 ? 19.297 -36.188 -17.188 1 98.75 337 ILE A C 1
ATOM 2516 O O . ILE A 1 337 ? 20.109 -35.281 -17.391 1 98.75 337 ILE A O 1
ATOM 2520 N N . GLU A 1 338 ? 19.141 -37.219 -17.906 1 98.62 338 GLU A N 1
ATOM 2521 C CA . GLU A 1 338 ? 20.094 -37.5 -18.984 1 98.62 338 GLU A CA 1
ATOM 2522 C C . GLU A 1 338 ? 19.984 -36.469 -20.094 1 98.62 338 GLU A C 1
ATOM 2524 O O . GLU A 1 338 ? 21 -35.906 -20.547 1 98.62 338 GLU A O 1
ATOM 2529 N N . PHE A 1 339 ? 18.828 -36.125 -20.547 1 98.62 339 PHE A N 1
ATOM 2530 C CA . PHE A 1 339 ? 18.625 -35.281 -21.703 1 98.62 339 PHE A CA 1
ATOM 2531 C C . PHE A 1 339 ? 19.062 -33.844 -21.391 1 98.62 339 PHE A C 1
ATOM 2533 O O . PHE A 1 339 ? 19.75 -33.219 -22.188 1 98.62 339 PHE A O 1
ATOM 2540 N N . THR A 1 340 ? 18.641 -33.312 -20.266 1 98.62 340 THR A N 1
ATOM 2541 C CA . THR A 1 340 ? 18.938 -31.906 -19.938 1 98.62 340 THR A CA 1
ATOM 2542 C C . THR A 1 340 ? 20.422 -31.703 -19.719 1 98.62 340 THR A C 1
ATOM 2544 O O . THR A 1 340 ? 20.938 -30.609 -19.922 1 98.62 340 THR A O 1
ATOM 2547 N N . ASN A 1 341 ? 21.141 -32.75 -19.281 1 98.25 341 ASN A N 1
ATOM 2548 C CA . ASN A 1 341 ? 22.578 -32.625 -19 1 98.25 341 ASN A CA 1
ATOM 2549 C C . ASN A 1 341 ? 23.406 -32.75 -20.281 1 98.25 341 ASN A C 1
ATOM 2551 O O . ASN A 1 341 ? 24.641 -32.625 -20.234 1 98.25 341 ASN A O 1
ATOM 2555 N N . GLN A 1 342 ? 22.797 -32.875 -21.391 1 97.62 342 GLN A N 1
ATOM 2556 C CA . GLN A 1 342 ? 23.5 -32.844 -22.672 1 97.62 342 GLN A CA 1
ATOM 2557 C C . GLN A 1 342 ? 23.844 -31.422 -23.094 1 97.62 342 GLN A C 1
ATOM 2559 O O . GLN A 1 342 ? 24.656 -31.219 -24 1 97.62 342 GLN A O 1
ATOM 2564 N N . PHE A 1 343 ? 23.172 -30.641 -22.562 1 96.94 343 PHE A N 1
ATOM 2565 C CA . PHE A 1 343 ? 23.391 -29.234 -22.906 1 96.94 343 PHE A CA 1
ATOM 2566 C C . PHE A 1 343 ? 24.469 -28.609 -22.016 1 96.94 343 PHE A C 1
ATOM 2568 O O . PHE A 1 343 ? 24.531 -28.906 -20.828 1 96.94 343 PHE A O 1
ATOM 2575 N N . MET B 1 1 ? 22.156 -4.66 11.125 1 32.59 1 MET B N 1
ATOM 2576 C CA . MET B 1 1 ? 21.328 -5.082 10.008 1 32.59 1 MET B CA 1
ATOM 2577 C C . MET B 1 1 ? 19.938 -5.504 10.484 1 32.59 1 MET B C 1
ATOM 2579 O O . MET B 1 1 ? 19.016 -5.672 9.672 1 32.59 1 MET B O 1
ATOM 2583 N N . GLU B 1 2 ? 19.906 -5.824 11.82 1 40.56 2 GLU B N 1
ATOM 2584 C CA . GLU B 1 2 ? 18.844 -6.305 12.703 1 40.56 2 GLU B CA 1
ATOM 2585 C C . GLU B 1 2 ? 17.859 -5.184 13.047 1 40.56 2 GLU B C 1
ATOM 2587 O O . GLU B 1 2 ? 16.766 -5.438 13.562 1 40.56 2 GLU B O 1
ATOM 2592 N N . ALA B 1 3 ? 18.453 -3.986 12.961 1 45.47 3 ALA B N 1
ATOM 2593 C CA . ALA B 1 3 ? 17.812 -2.85 13.617 1 45.47 3 ALA B CA 1
ATOM 2594 C C . ALA B 1 3 ? 16.562 -2.414 12.852 1 45.47 3 ALA B C 1
ATOM 2596 O O . ALA B 1 3 ? 15.688 -1.743 13.398 1 45.47 3 ALA B O 1
ATOM 2597 N N . PHE B 1 4 ? 16.406 -2.574 11.625 1 60 4 PHE B N 1
ATOM 2598 C CA . PHE B 1 4 ? 15.305 -2 10.867 1 60 4 PHE B CA 1
ATOM 2599 C C . PHE B 1 4 ? 14.32 -3.084 10.43 1 60 4 PHE B C 1
ATOM 2601 O O . PHE B 1 4 ? 14.062 -3.25 9.234 1 60 4 PHE B O 1
ATOM 2608 N N . ALA B 1 5 ? 13.82 -3.715 11.586 1 80.5 5 ALA B N 1
ATOM 2609 C CA . ALA B 1 5 ? 12.992 -4.91 11.445 1 80.5 5 ALA B CA 1
ATOM 2610 C C . ALA B 1 5 ? 11.516 -4.578 11.648 1 80.5 5 ALA B C 1
ATOM 2612 O O . ALA B 1 5 ? 10.641 -5.297 11.156 1 80.5 5 ALA B O 1
ATOM 2613 N N . MET B 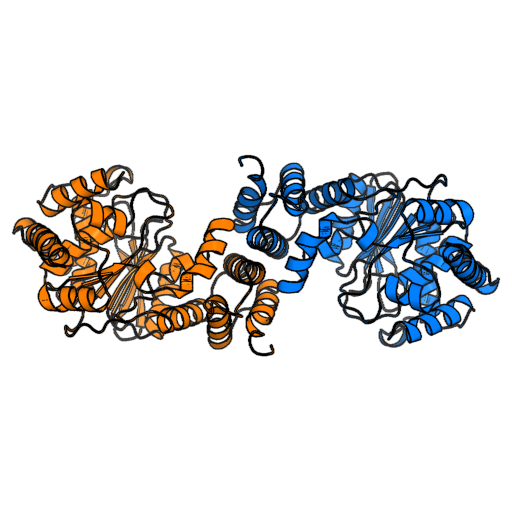1 6 ? 11.258 -3.367 12.086 1 94.75 6 MET B N 1
ATOM 2614 C CA . MET B 1 6 ? 9.875 -3.176 12.5 1 94.75 6 MET B CA 1
ATOM 2615 C C . MET B 1 6 ? 8.992 -2.818 11.312 1 94.75 6 MET B C 1
ATOM 2617 O O . MET B 1 6 ? 7.828 -3.211 11.25 1 94.75 6 MET B O 1
ATOM 2621 N N . ILE B 1 7 ? 9.594 -2.109 10.359 1 97.62 7 ILE B N 1
ATOM 2622 C CA . ILE B 1 7 ? 8.789 -1.666 9.227 1 97.62 7 ILE B CA 1
ATOM 2623 C C . ILE B 1 7 ? 8.266 -2.879 8.461 1 97.62 7 ILE B C 1
ATOM 2625 O O . ILE B 1 7 ? 7.121 -2.877 7.996 1 97.62 7 ILE B O 1
ATOM 2629 N N . LYS B 1 8 ? 9.086 -3.865 8.312 1 97 8 LYS B N 1
ATOM 2630 C CA . LYS B 1 8 ? 8.648 -5.082 7.633 1 97 8 LYS B CA 1
ATOM 2631 C C . LYS B 1 8 ? 7.531 -5.773 8.414 1 97 8 LYS B C 1
ATOM 2633 O O . LYS B 1 8 ? 6.551 -6.238 7.836 1 97 8 LYS B O 1
ATOM 2638 N N . GLU B 1 9 ? 7.719 -5.844 9.688 1 97.62 9 GLU B N 1
ATOM 2639 C CA . GLU B 1 9 ? 6.691 -6.426 10.555 1 97.62 9 GLU B CA 1
ATOM 2640 C C . GLU B 1 9 ? 5.402 -5.609 10.5 1 97.62 9 GLU B C 1
ATOM 2642 O O . GLU B 1 9 ? 4.309 -6.168 10.469 1 97.62 9 GLU B O 1
ATOM 2647 N N . ALA B 1 10 ? 5.523 -4.309 10.539 1 98.69 10 ALA B N 1
ATOM 2648 C CA . ALA B 1 10 ? 4.367 -3.418 10.469 1 98.69 10 ALA B CA 1
ATOM 2649 C C . ALA B 1 10 ? 3.602 -3.623 9.164 1 98.69 10 ALA B C 1
ATOM 2651 O O . ALA B 1 10 ? 2.371 -3.709 9.164 1 98.69 10 ALA B O 1
ATOM 2652 N N . ILE B 1 11 ? 4.375 -3.707 8.086 1 98.62 11 ILE B N 1
ATOM 2653 C CA . ILE B 1 11 ? 3.766 -3.928 6.781 1 98.62 11 ILE B CA 1
ATOM 2654 C C . ILE B 1 11 ? 2.975 -5.234 6.793 1 98.62 11 ILE B C 1
ATOM 2656 O O . ILE B 1 11 ? 1.838 -5.281 6.316 1 98.62 11 ILE B O 1
ATOM 2660 N N . LYS B 1 12 ? 3.547 -6.254 7.34 1 97.69 12 LYS B N 1
ATOM 2661 C CA . LYS B 1 12 ? 2.867 -7.543 7.434 1 97.69 12 LYS B CA 1
ATOM 2662 C C . LYS B 1 12 ? 1.58 -7.43 8.242 1 97.69 12 LYS B C 1
ATOM 2664 O O . LYS B 1 12 ? 0.52 -7.871 7.797 1 97.69 12 LYS B O 1
ATOM 2669 N N . LYS B 1 13 ? 1.596 -6.824 9.422 1 98.31 13 LYS B N 1
ATOM 2670 C CA . LYS B 1 13 ? 0.423 -6.652 10.273 1 98.31 13 LYS B CA 1
ATOM 2671 C C . LYS B 1 13 ? -0.659 -5.844 9.562 1 98.31 13 LYS B C 1
ATOM 2673 O O . LYS B 1 13 ? -1.828 -6.234 9.555 1 98.31 13 LYS B O 1
ATOM 2678 N N . LEU B 1 14 ? -0.241 -4.73 8.961 1 98.69 14 LEU B N 1
ATOM 2679 C CA . LEU B 1 14 ? -1.188 -3.848 8.289 1 98.69 14 LEU B CA 1
ATOM 2680 C C . LEU B 1 14 ? -1.846 -4.555 7.113 1 98.69 14 LEU B C 1
ATOM 2682 O O . LEU B 1 14 ? -3.041 -4.375 6.863 1 98.69 14 LEU B O 1
ATOM 2686 N N . SER B 1 15 ? -1.04 -5.332 6.375 1 97.81 15 SER B N 1
ATOM 2687 C CA . SER B 1 15 ? -1.583 -6.055 5.227 1 97.81 15 SER B CA 1
ATOM 2688 C C . SER B 1 15 ? -2.627 -7.078 5.664 1 97.81 15 SER B C 1
ATOM 2690 O O . SER B 1 15 ? -3.449 -7.516 4.855 1 97.81 15 SER B O 1
ATOM 2692 N N . ASN B 1 16 ? -2.582 -7.477 6.914 1 97.06 16 ASN B N 1
ATOM 2693 C CA . ASN B 1 16 ? -3.574 -8.375 7.496 1 97.06 16 ASN B CA 1
ATOM 2694 C C . ASN B 1 16 ? -4.691 -7.602 8.195 1 97.06 16 ASN B C 1
ATOM 2696 O O . ASN B 1 16 ? -5.469 -8.18 8.953 1 97.06 16 ASN B O 1
ATOM 2700 N N . LYS B 1 17 ? -4.688 -6.273 8.047 1 97.75 17 LYS B N 1
ATOM 2701 C CA . LYS B 1 17 ? -5.691 -5.371 8.609 1 97.75 17 LYS B CA 1
ATOM 2702 C C . LYS B 1 17 ? -5.613 -5.344 10.133 1 97.75 17 LYS B C 1
ATOM 2704 O O . LYS B 1 17 ? -6.633 -5.199 10.812 1 97.75 17 LYS B O 1
ATOM 2709 N N . GLU B 1 18 ? -4.438 -5.605 10.648 1 98.5 18 GLU B N 1
ATOM 2710 C CA . GLU B 1 18 ? -4.188 -5.52 12.086 1 98.5 18 GLU B CA 1
ATOM 2711 C C . GLU B 1 18 ? -3.627 -4.152 12.461 1 98.5 18 GLU B C 1
ATOM 2713 O O . GLU B 1 18 ? -2.832 -3.572 11.719 1 98.5 18 GLU B O 1
ATOM 2718 N N . ASP B 1 19 ? -4 -3.709 13.602 1 98.69 19 ASP B N 1
ATOM 2719 C CA . ASP B 1 19 ? -3.543 -2.41 14.086 1 98.69 19 ASP B CA 1
ATOM 2720 C C . ASP B 1 19 ? -2.131 -2.504 14.656 1 98.69 19 ASP B C 1
ATOM 2722 O O . ASP B 1 19 ? -1.731 -3.551 15.172 1 98.69 19 ASP B O 1
ATOM 2726 N N . LEU B 1 20 ? -1.413 -1.457 14.531 1 98.75 20 LEU B N 1
ATOM 2727 C CA . LEU B 1 20 ? -0.141 -1.33 15.234 1 98.75 20 LEU B CA 1
ATOM 2728 C C . LEU B 1 20 ? -0.345 -0.748 16.625 1 98.75 20 LEU B C 1
ATOM 2730 O O . LEU B 1 20 ? -1.218 0.1 16.828 1 98.75 20 LEU B O 1
ATOM 2734 N N . THR B 1 21 ? 0.471 -1.204 17.562 1 98.5 21 THR B N 1
ATOM 2735 C CA . THR B 1 21 ? 0.527 -0.537 18.859 1 98.5 21 THR B CA 1
ATOM 2736 C C . THR B 1 21 ? 1.221 0.817 18.734 1 98.5 21 THR B C 1
ATOM 2738 O O . THR B 1 21 ? 1.859 1.106 17.719 1 98.5 21 THR B O 1
ATOM 2741 N N . LEU B 1 22 ? 1.059 1.581 19.781 1 98.56 22 LEU B N 1
ATOM 2742 C CA . LEU B 1 22 ? 1.737 2.871 19.859 1 98.56 22 LEU B CA 1
ATOM 2743 C C . LEU B 1 22 ? 3.236 2.711 19.625 1 98.56 22 LEU B C 1
ATOM 2745 O O . LEU B 1 22 ? 3.826 3.443 18.828 1 98.56 22 LEU B O 1
ATOM 2749 N N . GLU B 1 23 ? 3.832 1.754 20.25 1 98.44 23 GLU B N 1
ATOM 2750 C CA . GLU B 1 23 ? 5.277 1.549 20.188 1 98.44 23 GLU B CA 1
ATOM 2751 C C . GLU B 1 23 ? 5.703 1.052 18.797 1 98.44 23 GLU B C 1
ATOM 2753 O O . GLU B 1 23 ? 6.746 1.458 18.281 1 98.44 23 GLU B O 1
ATOM 2758 N N . GLU B 1 24 ? 4.922 0.133 18.203 1 98.5 24 GLU B N 1
ATOM 2759 C CA . GLU B 1 24 ? 5.219 -0.338 16.844 1 98.5 24 GLU B CA 1
ATOM 2760 C C . GLU B 1 24 ? 5.18 0.809 15.844 1 98.5 24 GLU B C 1
ATOM 2762 O O . GLU B 1 24 ? 6.031 0.893 14.961 1 98.5 24 GLU B O 1
ATOM 2767 N N . ALA B 1 25 ? 4.191 1.696 16.031 1 98.62 25 ALA B N 1
ATOM 2768 C CA . ALA B 1 25 ? 4.066 2.85 15.148 1 98.62 25 ALA B CA 1
ATOM 2769 C C . ALA B 1 25 ? 5.262 3.787 15.297 1 98.62 25 ALA B C 1
ATOM 2771 O O . ALA B 1 25 ? 5.805 4.273 14.305 1 98.62 25 ALA B O 1
ATOM 2772 N N . LYS B 1 26 ? 5.695 4.027 16.531 1 98.5 26 LYS B N 1
ATOM 2773 C CA . LYS B 1 26 ? 6.863 4.859 16.797 1 98.5 26 LYS B CA 1
ATOM 2774 C C . LYS B 1 26 ? 8.102 4.309 16.078 1 98.5 26 LYS B C 1
ATOM 2776 O O . LYS B 1 26 ? 8.828 5.051 15.422 1 98.5 26 LYS B O 1
ATOM 2781 N N . GLN B 1 27 ? 8.281 3.051 16.203 1 98.06 27 GLN B N 1
ATOM 2782 C CA . GLN B 1 27 ? 9.477 2.41 15.68 1 98.06 27 GLN B CA 1
ATOM 2783 C C . GLN B 1 27 ? 9.469 2.41 14.148 1 98.06 27 GLN B C 1
ATOM 2785 O O . GLN B 1 27 ? 10.5 2.668 13.516 1 98.06 27 GLN B O 1
ATOM 2790 N N . ALA B 1 28 ? 8.32 2.062 13.547 1 98 28 ALA B N 1
ATOM 2791 C CA . ALA B 1 28 ? 8.219 2.092 12.094 1 98 28 ALA B CA 1
ATOM 2792 C C . ALA B 1 28 ? 8.492 3.49 11.547 1 98 28 ALA B C 1
ATOM 2794 O O . ALA B 1 28 ? 9.234 3.65 10.578 1 98 28 ALA B O 1
ATOM 2795 N N . MET B 1 29 ? 7.93 4.504 12.195 1 97.94 29 MET B N 1
ATOM 2796 C CA . MET B 1 29 ? 8.125 5.887 11.773 1 97.94 29 MET B CA 1
ATOM 2797 C C . MET B 1 29 ? 9.586 6.301 11.938 1 97.94 29 MET B C 1
ATOM 2799 O O . MET B 1 29 ? 10.125 7.035 11.109 1 97.94 29 MET B O 1
ATOM 2803 N N . ASP B 1 30 ? 10.188 5.859 13 1 97.31 30 ASP B N 1
ATOM 2804 C CA . ASP B 1 30 ? 11.602 6.141 13.211 1 97.31 30 ASP B CA 1
ATOM 2805 C C . ASP B 1 30 ? 12.445 5.621 12.047 1 97.31 30 ASP B C 1
ATOM 2807 O O . ASP B 1 30 ? 13.344 6.316 11.562 1 97.31 30 ASP B O 1
ATOM 2811 N N . GLU B 1 31 ? 12.18 4.453 11.539 1 97.19 31 GLU B N 1
ATOM 2812 C CA . GLU B 1 31 ? 12.898 3.875 10.406 1 97.19 31 GLU B CA 1
ATOM 2813 C C . GLU B 1 31 ? 12.625 4.66 9.125 1 97.19 31 GLU B C 1
ATOM 2815 O O . GLU B 1 31 ? 13.523 4.824 8.289 1 97.19 31 GLU B O 1
ATOM 2820 N N . ILE B 1 32 ? 11.406 5.102 8.969 1 97.25 32 ILE B N 1
ATOM 2821 C CA . ILE B 1 32 ? 11.016 5.871 7.797 1 97.25 32 ILE B CA 1
ATOM 2822 C C . ILE B 1 32 ? 11.781 7.191 7.766 1 97.25 32 ILE B C 1
ATOM 2824 O O . ILE B 1 32 ? 12.227 7.633 6.703 1 97.25 32 ILE B O 1
ATOM 2828 N N . LEU B 1 33 ? 11.961 7.793 8.93 1 96.31 33 LEU B N 1
ATOM 2829 C CA . LEU B 1 33 ? 12.547 9.125 9.008 1 96.31 33 LEU B CA 1
ATOM 2830 C C . LEU B 1 33 ? 14.055 9.039 9.188 1 96.31 33 LEU B C 1
ATOM 2832 O O . LEU B 1 33 ? 14.727 10.07 9.352 1 96.31 33 LEU B O 1
ATOM 2836 N N . THR B 1 34 ? 14.602 7.84 9.164 1 93.81 34 THR B N 1
ATOM 2837 C CA . THR B 1 34 ? 16.047 7.645 9.18 1 93.81 34 THR B CA 1
ATOM 2838 C C . THR B 1 34 ? 16.625 7.691 7.766 1 93.81 34 THR B C 1
ATOM 2840 O O . THR B 1 34 ? 16.266 6.859 6.926 1 93.81 34 THR B O 1
ATOM 2843 N N . LEU B 1 35 ? 17.469 8.57 7.492 1 86.81 35 LEU B N 1
ATOM 2844 C CA . LEU B 1 35 ? 17.938 8.875 6.141 1 86.81 35 LEU B CA 1
ATOM 2845 C C . LEU B 1 35 ? 18.922 7.816 5.652 1 86.81 35 LEU B C 1
ATOM 2847 O O . LEU B 1 35 ? 18.875 7.402 4.496 1 86.81 35 LEU B O 1
ATOM 2851 N N . GLU B 1 36 ? 19.828 7.434 6.461 1 88.62 36 GLU B N 1
ATOM 2852 C CA . GLU B 1 36 ? 20.812 6.426 6.086 1 88.62 36 GLU B CA 1
ATOM 2853 C C . GLU B 1 36 ? 20.531 5.094 6.777 1 88.62 36 GLU B C 1
ATOM 2855 O O . GLU B 1 36 ? 20.484 5.023 8.008 1 88.62 36 GLU B O 1
ATOM 2860 N N . GLY B 1 37 ? 20.328 4.156 5.914 1 89.25 37 GLY B N 1
ATOM 2861 C CA . GLY B 1 37 ? 20.109 2.836 6.484 1 89.25 37 GLY B CA 1
ATOM 2862 C C . GLY B 1 37 ? 18.688 2.621 6.977 1 89.25 37 GLY B C 1
ATOM 2863 O O . GLY B 1 37 ? 18.406 1.638 7.66 1 89.25 37 GLY B O 1
ATOM 2864 N N . GLY B 1 38 ? 17.781 3.512 6.676 1 93.94 38 GLY B N 1
ATOM 2865 C CA . GLY B 1 38 ? 16.391 3.391 7.094 1 93.94 38 GLY B CA 1
ATOM 2866 C C . GLY B 1 38 ? 15.547 2.602 6.117 1 93.94 38 GLY B C 1
ATOM 2867 O O . GLY B 1 38 ? 16.062 1.76 5.379 1 93.94 38 GLY B O 1
ATOM 2868 N N . ALA B 1 39 ? 14.266 2.791 6.223 1 96.44 39 ALA B N 1
ATOM 2869 C CA . ALA B 1 39 ? 13.32 2.076 5.375 1 96.44 39 ALA B CA 1
ATOM 2870 C C . ALA B 1 39 ? 13.516 2.434 3.906 1 96.44 39 ALA B C 1
ATOM 2872 O O . ALA B 1 39 ? 13.828 3.58 3.576 1 96.44 39 ALA B O 1
ATOM 2873 N N . THR B 1 40 ? 13.375 1.504 3.023 1 96.44 40 THR B N 1
ATOM 2874 C CA . THR B 1 40 ? 13.477 1.73 1.585 1 96.44 40 THR B CA 1
ATOM 2875 C C . THR B 1 40 ? 12.227 2.438 1.064 1 96.44 40 THR B C 1
ATOM 2877 O O . THR B 1 40 ? 11.203 2.488 1.751 1 96.44 40 THR B O 1
ATOM 2880 N N . ASP B 1 41 ? 12.273 2.988 -0.193 1 97.19 41 ASP B N 1
ATOM 2881 C CA . ASP B 1 41 ? 11.117 3.637 -0.809 1 97.19 41 ASP B CA 1
ATOM 2882 C C . ASP B 1 41 ? 9.93 2.682 -0.891 1 97.19 41 ASP B C 1
ATOM 2884 O O . ASP B 1 41 ? 8.789 3.08 -0.652 1 97.19 41 ASP B O 1
ATOM 2888 N N . ALA B 1 42 ? 10.211 1.432 -1.182 1 97.94 42 ALA B N 1
ATOM 2889 C CA . ALA B 1 42 ? 9.156 0.429 -1.288 1 97.94 42 ALA B CA 1
ATOM 2890 C C . ALA B 1 42 ? 8.484 0.194 0.063 1 97.94 42 ALA B C 1
ATOM 2892 O O . ALA B 1 42 ? 7.258 0.097 0.145 1 97.94 42 ALA B O 1
ATOM 2893 N N . GLN B 1 43 ? 9.297 0.111 1.042 1 98.19 43 GLN B N 1
ATOM 2894 C CA . GLN B 1 43 ? 8.773 -0.136 2.381 1 98.19 43 GLN B CA 1
ATOM 2895 C C . GLN B 1 43 ? 7.953 1.053 2.879 1 98.19 43 GLN B C 1
ATOM 2897 O O . GLN B 1 43 ? 6.867 0.877 3.43 1 98.19 43 GLN B O 1
ATOM 2902 N N . ILE B 1 44 ? 8.492 2.25 2.682 1 98.38 44 ILE B N 1
ATOM 2903 C CA . ILE B 1 44 ? 7.785 3.463 3.074 1 98.38 44 ILE B CA 1
ATOM 2904 C C . ILE B 1 44 ? 6.438 3.527 2.354 1 98.38 44 ILE B C 1
ATOM 2906 O O . ILE B 1 44 ? 5.402 3.754 2.98 1 98.38 44 ILE B O 1
ATOM 2910 N N . SER B 1 45 ? 6.484 3.271 1.081 1 98.56 45 SER B N 1
ATOM 2911 C CA . SER B 1 45 ? 5.293 3.336 0.245 1 98.56 45 SER B CA 1
ATOM 2912 C C . SER B 1 45 ? 4.25 2.316 0.689 1 98.56 45 SER B C 1
ATOM 2914 O O . SER B 1 45 ? 3.061 2.631 0.77 1 98.56 45 SER B O 1
ATOM 2916 N N . SER B 1 46 ? 4.656 1.12 0.964 1 98.81 46 SER B N 1
ATOM 2917 C CA . SER B 1 46 ? 3.742 0.072 1.407 1 98.81 46 SER B CA 1
ATOM 2918 C C . SER B 1 46 ? 3.109 0.423 2.75 1 98.81 46 SER B C 1
ATOM 2920 O O . SER B 1 46 ? 1.893 0.306 2.918 1 98.81 46 SER B O 1
ATOM 2922 N N . PHE B 1 47 ? 3.943 0.844 3.709 1 98.69 47 PHE B N 1
ATOM 2923 C CA . PHE B 1 47 ? 3.471 1.23 5.035 1 98.69 47 PHE B CA 1
ATOM 2924 C C . PHE B 1 47 ? 2.398 2.309 4.934 1 98.69 47 PHE B C 1
ATOM 2926 O O . PHE B 1 47 ? 1.317 2.174 5.508 1 98.69 47 PHE B O 1
ATOM 2933 N N . LEU B 1 48 ? 2.678 3.35 4.141 1 98.62 48 LEU B N 1
ATOM 2934 C CA . LEU B 1 48 ? 1.766 4.48 3.996 1 98.62 48 LEU B CA 1
ATOM 2935 C C . LEU B 1 48 ? 0.47 4.047 3.318 1 98.62 48 LEU B C 1
ATOM 2937 O O . LEU B 1 48 ? -0.62 4.422 3.756 1 98.62 48 LEU B O 1
ATOM 2941 N N . SER B 1 49 ? 0.573 3.258 2.256 1 98.75 49 SER B N 1
ATOM 2942 C CA . SER B 1 49 ? -0.581 2.811 1.482 1 98.75 49 SER B CA 1
ATOM 2943 C C . SER B 1 49 ? -1.486 1.908 2.312 1 98.75 49 SER B C 1
ATOM 2945 O O . SER B 1 49 ? -2.707 2.076 2.314 1 98.75 49 SER B O 1
ATOM 2947 N N . LEU B 1 50 ? -0.871 1.002 3.057 1 98.75 50 LEU B N 1
ATOM 2948 C CA . LEU B 1 50 ? -1.635 0.037 3.84 1 98.75 50 LEU B CA 1
ATOM 2949 C C . LEU B 1 50 ? -2.332 0.719 5.012 1 98.75 50 LEU B C 1
ATOM 2951 O O . LEU B 1 50 ? -3.484 0.405 5.324 1 98.75 50 LEU B O 1
ATOM 2955 N N . LEU B 1 51 ? -1.621 1.603 5.617 1 98.25 51 LEU B N 1
ATOM 2956 C CA . LEU B 1 51 ? -2.219 2.348 6.723 1 98.25 51 LEU B CA 1
ATOM 2957 C C . LEU B 1 51 ? -3.443 3.125 6.254 1 98.25 51 LEU B C 1
ATOM 2959 O O . LEU B 1 51 ? -4.484 3.113 6.914 1 98.25 51 LEU B O 1
ATOM 2963 N N . ARG B 1 52 ? -3.297 3.775 5.172 1 96.81 52 ARG B N 1
ATOM 2964 C CA . ARG B 1 52 ? -4.402 4.531 4.59 1 96.81 52 ARG B CA 1
ATOM 2965 C C . ARG B 1 52 ? -5.598 3.623 4.309 1 96.81 52 ARG B C 1
ATOM 2967 O O . ARG B 1 52 ? -6.734 3.971 4.629 1 96.81 52 ARG B O 1
ATOM 2974 N N . MET B 1 53 ? -5.348 2.514 3.736 1 97.44 53 MET B N 1
ATOM 2975 C CA . MET B 1 53 ? -6.402 1.586 3.342 1 97.44 53 MET B CA 1
ATOM 2976 C C . MET B 1 53 ? -7.09 0.99 4.566 1 97.44 53 MET B C 1
ATOM 2978 O O . MET B 1 53 ? -8.305 0.767 4.555 1 97.44 53 MET B O 1
ATOM 2982 N N . LYS B 1 54 ? -6.398 0.665 5.582 1 97.12 54 LYS B N 1
ATOM 2983 C CA . LYS B 1 54 ? -6.93 0.064 6.805 1 97.12 54 LYS B CA 1
ATOM 2984 C C . LYS B 1 54 ? -7.727 1.08 7.617 1 97.12 54 LYS B C 1
ATOM 2986 O O . LYS B 1 54 ? -8.711 0.727 8.266 1 97.12 54 LYS B O 1
ATOM 2991 N N . GLY B 1 55 ? -7.27 2.367 7.543 1 96.38 55 GLY B N 1
ATOM 2992 C CA . GLY B 1 55 ? -7.727 3.379 8.484 1 96.38 55 GLY B CA 1
ATOM 2993 C C . GLY B 1 55 ? -6.816 3.529 9.688 1 96.38 55 GLY B C 1
ATOM 2994 O O . GLY B 1 55 ? -6.512 2.549 10.367 1 96.38 55 GLY B O 1
ATOM 2995 N N . GLU B 1 56 ? -6.371 4.699 10 1 97.38 56 GLU B N 1
ATOM 2996 C CA . GLU B 1 56 ? -5.391 4.957 11.047 1 97.38 56 GLU B CA 1
ATOM 2997 C C . GLU B 1 56 ? -6.059 5.031 12.422 1 97.38 56 GLU B C 1
ATOM 2999 O O . GLU B 1 56 ? -7.066 5.723 12.586 1 97.38 56 GLU B O 1
ATOM 3004 N N . THR B 1 57 ? -5.555 4.301 13.383 1 97.75 57 THR B N 1
ATOM 3005 C CA . THR B 1 57 ? -6.051 4.387 14.758 1 97.75 57 THR B CA 1
ATOM 3006 C C . THR B 1 57 ? -5.387 5.543 15.5 1 97.75 57 THR B C 1
ATOM 3008 O O . THR B 1 57 ? -4.398 6.105 15.023 1 97.75 57 THR B O 1
ATOM 3011 N N . ILE B 1 58 ? -5.914 5.895 16.672 1 97.88 58 ILE B N 1
ATOM 3012 C CA . ILE B 1 58 ? -5.375 6.957 17.516 1 97.88 58 ILE B CA 1
ATOM 3013 C C . ILE B 1 58 ? -3.939 6.621 17.906 1 97.88 58 ILE B C 1
ATOM 3015 O O . ILE B 1 58 ? -3.055 7.477 17.844 1 97.88 58 ILE B O 1
ATOM 3019 N N . ASP B 1 59 ? -3.662 5.324 18.25 1 98.38 59 ASP B N 1
ATOM 3020 C CA . ASP B 1 59 ? -2.318 4.898 18.641 1 98.38 59 ASP B CA 1
ATOM 3021 C C . ASP B 1 59 ? -1.34 5.055 17.469 1 98.38 59 ASP B C 1
ATOM 3023 O O . ASP B 1 59 ? -0.205 5.496 17.672 1 98.38 59 ASP B O 1
ATOM 3027 N N . GLU B 1 60 ? -1.767 4.633 16.312 1 98.69 60 GLU B N 1
ATOM 3028 C CA . GLU B 1 60 ? -0.923 4.746 15.117 1 98.69 60 GLU B CA 1
ATOM 3029 C C . GLU B 1 60 ? -0.626 6.207 14.789 1 98.69 60 GLU B C 1
ATOM 3031 O O . GLU B 1 60 ? 0.524 6.57 14.539 1 98.69 60 GLU B O 1
ATOM 3036 N N . ILE B 1 61 ? -1.647 7.102 14.844 1 98.5 61 ILE B N 1
ATOM 3037 C CA . ILE B 1 61 ? -1.479 8.531 14.609 1 98.5 61 ILE B CA 1
ATOM 3038 C C . ILE B 1 61 ? -0.533 9.117 15.656 1 98.5 61 ILE B C 1
ATOM 3040 O O . ILE B 1 61 ? 0.435 9.805 15.312 1 98.5 61 ILE B O 1
ATOM 3044 N N . THR B 1 62 ? -0.806 8.789 16.906 1 98.56 62 THR B N 1
ATOM 3045 C CA . THR B 1 62 ? -0.042 9.336 18.016 1 98.56 62 THR B CA 1
ATOM 3046 C C . THR B 1 62 ? 1.421 8.906 17.938 1 98.56 62 THR B C 1
ATOM 3048 O O . THR B 1 62 ? 2.324 9.734 18.062 1 98.56 62 THR B O 1
ATOM 3051 N N . GLY B 1 63 ? 1.636 7.598 17.703 1 98.62 63 GLY B N 1
ATOM 3052 C CA . GLY B 1 63 ? 2.996 7.094 17.609 1 98.62 63 GLY B CA 1
ATOM 3053 C C . GLY B 1 63 ? 3.795 7.73 16.484 1 98.62 63 GLY B C 1
ATOM 3054 O O . GLY B 1 63 ? 4.945 8.125 16.688 1 98.62 63 GLY B O 1
ATOM 3055 N N . CYS B 1 64 ? 3.197 7.859 15.344 1 98.56 64 CYS B N 1
ATOM 3056 C CA . CYS B 1 64 ? 3.865 8.484 14.211 1 98.56 64 CYS B CA 1
ATOM 3057 C C . CYS B 1 64 ? 4.152 9.953 14.484 1 98.56 64 CYS B C 1
ATOM 3059 O O . CYS B 1 64 ? 5.242 10.445 14.188 1 98.56 64 CYS B O 1
ATOM 3061 N N . ALA B 1 65 ? 3.223 10.656 15.086 1 98.06 65 ALA B N 1
ATOM 3062 C CA . ALA B 1 65 ? 3.373 12.078 15.367 1 98.06 65 ALA B CA 1
ATOM 3063 C C . ALA B 1 65 ? 4.477 12.32 16.391 1 98.06 65 ALA B C 1
ATOM 3065 O O . ALA B 1 65 ? 5.285 13.242 16.234 1 98.06 65 ALA B O 1
ATOM 3066 N N . ILE B 1 66 ? 4.48 11.508 17.453 1 97.94 66 ILE B N 1
ATOM 3067 C CA . ILE B 1 66 ? 5.492 11.633 18.5 1 97.94 66 ILE B CA 1
ATOM 3068 C C . ILE B 1 66 ? 6.883 11.469 17.875 1 97.94 66 ILE B C 1
ATOM 3070 O O . ILE B 1 66 ? 7.785 12.266 18.156 1 97.94 66 ILE B O 1
ATOM 3074 N N . THR B 1 67 ? 7.035 10.477 17.047 1 97.94 67 THR B N 1
ATOM 3075 C CA . THR B 1 67 ? 8.328 10.219 16.422 1 97.94 67 THR B CA 1
ATOM 3076 C C . THR B 1 67 ? 8.711 11.344 15.477 1 97.94 67 THR B C 1
ATOM 3078 O O . THR B 1 67 ? 9.852 11.82 15.492 1 97.94 67 THR B O 1
ATOM 3081 N N . MET B 1 68 ? 7.77 11.781 14.664 1 97.12 68 MET B N 1
ATOM 3082 C CA . MET B 1 68 ? 8.047 12.883 13.742 1 97.12 68 MET B CA 1
ATOM 3083 C C . MET B 1 68 ? 8.469 14.133 14.508 1 97.12 68 MET B C 1
ATOM 3085 O O . MET B 1 68 ? 9.445 14.789 14.141 1 97.12 68 MET B O 1
ATOM 3089 N N . LYS B 1 69 ? 7.781 14.438 15.539 1 96.38 69 LYS B N 1
ATOM 3090 C CA . LYS B 1 69 ? 8.094 15.602 16.375 1 96.38 69 LYS B CA 1
ATOM 3091 C C . LYS B 1 69 ? 9.469 15.461 17.016 1 96.38 69 LYS B C 1
ATOM 3093 O O . LYS B 1 69 ? 10.219 16.438 17.109 1 96.38 69 LYS B O 1
ATOM 3098 N N . SER B 1 70 ? 9.789 14.258 17.438 1 96 70 SER B N 1
ATOM 3099 C CA . SER B 1 70 ? 11.055 14.031 18.141 1 96 70 SER B CA 1
ATOM 3100 C C . SER B 1 70 ? 12.242 14.266 17.219 1 96 70 SER B C 1
ATOM 3102 O O . SER B 1 70 ? 13.344 14.57 17.672 1 96 70 SER B O 1
ATOM 3104 N N . LYS B 1 71 ? 12.039 14.195 15.961 1 95.31 71 LYS B N 1
ATOM 3105 C CA . LYS B 1 71 ? 13.133 14.32 15.008 1 95.31 71 LYS B CA 1
ATOM 3106 C C . LYS B 1 71 ? 13.227 15.734 14.445 1 95.31 71 LYS B C 1
ATOM 3108 O O . LYS B 1 71 ? 14.148 16.062 13.695 1 95.31 71 LYS B O 1
ATOM 3113 N N . ALA B 1 72 ? 12.312 16.594 14.812 1 96.56 72 ALA B N 1
ATOM 3114 C CA . ALA B 1 72 ? 12.273 17.969 14.32 1 96.56 72 ALA B CA 1
ATOM 3115 C C . ALA B 1 72 ? 13.32 18.844 15.016 1 96.56 72 ALA B C 1
ATOM 3117 O O . ALA B 1 72 ? 13.844 18.469 16.062 1 96.56 72 ALA B O 1
ATOM 3118 N N . THR B 1 73 ? 13.75 19.906 14.359 1 97.19 73 THR B N 1
ATOM 3119 C CA . THR B 1 73 ? 14.445 21 15.047 1 97.19 73 THR B CA 1
ATOM 3120 C C . THR B 1 73 ? 13.461 21.844 15.852 1 97.19 73 THR B C 1
ATOM 3122 O O . THR B 1 73 ? 12.445 22.297 15.32 1 97.19 73 THR B O 1
ATOM 3125 N N . HIS B 1 74 ? 13.766 22.047 17.094 1 97.38 74 HIS B N 1
ATOM 3126 C CA . HIS B 1 74 ? 12.789 22.656 17.984 1 97.38 74 HIS B CA 1
ATOM 3127 C C . HIS B 1 74 ? 13.148 24.109 18.266 1 97.38 74 HIS B C 1
ATOM 3129 O O . HIS B 1 74 ? 14.305 24.516 18.125 1 97.38 74 HIS B O 1
ATOM 3135 N N . ILE B 1 75 ? 12.141 24.828 18.562 1 97.69 75 ILE B N 1
ATOM 3136 C CA . ILE B 1 75 ? 12.312 26.141 19.203 1 97.69 75 ILE B CA 1
ATOM 3137 C C . ILE B 1 75 ? 11.625 26.141 20.562 1 97.69 75 ILE B C 1
ATOM 3139 O O . ILE B 1 75 ? 10.773 25.297 20.844 1 97.69 75 ILE B O 1
ATOM 3143 N N . LYS B 1 76 ? 12.062 27.062 21.375 1 96.75 76 LYS B N 1
ATOM 3144 C CA . LYS B 1 76 ? 11.508 27.203 22.719 1 96.75 76 LYS B CA 1
ATOM 3145 C C . LYS B 1 76 ? 11.227 28.672 23.047 1 96.75 76 LYS B C 1
ATOM 3147 O O . LYS B 1 76 ? 11.938 29.281 23.859 1 96.75 76 LYS B O 1
ATOM 3152 N N . PRO B 1 77 ? 10.133 29.125 22.438 1 97.38 77 PRO B N 1
ATOM 3153 C CA . PRO B 1 77 ? 9.797 30.516 22.75 1 97.38 77 PRO B CA 1
ATOM 3154 C C . PRO B 1 77 ? 9.664 30.766 24.25 1 97.38 77 PRO B C 1
ATOM 3156 O O . PRO B 1 77 ? 9.234 29.875 25 1 97.38 77 PRO B O 1
ATOM 3159 N N . LYS B 1 78 ? 9.992 31.984 24.688 1 97 78 LYS B N 1
ATOM 3160 C CA . LYS B 1 78 ? 9.938 32.344 26.109 1 97 78 LYS B CA 1
ATOM 3161 C C . LYS B 1 78 ? 8.531 32.75 26.516 1 97 78 LYS B C 1
ATOM 3163 O O . LYS B 1 78 ? 8.172 32.656 27.703 1 97 78 LYS B O 1
ATOM 3168 N N . VAL B 1 79 ? 7.777 33.094 25.594 1 95.31 79 VAL B N 1
ATOM 3169 C CA . VAL B 1 79 ? 6.402 33.5 25.875 1 95.31 79 VAL B CA 1
ATOM 3170 C C . VAL B 1 79 ? 5.559 32.25 26.203 1 95.31 79 VAL B C 1
ATOM 3172 O O . VAL B 1 79 ? 5.809 31.172 25.688 1 95.31 79 VAL B O 1
ATOM 3175 N N . SER B 1 80 ? 4.578 32.531 27.047 1 92.12 80 SER B N 1
ATOM 3176 C CA . SER B 1 80 ? 3.703 31.438 27.453 1 92.12 80 SER B CA 1
ATOM 3177 C C . SER B 1 80 ? 2.438 31.406 26.594 1 92.12 80 SER B C 1
ATOM 3179 O O . SER B 1 80 ? 2.08 32.406 25.969 1 92.12 80 SER B O 1
ATOM 3181 N N . ASN B 1 81 ? 1.813 30.297 26.516 1 93.69 81 ASN B N 1
ATOM 3182 C CA . ASN B 1 81 ? 0.48 30.078 25.953 1 93.69 81 ASN B CA 1
ATOM 3183 C C . ASN B 1 81 ? 0.427 30.406 24.469 1 93.69 81 ASN B C 1
ATOM 3185 O O . ASN B 1 81 ? -0.59 30.891 23.969 1 93.69 81 ASN B O 1
ATOM 3189 N N . TYR B 1 82 ? 1.604 30.312 23.812 1 97.25 82 TYR B N 1
ATOM 3190 C CA . TYR B 1 82 ? 1.542 30.438 22.359 1 97.25 82 TYR B CA 1
ATOM 3191 C C . TYR B 1 82 ? 0.768 29.281 21.734 1 97.25 82 TYR B C 1
ATOM 3193 O O . TYR B 1 82 ? 0.702 28.188 22.312 1 97.25 82 TYR B O 1
ATOM 3201 N N . ILE B 1 83 ? 0.126 29.531 20.609 1 98.19 83 ILE B N 1
ATOM 3202 C CA . ILE B 1 83 ? -0.686 28.5 19.984 1 98.19 83 ILE B CA 1
ATOM 3203 C C . ILE B 1 83 ? -0.123 28.188 18.594 1 98.19 83 ILE B C 1
ATOM 3205 O O . ILE B 1 83 ? 0.577 29 18 1 98.19 83 ILE B O 1
ATOM 3209 N N . ASP B 1 84 ? -0.33 26.984 18.172 1 97.81 84 ASP B N 1
ATOM 3210 C CA . ASP B 1 84 ? -0.245 26.656 16.75 1 97.81 84 ASP B CA 1
ATOM 3211 C C . ASP B 1 84 ? -1.622 26.703 16.094 1 97.81 84 ASP B C 1
ATOM 3213 O O . ASP B 1 84 ? -2.625 26.344 16.719 1 97.81 84 ASP B O 1
ATOM 3217 N N . PHE B 1 85 ? -1.705 27.141 14.938 1 94.94 85 PHE B N 1
ATOM 3218 C CA . PHE B 1 85 ? -2.926 27.344 14.164 1 94.94 85 PHE B CA 1
ATOM 3219 C C . PHE B 1 85 ? -2.73 26.906 12.719 1 94.94 85 PHE B C 1
ATOM 3221 O O . PHE B 1 85 ? -2.127 27.625 11.922 1 94.94 85 PHE B O 1
ATOM 3228 N N . VAL B 1 86 ? -3.217 25.672 12.453 1 94.94 86 VAL B N 1
ATOM 3229 C CA . VAL B 1 86 ? -2.861 25.094 11.156 1 94.94 86 VAL B CA 1
ATOM 3230 C C . VAL B 1 86 ? -3.996 24.203 10.656 1 94.94 86 VAL B C 1
ATOM 3232 O O . VAL B 1 86 ? -4.793 23.688 11.453 1 94.94 86 VAL B O 1
ATOM 3235 N N . GLY B 1 87 ? -4.113 24.141 9.398 1 94.31 87 GLY B N 1
ATOM 3236 C CA . GLY B 1 87 ? -4.973 23.156 8.742 1 94.31 87 GLY B CA 1
ATOM 3237 C C . GLY B 1 87 ? -4.195 22.031 8.102 1 94.31 87 GLY B C 1
ATOM 3238 O O . GLY B 1 87 ? -3.043 22.203 7.703 1 94.31 87 GLY B O 1
ATOM 3239 N N . THR B 1 88 ? -4.848 20.969 7.945 1 92.62 88 THR B N 1
ATOM 3240 C CA . THR B 1 88 ? -4.199 19.812 7.336 1 92.62 88 THR B CA 1
ATOM 3241 C C . THR B 1 88 ? -4.012 20.031 5.836 1 92.62 88 THR B C 1
ATOM 3243 O O . THR B 1 88 ? -3.195 19.359 5.203 1 92.62 88 THR B O 1
ATOM 3246 N N . GLY B 1 89 ? -4.801 20.891 5.34 1 89.12 89 GLY B N 1
ATOM 3247 C CA . GLY B 1 89 ? -4.879 20.906 3.887 1 89.12 89 GLY B CA 1
ATOM 3248 C C . GLY B 1 89 ? -5.582 19.703 3.303 1 89.12 89 GLY B C 1
ATOM 3249 O O . GLY B 1 89 ? -6.184 18.906 4.035 1 89.12 89 GLY B O 1
ATOM 3250 N N . GLY B 1 90 ? -5.676 19.703 1.919 1 85.25 90 GLY B N 1
ATOM 3251 C CA . GLY B 1 90 ? -6.223 18.531 1.234 1 85.25 90 GLY B CA 1
ATOM 3252 C C . GLY B 1 90 ? -7.73 18.594 1.081 1 85.25 90 GLY B C 1
ATOM 3253 O O . GLY B 1 90 ? -8.359 17.594 0.731 1 85.25 90 GLY B O 1
ATOM 3254 N N . ASP B 1 91 ? -8.281 19.672 1.338 1 85.25 91 ASP B N 1
ATOM 3255 C CA . ASP B 1 91 ? -9.734 19.766 1.206 1 85.25 91 ASP B CA 1
ATOM 3256 C C . ASP B 1 91 ? -10.141 20.016 -0.244 1 85.25 91 ASP B C 1
ATOM 3258 O O . ASP B 1 91 ? -11.297 19.828 -0.614 1 85.25 91 ASP B O 1
ATOM 3262 N N . SER B 1 92 ? -9.188 20.453 -1.05 1 83.31 92 SER B N 1
ATOM 3263 C CA . SER B 1 92 ? -9.328 20.625 -2.492 1 83.31 92 SER B CA 1
ATOM 3264 C C . SER B 1 92 ? -10.422 21.625 -2.83 1 83.31 92 SER B C 1
ATOM 3266 O O . SER B 1 92 ? -11.055 21.531 -3.885 1 83.31 92 SER B O 1
ATOM 3268 N N . VAL B 1 93 ? -10.734 22.547 -1.921 1 88.19 93 VAL B N 1
ATOM 3269 C CA . VAL B 1 93 ? -11.812 23.5 -2.137 1 88.19 93 VAL B CA 1
ATOM 3270 C C . VAL B 1 93 ? -11.234 24.844 -2.582 1 88.19 93 VAL B C 1
ATOM 3272 O O . VAL B 1 93 ? -11.945 25.672 -3.158 1 88.19 93 VAL B O 1
ATOM 3275 N N . ASN B 1 94 ? -10.039 25.109 -2.385 1 91.38 94 ASN B N 1
ATOM 3276 C CA . ASN B 1 94 ? -9.305 26.281 -2.85 1 91.38 94 ASN B CA 1
ATOM 3277 C C . ASN B 1 94 ? -9.852 27.562 -2.236 1 91.38 94 ASN B C 1
ATOM 3279 O O . ASN B 1 94 ? -10.148 28.516 -2.953 1 91.38 94 ASN B O 1
ATOM 3283 N N . THR B 1 95 ? -10.141 27.531 -0.979 1 94.81 95 THR B N 1
ATOM 3284 C CA . THR B 1 95 ? -10.406 28.75 -0.245 1 94.81 95 THR B CA 1
ATOM 3285 C C . THR B 1 95 ? -9.156 29.625 -0.177 1 94.81 95 THR B C 1
ATOM 3287 O O . THR B 1 95 ? -8.055 29.172 -0.496 1 94.81 95 THR B O 1
ATOM 3290 N N . PHE B 1 96 ? -9.359 30.953 0.073 1 96.44 96 PHE B N 1
ATOM 3291 C CA . PHE B 1 96 ? -8.172 31.734 0.366 1 96.44 96 PHE B CA 1
ATOM 3292 C C . PHE B 1 96 ? -7.504 31.25 1.647 1 96.44 96 PHE B C 1
ATOM 3294 O O . PHE B 1 96 ? -8.023 30.375 2.328 1 96.44 96 PHE B O 1
ATOM 3301 N N . ASN B 1 97 ? -6.309 31.734 1.954 1 96.75 97 ASN B N 1
ATOM 3302 C CA . ASN B 1 97 ? -5.555 31.25 3.105 1 96.75 97 ASN B CA 1
ATOM 3303 C C . ASN B 1 97 ? -6.164 31.734 4.418 1 96.75 97 ASN B C 1
ATOM 3305 O O . ASN B 1 97 ? -5.566 32.562 5.113 1 96.75 97 ASN B O 1
ATOM 3309 N N . ILE B 1 98 ? -7.246 31.094 4.777 1 98 98 ILE B N 1
ATOM 3310 C CA . ILE B 1 98 ? -8.086 31.516 5.895 1 98 98 ILE B CA 1
ATOM 3311 C C . ILE B 1 98 ? -7.281 31.453 7.191 1 98 98 ILE B C 1
ATOM 3313 O O . ILE B 1 98 ? -7.23 32.438 7.945 1 98 98 ILE B O 1
ATOM 3317 N N . THR B 1 99 ? -6.695 30.297 7.449 1 98 99 THR B N 1
ATOM 3318 C CA . THR B 1 99 ? -5.988 30.094 8.703 1 98 99 THR B CA 1
ATOM 3319 C C . THR B 1 99 ? -4.84 31.078 8.859 1 98 99 THR B C 1
ATOM 3321 O O . THR B 1 99 ? -4.699 31.719 9.898 1 98 99 THR B O 1
ATOM 3324 N N . THR B 1 100 ? -4.039 31.266 7.828 1 97.88 100 THR B N 1
ATOM 3325 C CA . THR B 1 100 ? -2.893 32.156 7.902 1 97.88 100 THR B CA 1
ATOM 3326 C C . THR B 1 100 ? -3.346 33.594 8.102 1 97.88 100 THR B C 1
ATOM 3328 O O . THR B 1 100 ? -2.723 34.375 8.852 1 97.88 100 THR B O 1
ATOM 3331 N N . THR B 1 101 ? -4.422 34 7.453 1 98.69 101 THR B N 1
ATOM 3332 C CA . THR B 1 101 ? -4.984 35.344 7.648 1 98.69 101 THR B CA 1
ATOM 3333 C C . THR B 1 101 ? -5.449 35.531 9.094 1 98.69 101 THR B C 1
ATOM 3335 O O . THR B 1 101 ? -5.207 36.562 9.695 1 98.69 101 THR B O 1
ATOM 3338 N N . SER B 1 102 ? -6.094 34.5 9.609 1 98.81 102 SER B N 1
ATOM 3339 C CA . SER B 1 102 ? -6.66 34.562 10.953 1 98.81 102 SER B CA 1
ATOM 3340 C C . SER B 1 102 ? -5.57 34.688 12.016 1 98.81 102 SER B C 1
ATOM 3342 O O . SER B 1 102 ? -5.809 35.25 13.094 1 98.81 102 SER B O 1
ATOM 3344 N N . VAL B 1 103 ? -4.355 34.219 11.727 1 98.62 103 VAL B N 1
ATOM 3345 C CA . VAL B 1 103 ? -3.268 34.219 12.695 1 98.62 103 VAL B CA 1
ATOM 3346 C C . VAL B 1 103 ? -2.85 35.656 13 1 98.62 103 VAL B C 1
ATOM 3348 O O . VAL B 1 103 ? -2.475 35.969 14.133 1 98.62 103 VAL B O 1
ATOM 3351 N N . PHE B 1 104 ? -2.916 36.562 12.008 1 98.81 104 PHE B N 1
ATOM 3352 C CA . PHE B 1 104 ? -2.562 37.969 12.242 1 98.81 104 PHE B CA 1
ATOM 3353 C C . PHE B 1 104 ? -3.539 38.625 13.211 1 98.81 104 PHE B C 1
ATOM 3355 O O . PHE B 1 104 ? -3.135 39.375 14.086 1 98.81 104 PHE B O 1
ATOM 3362 N N . VAL B 1 105 ? -4.84 38.281 13.039 1 98.94 105 VAL B N 1
ATOM 3363 C CA . VAL B 1 105 ? -5.867 38.812 13.93 1 98.94 105 VAL B CA 1
ATOM 3364 C C . VAL B 1 105 ? -5.652 38.25 15.344 1 98.94 105 VAL B C 1
ATOM 3366 O O . VAL B 1 105 ? -5.695 39 16.312 1 98.94 105 VAL B O 1
ATOM 3369 N N . THR B 1 106 ? -5.414 37 15.43 1 98.88 106 THR B N 1
ATOM 3370 C CA . THR B 1 106 ? -5.219 36.312 16.703 1 98.88 106 THR B CA 1
ATOM 3371 C C . THR B 1 106 ? -3.988 36.875 17.422 1 98.88 106 THR B C 1
ATOM 3373 O O . THR B 1 106 ? -4.039 37.156 18.625 1 98.88 106 THR B O 1
ATOM 3376 N N . ALA B 1 107 ? -2.885 37.031 16.719 1 98.81 107 ALA B N 1
ATOM 3377 C CA . ALA B 1 107 ? -1.658 37.594 17.297 1 98.81 107 ALA B CA 1
ATOM 3378 C C . ALA B 1 107 ? -1.875 39.031 17.781 1 98.81 107 ALA B C 1
ATOM 3380 O O . ALA B 1 107 ? -1.392 39.406 18.859 1 98.81 107 ALA B O 1
ATOM 3381 N N . ALA B 1 108 ? -2.58 39.812 17.016 1 98.75 108 ALA B N 1
ATOM 3382 C CA . ALA B 1 108 ? -2.854 41.188 17.359 1 98.75 108 ALA B CA 1
ATOM 3383 C C . ALA B 1 108 ? -3.715 41.281 18.625 1 98.75 108 ALA B C 1
ATOM 3385 O O . ALA B 1 108 ? -3.711 42.312 19.312 1 98.75 108 ALA B O 1
ATOM 3386 N N . ALA B 1 109 ? -4.441 40.219 18.875 1 98.56 109 ALA B N 1
ATOM 3387 C CA . ALA B 1 109 ? -5.27 40.156 20.078 1 98.56 109 ALA B CA 1
ATOM 3388 C C . ALA B 1 109 ? -4.434 39.844 21.312 1 98.56 109 ALA B C 1
ATOM 3390 O O . ALA B 1 109 ? -4.961 39.75 22.422 1 98.56 109 ALA B O 1
ATOM 3391 N N . GLY B 1 110 ? -3.135 39.594 21.094 1 98.25 110 GLY B N 1
ATOM 3392 C CA . GLY B 1 110 ? -2.236 39.344 22.203 1 98.25 110 GLY B CA 1
ATOM 3393 C C . GLY B 1 110 ? -1.975 37.844 22.438 1 98.25 110 GLY B C 1
ATOM 3394 O O . GLY B 1 110 ? -1.365 37.469 23.438 1 98.25 110 GLY B O 1
ATOM 3395 N N . VAL B 1 111 ? -2.42 36.969 21.594 1 98.62 111 VAL B N 1
ATOM 3396 C CA . VAL B 1 111 ? -2.131 35.562 21.672 1 98.62 111 VAL B CA 1
ATOM 3397 C C . VAL B 1 111 ? -0.842 35.25 20.906 1 98.62 111 VAL B C 1
ATOM 3399 O O . VAL B 1 111 ? -0.792 35.375 19.688 1 98.62 111 VAL B O 1
ATOM 3402 N N . PRO B 1 112 ? 0.213 34.844 21.578 1 98.62 112 PRO B N 1
ATOM 3403 C CA . PRO B 1 112 ? 1.423 34.5 20.828 1 98.62 112 PRO B CA 1
ATOM 3404 C C . PRO B 1 112 ? 1.22 33.312 19.891 1 98.62 112 PRO B C 1
ATOM 3406 O O . PRO B 1 112 ? 0.517 32.344 20.25 1 98.62 112 PRO B O 1
ATOM 3409 N N . ILE B 1 113 ? 1.858 33.375 18.734 1 98.5 113 ILE B N 1
ATOM 3410 C CA . ILE B 1 113 ? 1.643 32.375 17.703 1 98.5 113 ILE B CA 1
ATOM 3411 C C . ILE B 1 113 ? 2.98 31.781 17.281 1 98.5 113 ILE B C 1
ATOM 3413 O O . ILE B 1 113 ? 3.924 32.5 16.953 1 98.5 113 ILE B O 1
ATOM 3417 N N . ALA B 1 114 ? 3.107 30.516 17.312 1 98.25 114 ALA B N 1
ATOM 3418 C CA . ALA B 1 114 ? 4.152 29.734 16.641 1 98.25 114 ALA B CA 1
ATOM 3419 C C . ALA B 1 114 ? 3.559 28.812 15.578 1 98.25 114 ALA B C 1
ATOM 3421 O O . ALA B 1 114 ? 3.357 27.625 15.82 1 98.25 114 ALA B O 1
ATOM 3422 N N . LYS B 1 115 ? 3.332 29.328 14.398 1 98.19 115 LYS B N 1
ATOM 3423 C CA . LYS B 1 115 ? 2.582 28.641 13.344 1 98.19 115 LYS B CA 1
ATOM 3424 C C . LYS B 1 115 ? 3.494 27.734 12.523 1 98.19 115 LYS B C 1
ATOM 3426 O O . LYS B 1 115 ? 4.547 28.172 12.055 1 98.19 115 LYS B O 1
ATOM 3431 N N . HIS B 1 116 ? 3.135 26.516 12.469 1 97.19 116 HIS B N 1
ATOM 3432 C CA . HIS B 1 116 ? 3.781 25.562 11.586 1 97.19 116 HIS B CA 1
ATOM 3433 C C . HIS B 1 116 ? 3.117 25.547 10.211 1 97.19 116 HIS B C 1
ATOM 3435 O O . HIS B 1 116 ? 1.907 25.766 10.102 1 97.19 116 HIS B O 1
ATOM 3441 N N . GLY B 1 117 ? 3.906 25.406 9.18 1 95 117 GLY B N 1
ATOM 3442 C CA . GLY B 1 117 ? 3.279 25.375 7.867 1 95 117 GLY B CA 1
ATOM 3443 C C . GLY B 1 117 ? 4.246 25.031 6.754 1 95 117 GLY B C 1
ATOM 3444 O O . GLY B 1 117 ? 5.43 24.781 7.004 1 95 117 GLY B O 1
ATOM 3445 N N . ASN B 1 118 ? 3.643 24.969 5.547 1 92.88 118 ASN B N 1
ATOM 3446 C CA . ASN B 1 118 ? 4.398 24.531 4.375 1 92.88 118 ASN B CA 1
ATOM 3447 C C . ASN B 1 118 ? 3.881 25.188 3.098 1 92.88 118 ASN B C 1
ATOM 3449 O O . ASN B 1 118 ? 2.914 25.953 3.137 1 92.88 118 ASN B O 1
ATOM 3453 N N . ARG B 1 119 ? 4.668 24.953 2.055 1 90.44 119 ARG B N 1
ATOM 3454 C CA . ARG B 1 119 ? 4.207 25.312 0.718 1 90.44 119 ARG B CA 1
ATOM 3455 C C . ARG B 1 119 ? 3.078 24.406 0.257 1 90.44 119 ARG B C 1
ATOM 3457 O O . ARG B 1 119 ? 2.926 23.281 0.767 1 90.44 119 ARG B O 1
ATOM 3464 N N . SER B 1 120 ? 2.312 25 -0.659 1 84.44 120 SER B N 1
ATOM 3465 C CA . SER B 1 120 ? 1.166 24.234 -1.128 1 84.44 120 SER B CA 1
ATOM 3466 C C . SER B 1 120 ? 1.609 23 -1.908 1 84.44 120 SER B C 1
ATOM 3468 O O . SER B 1 120 ? 2.557 23.062 -2.693 1 84.44 120 SER B O 1
ATOM 3470 N N . ILE B 1 121 ? 0.837 21.906 -1.653 1 72.75 121 ILE B N 1
ATOM 3471 C CA . ILE B 1 121 ? 1.001 20.688 -2.445 1 72.75 121 ILE B CA 1
ATOM 3472 C C . ILE B 1 121 ? -0.219 20.5 -3.342 1 72.75 121 ILE B C 1
ATOM 3474 O O . ILE B 1 121 ? -0.085 20.109 -4.508 1 72.75 121 ILE B O 1
ATOM 3478 N N . SER B 1 122 ? -1.4 20.812 -2.824 1 69.5 122 SER B N 1
ATOM 3479 C CA . SER B 1 122 ? -2.629 20.484 -3.543 1 69.5 122 SER B CA 1
ATOM 3480 C C . SER B 1 122 ? -3.41 21.75 -3.898 1 69.5 122 SER B C 1
ATOM 3482 O O . SER B 1 122 ? -4.27 21.719 -4.785 1 69.5 122 SER B O 1
ATOM 3484 N N . SER B 1 123 ? -3.189 22.906 -3.107 1 76.19 123 SER B N 1
ATOM 3485 C CA . SER B 1 123 ? -3.883 24.156 -3.389 1 76.19 123 SER B CA 1
ATOM 3486 C C . SER B 1 123 ? -3.021 25.078 -4.238 1 76.19 123 SER B C 1
ATOM 3488 O O . SER B 1 123 ? -1.879 24.75 -4.566 1 76.19 123 SER B O 1
ATOM 3490 N N . LYS B 1 124 ? -3.629 26.219 -4.551 1 81 124 LYS B N 1
ATOM 3491 C CA . LYS B 1 124 ? -2.912 27.203 -5.363 1 81 124 LYS B CA 1
ATOM 3492 C C . LYS B 1 124 ? -1.952 28.016 -4.508 1 81 124 LYS B C 1
ATOM 3494 O O . LYS B 1 124 ? -1.002 28.609 -5.027 1 81 124 LYS B O 1
ATOM 3499 N N . SER B 1 125 ? -2.287 27.984 -3.215 1 90.62 125 SER B N 1
ATOM 3500 C CA . SER B 1 125 ? -1.498 28.797 -2.303 1 90.62 125 SER B CA 1
ATOM 3501 C C . SER B 1 125 ? -1.495 28.219 -0.894 1 90.62 125 SER B C 1
ATOM 3503 O O . SER B 1 125 ? -2.543 28.141 -0.251 1 90.62 125 SER B O 1
ATOM 3505 N N . GLY B 1 126 ? -0.274 27.859 -0.449 1 93.38 126 GLY B N 1
ATOM 3506 C CA . GLY B 1 126 ? -0.122 27.469 0.941 1 93.38 126 GLY B CA 1
ATOM 3507 C C . GLY B 1 126 ? 0.268 28.609 1.851 1 93.38 126 GLY B C 1
ATOM 3508 O O . GLY B 1 126 ? 0.243 29.781 1.438 1 93.38 126 GLY B O 1
ATOM 3509 N N . SER B 1 127 ? 0.541 28.312 3.1 1 96.12 127 SER B N 1
ATOM 3510 C CA . SER B 1 127 ? 0.885 29.344 4.07 1 96.12 127 SER B CA 1
ATOM 3511 C C . SER B 1 127 ? 2.174 30.062 3.68 1 96.12 127 SER B C 1
ATOM 3513 O O . SER B 1 127 ? 2.258 31.297 3.762 1 96.12 127 SER B O 1
ATOM 3515 N N . VAL B 1 128 ? 3.141 29.281 3.178 1 96.94 128 VAL B N 1
ATOM 3516 C CA . VAL B 1 128 ? 4.422 29.859 2.783 1 96.94 128 VAL B CA 1
ATOM 3517 C C . VAL B 1 128 ? 4.227 30.766 1.575 1 96.94 128 VAL B C 1
ATOM 3519 O O . VAL B 1 128 ? 4.75 31.891 1.542 1 96.94 128 VAL B O 1
ATOM 3522 N N . ASP B 1 129 ? 3.469 30.344 0.608 1 97.31 129 ASP B N 1
ATOM 3523 C CA . ASP B 1 129 ? 3.213 31.109 -0.604 1 97.31 129 ASP B CA 1
ATOM 3524 C C . ASP B 1 129 ? 2.559 32.469 -0.276 1 97.31 129 ASP B C 1
ATOM 3526 O O . ASP B 1 129 ? 2.963 33.5 -0.801 1 97.31 129 ASP B O 1
ATOM 3530 N N . LEU B 1 130 ? 1.625 32.406 0.569 1 98 130 LEU B N 1
ATOM 3531 C CA . LEU B 1 130 ? 0.923 33.625 0.964 1 98 130 LEU B CA 1
ATOM 3532 C C . LEU B 1 130 ? 1.856 34.562 1.706 1 98 130 LEU B C 1
ATOM 3534 O O . LEU B 1 130 ? 1.899 35.781 1.406 1 98 130 LEU B O 1
ATOM 3538 N N . LEU B 1 131 ? 2.561 34 2.725 1 98.69 131 LEU B N 1
ATOM 3539 C CA . LEU B 1 131 ? 3.422 34.844 3.553 1 98.69 131 LEU B CA 1
ATOM 3540 C C . LEU B 1 131 ? 4.488 35.531 2.707 1 98.69 131 LEU B C 1
ATOM 3542 O O . LEU B 1 131 ? 4.758 36.719 2.883 1 98.69 131 LEU B O 1
ATOM 3546 N N . GLU B 1 132 ? 5.016 34.812 1.774 1 98.44 132 GLU B N 1
ATOM 3547 C CA . GLU B 1 132 ? 5.988 35.375 0.855 1 98.44 132 GLU B CA 1
ATOM 3548 C C . GLU B 1 132 ? 5.355 36.469 0.009 1 98.44 132 GLU B C 1
ATOM 3550 O O . GLU B 1 132 ? 5.949 37.562 -0.176 1 98.44 132 GLU B O 1
ATOM 3555 N N . ALA B 1 133 ? 4.211 36.219 -0.529 1 98.44 133 ALA B N 1
ATOM 3556 C CA . ALA B 1 133 ? 3.502 37.219 -1.356 1 98.44 133 ALA B CA 1
ATOM 3557 C C . ALA B 1 133 ? 3.178 38.469 -0.563 1 98.44 133 ALA B C 1
ATOM 3559 O O . ALA B 1 133 ? 3.104 39.562 -1.128 1 98.44 133 ALA B O 1
ATOM 3560 N N . LEU B 1 134 ? 2.98 38.344 0.748 1 98.75 134 LEU B N 1
ATOM 3561 C CA . LEU B 1 134 ? 2.674 39.469 1.624 1 98.75 134 LEU B CA 1
ATOM 3562 C C . LEU B 1 134 ? 3.938 40.25 1.972 1 98.75 134 LEU B C 1
ATOM 3564 O O . LEU B 1 134 ? 3.861 41.344 2.516 1 98.75 134 LEU B O 1
ATOM 3568 N N . GLY B 1 135 ? 5.082 39.625 1.706 1 98.62 135 GLY B N 1
ATOM 3569 C CA . GLY B 1 135 ? 6.348 40.312 1.945 1 98.62 135 GLY B CA 1
ATOM 3570 C C . GLY B 1 135 ? 7.047 39.812 3.205 1 98.62 135 GLY B C 1
ATOM 3571 O O . GLY B 1 135 ? 8.023 40.438 3.646 1 98.62 135 GLY B O 1
ATOM 3572 N N . ILE B 1 136 ? 6.629 38.781 3.752 1 98.75 136 ILE B N 1
ATOM 3573 C CA . ILE B 1 136 ? 7.238 38.25 4.961 1 98.75 136 ILE B CA 1
ATOM 3574 C C . ILE B 1 136 ? 8.359 37.281 4.582 1 98.75 136 ILE B C 1
ATOM 3576 O O . ILE B 1 136 ? 8.203 36.438 3.68 1 98.75 136 ILE B O 1
ATOM 3580 N N . ASN B 1 137 ? 9.531 37.375 5.199 1 98.56 137 ASN B N 1
ATOM 3581 C CA . ASN B 1 137 ? 10.625 36.406 5.039 1 98.56 137 ASN B CA 1
ATOM 3582 C C . ASN B 1 137 ? 10.367 35.125 5.812 1 98.56 137 ASN B C 1
ATOM 3584 O O . ASN B 1 137 ? 10.383 35.125 7.047 1 98.56 137 ASN B O 1
ATOM 3588 N N . VAL B 1 138 ? 10.148 34.062 5.098 1 97.75 138 VAL B N 1
ATOM 3589 C CA . VAL B 1 138 ? 9.812 32.812 5.758 1 97.75 138 VAL B CA 1
ATOM 3590 C C . VAL B 1 138 ? 11.062 31.938 5.879 1 97.75 138 VAL B C 1
ATOM 3592 O O . VAL B 1 138 ? 11.023 30.875 6.508 1 97.75 138 VAL B O 1
ATOM 3595 N N . ASP B 1 139 ? 12.172 32.344 5.277 1 97.5 139 ASP B N 1
ATOM 3596 C CA . ASP B 1 139 ? 13.422 31.594 5.316 1 97.5 139 ASP B CA 1
ATOM 3597 C C . ASP B 1 139 ? 14.289 32.031 6.496 1 97.5 139 ASP B C 1
ATOM 3599 O O . ASP B 1 139 ? 15.359 32.625 6.305 1 97.5 139 ASP B O 1
ATOM 3603 N N . LEU B 1 140 ? 13.836 31.75 7.637 1 98.25 140 LEU B N 1
ATOM 3604 C CA . LEU B 1 140 ? 14.516 32.094 8.875 1 98.25 140 LEU B CA 1
ATOM 3605 C C . LEU B 1 140 ? 15.07 30.844 9.562 1 98.25 140 LEU B C 1
ATOM 3607 O O . LEU B 1 140 ? 14.508 29.75 9.422 1 98.25 140 LEU B O 1
ATOM 3611 N N . THR B 1 141 ? 16.188 31 10.281 1 97.94 141 THR B N 1
ATOM 3612 C CA . THR B 1 141 ? 16.688 29.922 11.125 1 97.94 141 THR B CA 1
ATOM 3613 C C . THR B 1 141 ? 15.781 29.703 12.328 1 97.94 141 THR B C 1
ATOM 3615 O O . THR B 1 141 ? 14.977 30.562 12.672 1 97.94 141 THR B O 1
ATOM 3618 N N . PRO B 1 142 ? 15.898 28.531 12.93 1 98.06 142 PRO B N 1
ATOM 3619 C CA . PRO B 1 142 ? 15.094 28.297 14.133 1 98.06 142 PRO B CA 1
ATOM 3620 C C . PRO B 1 142 ? 15.289 29.375 15.203 1 98.06 142 PRO B C 1
ATOM 3622 O O . PRO B 1 142 ? 14.312 29.797 15.82 1 98.06 142 PRO B O 1
ATOM 3625 N N . GLU B 1 143 ? 16.5 29.844 15.352 1 97.94 143 GLU B N 1
ATOM 3626 C CA . GLU B 1 143 ? 16.781 30.891 16.328 1 97.94 143 GLU B CA 1
ATOM 3627 C C . GLU B 1 143 ? 16.078 32.188 15.969 1 97.94 143 GLU B C 1
ATOM 3629 O O . GLU B 1 143 ? 15.547 32.875 16.844 1 97.94 143 GLU B O 1
ATOM 3634 N N . GLN B 1 144 ? 16.078 32.469 14.75 1 98.56 144 GLN B N 1
ATOM 3635 C CA . GLN B 1 144 ? 15.438 33.688 14.273 1 98.56 144 GLN B CA 1
ATOM 3636 C C . GLN B 1 144 ? 13.922 33.625 14.422 1 98.56 144 GLN B C 1
ATOM 3638 O O . GLN B 1 144 ? 13.266 34.594 14.75 1 98.56 144 GLN B O 1
ATOM 3643 N N . VAL B 1 145 ? 13.344 32.469 14.195 1 98.56 145 VAL B N 1
ATOM 3644 C CA . VAL B 1 145 ? 11.906 32.25 14.375 1 98.56 145 VAL B CA 1
ATOM 3645 C C . VAL B 1 145 ? 11.539 32.469 15.844 1 98.56 145 VAL B C 1
ATOM 3647 O O . VAL B 1 145 ? 10.531 33.094 16.156 1 98.56 145 VAL B O 1
ATOM 3650 N N . GLU B 1 146 ? 12.344 31.844 16.688 1 97.94 146 GLU B N 1
ATOM 3651 C CA . GLU B 1 146 ? 12.133 32 18.125 1 97.94 146 GLU B CA 1
ATOM 3652 C C . GLU B 1 146 ? 12.164 33.469 18.516 1 97.94 146 GLU B C 1
ATOM 3654 O O . GLU B 1 146 ? 11.336 33.938 19.312 1 97.94 146 GLU B O 1
ATOM 3659 N N . GLN B 1 147 ? 13.086 34.219 17.938 1 98.12 147 GLN B N 1
ATOM 3660 C CA . GLN B 1 147 ? 13.172 35.656 18.188 1 98.12 147 GLN B CA 1
ATOM 3661 C C . GLN B 1 147 ? 11.914 36.375 17.703 1 98.12 147 GLN B C 1
ATOM 3663 O O . GLN B 1 147 ? 11.43 37.281 18.375 1 98.12 147 GLN B O 1
ATOM 3668 N N . CYS B 1 148 ? 11.391 35.969 16.594 1 98.69 148 CYS B N 1
ATOM 3669 C CA . CYS B 1 148 ? 10.164 36.562 16.078 1 98.69 148 CYS B CA 1
ATOM 3670 C C . CYS B 1 148 ? 9.008 36.375 17.062 1 98.69 148 CYS B C 1
ATOM 3672 O O . CYS B 1 148 ? 8.281 37.312 17.359 1 98.69 148 CYS B O 1
ATOM 3674 N N . VAL B 1 149 ? 8.914 35.156 17.578 1 98.5 149 VAL B N 1
ATOM 3675 C CA . VAL B 1 149 ? 7.84 34.875 18.516 1 98.5 149 VAL B CA 1
ATOM 3676 C C . VAL B 1 149 ? 8 35.719 19.766 1 98.5 149 VAL B C 1
ATOM 3678 O O . VAL B 1 149 ? 7.035 36.344 20.234 1 98.5 149 VAL B O 1
ATOM 3681 N N . ASN B 1 150 ? 9.203 35.844 20.266 1 98.19 150 ASN B N 1
ATOM 3682 C CA . ASN B 1 150 ? 9.469 36.531 21.531 1 98.19 150 ASN B CA 1
ATOM 3683 C C . ASN B 1 150 ? 9.281 38.062 21.391 1 98.19 150 ASN B C 1
ATOM 3685 O O . ASN B 1 150 ? 8.805 38.719 22.312 1 98.19 150 ASN B O 1
ATOM 3689 N N . GLU B 1 151 ? 9.625 38.562 20.234 1 97.94 151 GLU B N 1
ATOM 3690 C CA . GLU B 1 151 ? 9.672 40.031 20.078 1 97.94 151 GLU B CA 1
ATOM 3691 C C . GLU B 1 151 ? 8.367 40.562 19.484 1 97.94 151 GLU B C 1
ATOM 3693 O O . GLU B 1 151 ? 7.926 41.656 19.844 1 97.94 151 GLU B O 1
ATOM 3698 N N . THR B 1 152 ? 7.762 39.781 18.609 1 98.12 152 THR B N 1
ATOM 3699 C CA . THR B 1 152 ? 6.609 40.312 17.891 1 98.12 152 THR B CA 1
ATOM 3700 C C . THR B 1 152 ? 5.336 39.562 18.297 1 98.12 152 THR B C 1
ATOM 3702 O O . THR B 1 152 ? 4.23 40 18 1 98.12 152 THR B O 1
ATOM 3705 N N . GLY B 1 153 ? 5.516 38.438 18.953 1 97.88 153 GLY B N 1
ATOM 3706 C CA . GLY B 1 153 ? 4.359 37.656 19.328 1 97.88 153 GLY B CA 1
ATOM 3707 C C . GLY B 1 153 ? 3.936 36.656 18.25 1 97.88 153 GLY B C 1
ATOM 3708 O O . GLY B 1 153 ? 2.918 35.969 18.391 1 97.88 153 GLY B O 1
ATOM 3709 N N . MET B 1 154 ? 4.695 36.594 17.172 1 98.12 154 MET B N 1
ATOM 3710 C CA . MET B 1 154 ? 4.336 35.656 16.094 1 98.12 154 MET B CA 1
ATOM 3711 C C . MET B 1 154 ? 5.578 35.156 15.375 1 98.12 154 MET B C 1
ATOM 3713 O O . MET B 1 154 ? 6.516 35.938 15.133 1 98.12 154 MET B O 1
ATOM 3717 N N . GLY B 1 155 ? 5.629 33.906 15.18 1 98.12 155 GLY B N 1
ATOM 3718 C CA . GLY B 1 155 ? 6.664 33.281 14.359 1 98.12 155 GLY B CA 1
ATOM 3719 C C . GLY B 1 155 ? 6.133 32.188 13.461 1 98.12 155 GLY B C 1
ATOM 3720 O O . GLY B 1 155 ? 5.09 31.594 13.75 1 98.12 155 GLY B O 1
ATOM 3721 N N . PHE B 1 156 ? 6.812 31.953 12.352 1 98.38 156 PHE B N 1
ATOM 3722 C CA . PHE B 1 156 ? 6.426 30.953 11.367 1 98.38 156 PHE B CA 1
ATOM 3723 C C . PHE B 1 156 ? 7.516 29.906 11.211 1 98.38 156 PHE B C 1
ATOM 3725 O O . PHE B 1 156 ? 8.664 30.234 10.914 1 98.38 156 PHE B O 1
ATOM 3732 N N . MET B 1 157 ? 7.129 28.703 11.43 1 98.19 157 MET B N 1
ATOM 3733 C CA . MET B 1 157 ? 8.039 27.578 11.289 1 98.19 157 MET B CA 1
ATOM 3734 C C . MET B 1 157 ? 7.812 26.859 9.961 1 98.19 157 MET B C 1
ATOM 3736 O O . MET B 1 157 ? 6.91 26.031 9.852 1 98.19 157 MET B O 1
ATOM 3740 N N . PHE B 1 158 ? 8.719 27.125 9.055 1 97.06 158 PHE B N 1
ATOM 3741 C CA . PHE B 1 158 ? 8.672 26.5 7.742 1 97.06 158 PHE B CA 1
ATOM 3742 C C . PHE B 1 158 ? 9.039 25.016 7.836 1 97.06 158 PHE B C 1
ATOM 3744 O O . PHE B 1 158 ? 10.164 24.672 8.195 1 97.06 158 PHE B O 1
ATOM 3751 N N . ALA B 1 159 ? 8.141 24.219 7.449 1 95.31 159 ALA B N 1
ATOM 3752 C CA . ALA B 1 159 ? 8.266 22.766 7.637 1 95.31 159 ALA B CA 1
ATOM 3753 C C . ALA B 1 159 ? 9.594 22.266 7.07 1 95.31 159 ALA B C 1
ATOM 3755 O O . ALA B 1 159 ? 10.25 21.422 7.68 1 95.31 159 ALA B O 1
ATOM 3756 N N . LYS B 1 160 ? 10.039 22.719 5.914 1 92.69 160 LYS B N 1
ATOM 3757 C CA . LYS B 1 160 ? 11.266 22.281 5.254 1 92.69 160 LYS B CA 1
ATOM 3758 C C . LYS B 1 160 ? 12.484 22.5 6.152 1 92.69 160 LYS B C 1
ATOM 3760 O O . LYS B 1 160 ? 13.422 21.703 6.141 1 92.69 160 LYS B O 1
ATOM 3765 N N . THR B 1 161 ? 12.43 23.531 6.934 1 95.62 161 THR B N 1
ATOM 3766 C CA . THR B 1 161 ? 13.547 23.891 7.793 1 95.62 161 THR B CA 1
ATOM 3767 C C . THR B 1 161 ? 13.547 23.062 9.07 1 95.62 161 THR B C 1
ATOM 3769 O O . THR B 1 161 ? 14.609 22.734 9.602 1 95.62 161 THR B O 1
ATOM 3772 N N . PHE B 1 162 ? 12.414 22.672 9.508 1 97.06 162 PHE B N 1
ATOM 3773 C CA . PHE B 1 162 ? 12.297 22.125 10.852 1 97.06 162 PHE B CA 1
ATOM 3774 C C . PHE B 1 162 ? 12.164 20.609 10.812 1 97.06 162 PHE B C 1
ATOM 3776 O O . PHE B 1 162 ? 12.367 19.938 11.82 1 97.06 162 PHE B O 1
ATOM 3783 N N . HIS B 1 163 ? 11.734 20.094 9.703 1 95.69 163 HIS B N 1
ATOM 3784 C CA . HIS B 1 163 ? 11.57 18.656 9.531 1 95.69 163 HIS B CA 1
ATOM 3785 C C . HIS B 1 163 ? 12.445 18.125 8.398 1 95.69 163 HIS B C 1
ATOM 3787 O O . HIS B 1 163 ? 11.938 17.609 7.402 1 95.69 163 HIS B O 1
ATOM 3793 N N . LYS B 1 164 ? 13.711 18.062 8.594 1 92.12 164 LYS B N 1
ATOM 3794 C CA . LYS B 1 164 ? 14.688 17.75 7.551 1 92.12 164 LYS B CA 1
ATOM 3795 C C . LYS B 1 164 ? 14.633 16.281 7.172 1 92.12 164 LYS B C 1
ATOM 3797 O O . LYS B 1 164 ? 14.891 15.922 6.02 1 92.12 164 LYS B O 1
ATOM 3802 N N . THR B 1 165 ? 14.227 15.461 8.039 1 91.75 165 THR B N 1
ATOM 3803 C CA . THR B 1 165 ? 14.227 14.016 7.812 1 91.75 165 THR B CA 1
ATOM 3804 C C . THR B 1 165 ? 13.055 13.617 6.922 1 91.75 165 THR B C 1
ATOM 3806 O O . THR B 1 165 ? 13 12.484 6.438 1 91.75 165 THR B O 1
ATOM 3809 N N . MET B 1 166 ? 12.188 14.547 6.621 1 92.88 166 MET B N 1
ATOM 3810 C CA . MET B 1 166 ? 10.992 14.258 5.836 1 92.88 166 MET B CA 1
ATOM 3811 C C . MET B 1 166 ? 11.336 14.094 4.355 1 92.88 166 MET B C 1
ATOM 3813 O O . MET B 1 166 ? 10.492 13.688 3.559 1 92.88 166 MET B O 1
ATOM 3817 N N . LYS B 1 167 ? 12.57 14.344 4.008 1 89.19 167 LYS B N 1
ATOM 3818 C CA . LYS B 1 167 ? 12.977 14.289 2.605 1 89.19 167 LYS B CA 1
ATOM 3819 C C . LYS B 1 167 ? 12.719 12.906 2.012 1 89.19 167 LYS B C 1
ATOM 3821 O O . LYS B 1 167 ? 12.211 12.797 0.891 1 89.19 167 LYS B O 1
ATOM 3826 N N . ASN B 1 168 ? 13.008 11.836 2.742 1 84.69 168 ASN B N 1
ATOM 3827 C CA . ASN B 1 168 ? 12.797 10.477 2.254 1 84.69 168 ASN B CA 1
ATOM 3828 C C . ASN B 1 168 ? 11.32 10.18 2.029 1 84.69 168 ASN B C 1
ATOM 3830 O O . ASN B 1 168 ? 10.945 9.617 1.001 1 84.69 168 ASN B O 1
ATOM 3834 N N . ALA B 1 169 ? 10.516 10.617 2.98 1 93.81 169 ALA B N 1
ATOM 3835 C CA . ALA B 1 169 ? 9.078 10.398 2.871 1 93.81 169 ALA B CA 1
ATOM 3836 C C . ALA B 1 169 ? 8.469 11.289 1.796 1 93.81 169 ALA B C 1
ATOM 3838 O O . ALA B 1 169 ? 7.496 10.914 1.141 1 93.81 169 ALA B O 1
ATOM 3839 N N . GLY B 1 170 ? 9.086 12.453 1.701 1 94.25 170 GLY B N 1
ATOM 3840 C CA . GLY B 1 170 ? 8.586 13.406 0.725 1 94.25 170 GLY B CA 1
ATOM 3841 C C . GLY B 1 170 ? 8.648 12.891 -0.7 1 94.25 170 GLY B C 1
ATOM 3842 O O . GLY B 1 170 ? 7.684 13.039 -1.458 1 94.25 170 GLY B O 1
ATOM 3843 N N . LYS B 1 171 ? 9.781 12.328 -1.088 1 94.56 171 LYS B N 1
ATOM 3844 C CA . LYS B 1 171 ? 9.938 11.75 -2.42 1 94.56 171 LYS B CA 1
ATOM 3845 C C . LYS B 1 171 ? 8.875 10.688 -2.684 1 94.56 171 LYS B C 1
ATOM 3847 O O . LYS B 1 171 ? 8.211 10.703 -3.725 1 94.56 171 LYS B O 1
ATOM 3852 N N . VAL B 1 172 ? 8.68 9.789 -1.735 1 97.19 172 VAL B N 1
ATOM 3853 C CA . VAL B 1 172 ? 7.73 8.688 -1.865 1 97.19 172 VAL B CA 1
ATOM 3854 C C . VAL B 1 172 ? 6.312 9.234 -1.993 1 97.19 172 VAL B C 1
ATOM 3856 O O . VAL B 1 172 ? 5.551 8.805 -2.861 1 97.19 172 VAL B O 1
ATOM 3859 N N . ARG B 1 173 ? 5.984 10.18 -1.142 1 96.44 173 ARG B N 1
ATOM 3860 C CA . ARG B 1 173 ? 4.652 10.773 -1.15 1 96.44 173 ARG B CA 1
ATOM 3861 C C . ARG B 1 173 ? 4.348 11.422 -2.498 1 96.44 173 ARG B C 1
ATOM 3863 O O . ARG B 1 173 ? 3.234 11.297 -3.012 1 96.44 173 ARG B O 1
ATOM 3870 N N . SER B 1 174 ? 5.309 12.07 -3.066 1 94.25 174 SER B N 1
ATOM 3871 C CA . SER B 1 174 ? 5.133 12.703 -4.367 1 94.25 174 SER B CA 1
ATOM 3872 C C . SER B 1 174 ? 4.93 11.672 -5.465 1 94.25 174 SER B C 1
ATOM 3874 O O . SER B 1 174 ? 4.145 11.883 -6.391 1 94.25 174 SER B O 1
ATOM 3876 N N . GLU B 1 175 ? 5.59 10.586 -5.375 1 95.81 175 GLU B N 1
ATOM 3877 C CA . GLU B 1 175 ? 5.527 9.555 -6.402 1 95.81 175 GLU B CA 1
ATOM 3878 C C . GLU B 1 175 ? 4.176 8.844 -6.391 1 95.81 175 GLU B C 1
ATOM 3880 O O . GLU B 1 175 ? 3.629 8.516 -7.445 1 95.81 175 GLU B O 1
ATOM 3885 N N . ILE B 1 176 ? 3.645 8.586 -5.215 1 97.06 176 ILE B N 1
ATOM 3886 C CA . ILE B 1 176 ? 2.406 7.82 -5.176 1 97.06 176 ILE B CA 1
ATOM 3887 C C . ILE B 1 176 ? 1.21 8.773 -5.203 1 97.06 176 ILE B C 1
ATOM 3889 O O . ILE B 1 176 ? 0.109 8.383 -5.598 1 97.06 176 ILE B O 1
ATOM 3893 N N . SER B 1 177 ? 1.352 10 -4.746 1 94.19 177 SER B N 1
ATOM 3894 C CA . SER B 1 177 ? 0.441 11.125 -4.926 1 94.19 177 SER B CA 1
ATOM 3895 C C . SER B 1 177 ? -0.957 10.789 -4.414 1 94.19 177 SER B C 1
ATOM 3897 O O . SER B 1 177 ? -1.948 11.016 -5.113 1 94.19 177 SER B O 1
ATOM 3899 N N . ILE B 1 178 ? -1.058 10.156 -3.238 1 94.94 178 ILE B N 1
ATOM 3900 C CA . ILE B 1 178 ? -2.32 9.953 -2.537 1 94.94 178 ILE B CA 1
ATOM 3901 C C . ILE B 1 178 ? -2.197 10.453 -1.1 1 94.94 178 ILE B C 1
ATOM 3903 O O . ILE B 1 178 ? -1.09 10.641 -0.594 1 94.94 178 ILE B O 1
ATOM 3907 N N . ARG B 1 179 ? -3.277 10.664 -0.433 1 93.69 179 ARG B N 1
ATOM 3908 C CA . ARG B 1 179 ? -3.273 11.055 0.973 1 93.69 179 ARG B CA 1
ATOM 3909 C C . ARG B 1 179 ? -2.77 9.914 1.854 1 93.69 179 ARG B C 1
ATOM 3911 O O . ARG B 1 179 ? -3.102 8.75 1.624 1 93.69 179 ARG B O 1
ATOM 3918 N N . THR B 1 180 ? -1.97 10.211 2.729 1 96.62 180 THR B N 1
ATOM 3919 C CA . THR B 1 180 ? -1.426 9.273 3.709 1 96.62 180 THR B CA 1
ATOM 3920 C C . THR B 1 180 ? -1.488 9.875 5.113 1 96.62 180 THR B C 1
ATOM 3922 O O . THR B 1 180 ? -2.012 10.969 5.305 1 96.62 180 THR B O 1
ATOM 3925 N N . ILE B 1 181 ? -0.933 9.156 6.031 1 97.69 181 ILE B N 1
ATOM 3926 C CA . ILE B 1 181 ? -0.935 9.602 7.422 1 97.69 181 ILE B CA 1
ATOM 3927 C 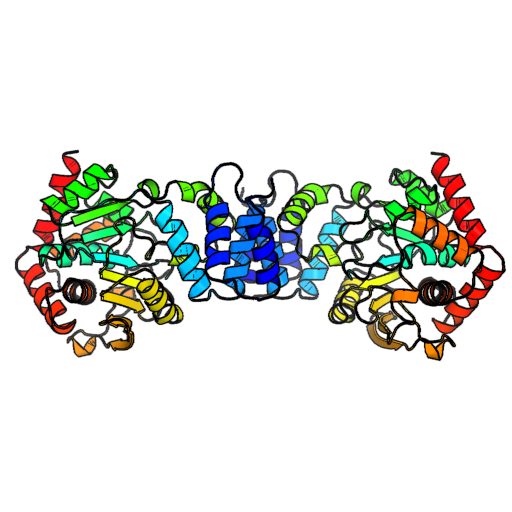C . ILE B 1 181 ? -0.179 10.922 7.535 1 97.69 181 ILE B C 1
ATOM 3929 O O . ILE B 1 181 ? -0.441 11.719 8.438 1 97.69 181 ILE B O 1
ATOM 3933 N N . PHE B 1 182 ? 0.709 11.211 6.59 1 96.5 182 PHE B N 1
ATOM 3934 C CA . PHE B 1 182 ? 1.516 12.422 6.645 1 96.5 182 PHE B CA 1
ATOM 3935 C C . PHE B 1 182 ? 0.654 13.656 6.402 1 96.5 182 PHE B C 1
ATOM 3937 O O . PHE B 1 182 ? 1.054 14.773 6.738 1 96.5 182 PHE B O 1
ATOM 3944 N N . ASN B 1 183 ? -0.543 13.461 5.859 1 93.75 183 ASN B N 1
ATOM 3945 C CA . ASN B 1 183 ? -1.453 14.586 5.652 1 93.75 183 ASN B CA 1
ATOM 3946 C C . ASN B 1 183 ? -2.018 15.102 6.973 1 93.75 183 ASN B C 1
ATOM 3948 O O . ASN B 1 183 ? -2.504 16.234 7.043 1 93.75 183 ASN B O 1
ATOM 3952 N N . ILE B 1 184 ? -1.958 14.297 7.996 1 95.62 184 ILE B N 1
ATOM 3953 C CA . ILE B 1 184 ? -2.561 14.734 9.25 1 95.62 184 ILE B CA 1
ATOM 3954 C C . ILE B 1 184 ? -1.479 14.891 10.32 1 95.62 184 ILE B C 1
ATOM 3956 O O . ILE B 1 184 ? -1.728 15.445 11.391 1 95.62 184 ILE B O 1
ATOM 3960 N N . LEU B 1 185 ? -0.265 14.43 10.008 1 96.94 185 LEU B N 1
ATOM 3961 C CA . LEU B 1 185 ? 0.788 14.477 11.016 1 96.94 185 LEU B CA 1
ATOM 3962 C C . LEU B 1 185 ? 1.369 15.883 11.125 1 96.94 185 LEU B C 1
ATOM 3964 O O . LEU B 1 185 ? 1.751 16.312 12.211 1 96.94 185 LEU B O 1
ATOM 3968 N N . GLY B 1 186 ? 1.446 16.578 10.008 1 94 186 GLY B N 1
ATOM 3969 C CA . GLY B 1 186 ? 2.031 17.906 10 1 94 186 GLY B CA 1
ATOM 3970 C C . GLY B 1 186 ? 1.455 18.828 11.062 1 94 186 GLY B C 1
ATOM 3971 O O . GLY B 1 186 ? 2.184 19.328 11.93 1 94 186 GLY B O 1
ATOM 3972 N N . PRO B 1 187 ? 0.229 18.922 11.07 1 94.38 187 PRO B N 1
ATOM 3973 C CA . PRO B 1 187 ? -0.454 19.859 11.977 1 94.38 187 PRO B CA 1
ATOM 3974 C C . PRO B 1 187 ? -0.243 19.5 13.445 1 94.38 187 PRO B C 1
ATOM 3976 O O . PRO B 1 187 ? -0.295 20.391 14.312 1 94.38 187 PRO B O 1
ATOM 3979 N N . ILE B 1 188 ? 0.028 18.219 13.734 1 96.12 188 ILE B N 1
ATOM 3980 C CA . ILE B 1 188 ? 0.107 17.859 15.148 1 96.12 188 ILE B CA 1
ATOM 3981 C C . ILE B 1 188 ? 1.556 17.547 15.523 1 96.12 188 ILE B C 1
ATOM 3983 O O . ILE B 1 188 ? 1.821 16.984 16.594 1 96.12 188 ILE B O 1
ATOM 3987 N N . SER B 1 189 ? 2.475 17.891 14.656 1 95.94 189 SER B N 1
ATOM 3988 C CA . SER B 1 189 ? 3.898 17.719 14.93 1 95.94 189 SER B CA 1
ATOM 3989 C C . SER B 1 189 ? 4.617 19.062 14.984 1 95.94 189 SER B C 1
ATOM 3991 O O . SER B 1 189 ? 5.742 19.188 14.5 1 95.94 189 SER B O 1
ATOM 3993 N N . ASN B 1 190 ? 3.963 20.047 15.469 1 95.94 190 ASN B N 1
ATOM 3994 C CA . ASN B 1 190 ? 4.547 21.375 15.609 1 95.94 190 ASN B CA 1
ATOM 3995 C C . ASN B 1 190 ? 5.844 21.344 16.422 1 95.94 190 ASN B C 1
ATOM 3997 O O . ASN B 1 190 ? 5.852 20.891 17.562 1 95.94 190 ASN B O 1
ATOM 4001 N N . PRO B 1 191 ? 6.941 21.922 15.898 1 96.62 191 PRO B N 1
ATOM 4002 C CA . PRO B 1 191 ? 8.266 21.828 16.516 1 96.62 191 PRO B CA 1
ATOM 4003 C C . PRO B 1 191 ? 8.391 22.672 17.781 1 96.62 191 PRO B C 1
ATOM 4005 O O . PRO B 1 191 ? 9.359 22.531 18.531 1 96.62 191 PRO B O 1
ATOM 4008 N N . SER B 1 192 ? 7.5 23.547 18.109 1 96.81 192 SER B N 1
ATOM 4009 C CA . SER B 1 192 ? 7.555 24.375 19.297 1 96.81 192 SER B CA 1
ATOM 4010 C C . SER B 1 192 ? 6.93 23.672 20.5 1 96.81 192 SER B C 1
ATOM 4012 O O . SER B 1 192 ? 7.016 24.156 21.625 1 96.81 192 SER B O 1
ATOM 4014 N N . ASP B 1 193 ? 6.254 22.562 20.281 1 94.31 193 ASP B N 1
ATOM 4015 C CA . ASP B 1 193 ? 5.535 21.828 21.312 1 94.31 193 ASP B CA 1
ATOM 4016 C C . ASP B 1 193 ? 4.438 22.672 21.938 1 94.31 193 ASP B C 1
ATOM 4018 O O . ASP B 1 193 ? 4.238 22.656 23.156 1 94.31 193 ASP B O 1
ATOM 4022 N N . ALA B 1 194 ? 3.826 23.422 21.141 1 96.94 194 ALA B N 1
ATOM 4023 C CA . ALA B 1 194 ? 2.713 24.234 21.609 1 96.94 194 ALA B CA 1
ATOM 4024 C C . ALA B 1 194 ? 1.697 23.391 22.375 1 96.94 194 ALA B C 1
ATOM 4026 O O . ALA B 1 194 ? 1.26 22.344 21.891 1 96.94 194 ALA B O 1
ATOM 4027 N N . LYS B 1 195 ? 1.296 23.859 23.5 1 97.5 195 LYS B N 1
ATOM 4028 C CA . LYS B 1 195 ? 0.335 23.141 24.344 1 97.5 195 LYS B CA 1
ATOM 4029 C C . LYS B 1 195 ? -1.095 23.562 24.031 1 97.5 195 LYS B C 1
ATOM 4031 O O . LYS B 1 195 ? -2.051 23 24.547 1 97.5 195 LYS B O 1
ATOM 4036 N N . ARG B 1 196 ? -1.232 24.547 23.203 1 98.5 196 ARG B N 1
ATOM 4037 C CA . ARG B 1 196 ? -2.51 25.047 22.719 1 98.5 196 ARG B CA 1
ATOM 4038 C C . ARG B 1 196 ? -2.529 25.094 21.188 1 98.5 196 ARG B C 1
ATOM 4040 O O . ARG B 1 196 ? -1.582 25.562 20.562 1 98.5 196 ARG B O 1
ATOM 4047 N N . GLN B 1 197 ? -3.621 24.516 20.609 1 98.62 197 GLN B N 1
ATOM 4048 C CA . GLN B 1 197 ? -3.609 24.375 19.156 1 98.62 197 GLN B CA 1
ATOM 4049 C C . GLN B 1 197 ? -5.02 24.5 18.578 1 98.62 197 GLN B C 1
ATOM 4051 O O . GLN B 1 197 ? -5.992 24.078 19.219 1 98.62 197 GLN B O 1
ATOM 4056 N N . VAL B 1 198 ? -5.125 25.094 17.453 1 98.75 198 VAL B N 1
ATOM 4057 C CA . VAL B 1 198 ? -6.312 25.062 16.609 1 98.75 198 VAL B CA 1
ATOM 4058 C C . VAL B 1 198 ? -5.984 24.391 15.273 1 98.75 198 VAL B C 1
ATOM 4060 O O . VAL B 1 198 ? -5.176 24.906 14.492 1 98.75 198 VAL B O 1
ATOM 4063 N N . ILE B 1 199 ? -6.625 23.25 15.039 1 98.56 199 ILE B N 1
ATOM 4064 C CA . ILE B 1 199 ? -6.305 22.453 13.859 1 98.56 199 ILE B CA 1
ATOM 4065 C C . ILE B 1 199 ? -7.562 22.25 13.023 1 98.56 199 ILE B C 1
ATOM 4067 O O . ILE B 1 199 ? -8.625 21.938 13.555 1 98.56 199 ILE B O 1
ATOM 4071 N N . GLY B 1 200 ? -7.449 22.5 11.758 1 98.06 200 GLY B N 1
ATOM 4072 C CA . GLY B 1 200 ? -8.492 22.125 10.828 1 98.06 200 GLY B CA 1
ATOM 4073 C C . GLY B 1 200 ? -8.188 20.844 10.078 1 98.06 200 GLY B C 1
ATOM 4074 O O . GLY B 1 200 ? -7.043 20.594 9.703 1 98.06 200 GLY B O 1
ATOM 4075 N N . VAL B 1 201 ? -9.266 20.016 9.844 1 97.88 201 VAL B N 1
ATOM 4076 C CA . VAL B 1 201 ? -9.047 18.75 9.156 1 97.88 201 VAL B CA 1
ATOM 4077 C C . VAL B 1 201 ? -9.953 18.672 7.926 1 97.88 201 VAL B C 1
ATOM 4079 O O . VAL B 1 201 ? -11.055 19.234 7.922 1 97.88 201 VAL B O 1
ATOM 4082 N N . PHE B 1 202 ? -9.531 17.953 6.914 1 95.12 202 PHE B N 1
ATOM 4083 C CA . PHE B 1 202 ? -10.234 17.891 5.637 1 95.12 202 PHE B CA 1
ATOM 4084 C C . PHE B 1 202 ? -11.383 16.891 5.699 1 95.12 202 PHE B C 1
ATOM 4086 O O . PHE B 1 202 ? -12.188 16.797 4.77 1 95.12 202 PHE B O 1
ATOM 4093 N N . ASP B 1 203 ? -11.414 16.156 6.793 1 96 203 ASP B N 1
ATOM 4094 C CA . ASP B 1 203 ? -12.438 15.125 6.957 1 96 203 ASP B CA 1
ATOM 4095 C C . ASP B 1 203 ? -13.008 15.148 8.375 1 96 203 ASP B C 1
ATOM 4097 O O . ASP B 1 203 ? -12.266 15.062 9.352 1 96 203 ASP B O 1
ATOM 4101 N N . LYS B 1 204 ? -14.289 15.211 8.398 1 97.31 204 LYS B N 1
ATOM 4102 C CA . LYS B 1 204 ? -15 15.32 9.672 1 97.31 204 LYS B CA 1
ATOM 4103 C C . LYS B 1 204 ? -14.648 14.164 10.594 1 97.31 204 LYS B C 1
ATOM 4105 O O . LYS B 1 204 ? -14.57 14.336 11.812 1 97.31 204 LYS B O 1
ATOM 4110 N N . SER B 1 205 ? -14.406 13.031 10.039 1 96.56 205 SER B N 1
ATOM 4111 C CA . SER B 1 205 ? -14.164 11.828 10.82 1 96.56 205 SER B CA 1
ATOM 4112 C C . SER B 1 205 ? -12.828 11.906 11.555 1 96.56 205 SER B C 1
ATOM 4114 O O . SER B 1 205 ? -12.555 11.109 12.453 1 96.56 205 SER B O 1
ATOM 4116 N N . LEU B 1 206 ? -12.055 12.867 11.242 1 97.19 206 LEU B N 1
ATOM 4117 C CA . LEU B 1 206 ? -10.727 13 11.82 1 97.19 206 LEU B CA 1
ATOM 4118 C C . LEU B 1 206 ? -10.758 13.898 13.062 1 97.19 206 LEU B C 1
ATOM 4120 O O . LEU B 1 206 ? -9.797 13.938 13.828 1 97.19 206 LEU B O 1
ATOM 4124 N N . THR B 1 207 ? -11.836 14.594 13.297 1 98.38 207 THR B N 1
ATOM 4125 C CA . THR B 1 207 ? -11.867 15.586 14.367 1 98.38 207 THR B CA 1
ATOM 4126 C C . THR B 1 207 ? -11.578 14.938 15.711 1 98.38 207 THR B C 1
ATOM 4128 O O . THR B 1 207 ? -10.547 15.219 16.328 1 98.38 207 THR B O 1
ATOM 4131 N N . ASN B 1 208 ? -12.312 13.938 16 1 98.19 208 ASN B N 1
ATOM 4132 C CA . ASN B 1 208 ? -12.203 13.312 17.312 1 98.19 208 ASN B CA 1
ATOM 4133 C C . ASN B 1 208 ? -10.898 12.539 17.469 1 98.19 208 ASN B C 1
ATOM 4135 O O . ASN B 1 208 ? -10.164 12.734 18.438 1 98.19 208 ASN B O 1
ATOM 4139 N N . PRO B 1 209 ? -10.508 11.727 16.469 1 97.69 209 PRO B N 1
ATOM 4140 C CA . PRO B 1 209 ? -9.266 10.977 16.625 1 97.69 209 PRO B CA 1
ATOM 4141 C C . PRO B 1 209 ? -8.039 11.883 16.75 1 97.69 209 PRO B C 1
ATOM 4143 O O . PRO B 1 209 ? -7.133 11.594 17.531 1 97.69 209 PRO B O 1
ATOM 4146 N N . LEU B 1 210 ? -8.047 12.945 16.031 1 98.5 210 LEU B N 1
ATOM 4147 C CA . LEU B 1 210 ? -6.883 13.828 16.078 1 98.5 210 LEU B CA 1
ATOM 4148 C C . LEU B 1 210 ? -6.832 14.578 17.406 1 98.5 210 LEU B C 1
ATOM 4150 O O . LEU B 1 210 ? -5.754 14.805 17.953 1 98.5 210 LEU B O 1
ATOM 4154 N N . ALA B 1 211 ? -7.977 14.969 17.891 1 98.69 211 ALA B N 1
ATOM 4155 C CA . ALA B 1 211 ? -8.023 15.617 19.188 1 98.69 211 ALA B CA 1
ATOM 4156 C C . ALA B 1 211 ? -7.492 14.695 20.281 1 98.69 211 ALA B C 1
ATOM 4158 O O . ALA B 1 211 ? -6.75 15.125 21.172 1 98.69 211 ALA B O 1
ATOM 4159 N N . ASN B 1 212 ? -7.867 13.5 20.188 1 98.5 212 ASN B N 1
ATOM 4160 C CA . ASN B 1 212 ? -7.383 12.531 21.156 1 98.5 212 ASN B CA 1
ATOM 4161 C C . ASN B 1 212 ? -5.875 12.32 21.047 1 98.5 212 ASN B C 1
ATOM 4163 O O . ASN B 1 212 ? -5.18 12.219 22.047 1 98.5 212 ASN B O 1
ATOM 4167 N N . ALA B 1 213 ? -5.414 12.195 19.844 1 98.31 213 ALA B N 1
ATOM 4168 C CA . ALA B 1 213 ? -3.973 12.086 19.641 1 98.31 213 ALA B CA 1
ATOM 4169 C C . ALA B 1 213 ? -3.246 13.289 20.25 1 98.31 213 ALA B C 1
ATOM 4171 O O . ALA B 1 213 ? -2.223 13.133 20.906 1 98.31 213 ALA B O 1
ATOM 4172 N N . MET B 1 214 ? -3.781 14.453 20.016 1 98.38 214 MET B N 1
ATOM 4173 C CA . MET B 1 214 ? -3.211 15.688 20.562 1 98.38 214 MET B CA 1
ATOM 4174 C C . MET B 1 214 ? -3.17 15.641 22.078 1 98.38 214 MET B C 1
ATOM 4176 O O . MET B 1 214 ? -2.166 16.016 22.688 1 98.38 214 MET B O 1
ATOM 4180 N N . LEU B 1 215 ? -4.27 15.242 22.625 1 98.44 215 LEU B N 1
ATOM 4181 C CA . LEU B 1 215 ? -4.348 15.133 24.078 1 98.44 215 LEU B CA 1
ATOM 4182 C C . LEU B 1 215 ? -3.26 14.203 24.609 1 98.44 215 LEU B C 1
ATOM 4184 O O . LEU B 1 215 ? -2.57 14.539 25.562 1 98.44 215 LEU B O 1
ATOM 4188 N N . GLU B 1 216 ? -3.066 13.102 23.969 1 97.31 216 GLU B N 1
ATOM 4189 C CA . GLU B 1 216 ? -2.049 12.125 24.359 1 97.31 216 GLU B CA 1
ATOM 4190 C C . GLU B 1 216 ? -0.646 12.703 24.203 1 97.31 216 GLU B C 1
ATOM 4192 O O . GLU B 1 216 ? 0.27 12.328 24.938 1 97.31 216 GLU B O 1
ATOM 4197 N N . MET B 1 217 ? -0.539 13.609 23.312 1 97.56 217 MET B N 1
ATOM 4198 C CA . MET B 1 217 ? 0.767 14.195 23.016 1 97.56 217 MET B CA 1
ATOM 4199 C C . MET B 1 217 ? 1.046 15.375 23.953 1 97.56 217 MET B C 1
ATOM 4201 O O . MET B 1 217 ? 2.094 16.016 23.844 1 97.56 217 MET B O 1
ATOM 4205 N N . GLY B 1 218 ? 0.066 15.734 24.812 1 96.88 218 GLY B N 1
ATOM 4206 C CA . GLY B 1 218 ? 0.341 16.719 25.844 1 96.88 218 GLY B CA 1
ATOM 4207 C C . GLY B 1 218 ? -0.331 18.062 25.594 1 96.88 218 GLY B C 1
ATOM 4208 O O . GLY B 1 218 ? -0.115 19.016 26.328 1 96.88 218 GLY B O 1
ATOM 4209 N N . VAL B 1 219 ? -1.163 18.156 24.578 1 98.19 219 VAL B N 1
ATOM 4210 C CA . VAL B 1 219 ? -1.922 19.375 24.359 1 98.19 219 VAL B CA 1
ATOM 4211 C C . VAL B 1 219 ? -2.916 19.594 25.5 1 98.19 219 VAL B C 1
ATOM 4213 O O . VAL B 1 219 ? -3.631 18.672 25.891 1 98.19 219 VAL B O 1
ATOM 4216 N N . GLU B 1 220 ? -2.951 20.781 26 1 98.25 220 GLU B N 1
ATOM 4217 C CA . GLU B 1 220 ? -3.791 21.094 27.141 1 98.25 220 GLU B CA 1
ATOM 4218 C C . GLU B 1 220 ? -5.105 21.75 26.719 1 98.25 220 GLU B C 1
ATOM 4220 O O . GLU B 1 220 ? -6.145 21.531 27.344 1 98.25 220 GLU B O 1
ATOM 4225 N N . ARG B 1 221 ? -5.016 22.562 25.734 1 98.5 221 ARG B N 1
ATOM 4226 C CA . ARG B 1 221 ? -6.164 23.219 25.125 1 98.5 221 ARG B CA 1
ATOM 4227 C C . ARG B 1 221 ? -6.094 23.125 23.594 1 98.5 221 ARG B C 1
ATOM 4229 O O . ARG B 1 221 ? -5.039 23.375 23.016 1 98.5 221 ARG B O 1
ATOM 4236 N N . GLY B 1 222 ? -7.176 22.672 23.016 1 98.5 222 GLY B N 1
ATOM 4237 C CA . GLY B 1 222 ? -7.125 22.562 21.562 1 98.5 222 GLY B CA 1
ATOM 4238 C C . GLY B 1 222 ? -8.492 22.375 20.938 1 98.5 222 GLY B C 1
ATOM 4239 O O . GLY B 1 222 ? -9.438 21.953 21.609 1 98.5 222 GLY B O 1
ATOM 4240 N N . ILE B 1 223 ? -8.547 22.719 19.672 1 98.75 223 ILE B N 1
ATOM 4241 C CA . ILE B 1 223 ? -9.719 22.5 18.828 1 98.75 223 ILE B CA 1
ATOM 4242 C C . ILE B 1 223 ? -9.305 21.844 17.516 1 98.75 223 ILE B C 1
ATOM 4244 O O . ILE B 1 223 ? -8.289 22.219 16.922 1 98.75 223 ILE B O 1
ATOM 4248 N N . VAL B 1 224 ? -10.039 20.797 17.188 1 98.88 224 VAL B N 1
ATOM 4249 C CA . VAL B 1 224 ? -10 20.25 15.828 1 98.88 224 VAL B CA 1
ATOM 4250 C C . VAL B 1 224 ? -11.344 20.484 15.141 1 98.88 224 VAL B C 1
ATOM 4252 O O . VAL B 1 224 ? -12.391 20.156 15.688 1 98.88 224 VAL B O 1
ATOM 4255 N N . VAL B 1 225 ? -11.273 21.047 13.914 1 98.81 225 VAL B N 1
ATOM 4256 C CA . VAL B 1 225 ? -12.531 21.484 13.32 1 98.81 225 VAL B CA 1
ATOM 4257 C C . VAL B 1 225 ? -12.594 21.031 11.859 1 98.81 225 VAL B C 1
ATOM 4259 O O . VAL B 1 225 ? -11.562 20.891 11.203 1 98.81 225 VAL B O 1
ATOM 4262 N N . ASN B 1 226 ? -13.742 20.781 11.375 1 98.69 226 ASN B N 1
ATOM 4263 C CA . ASN B 1 226 ? -14.094 20.562 9.977 1 98.69 226 ASN B CA 1
ATOM 4264 C C . ASN B 1 226 ? -15.438 21.188 9.625 1 98.69 226 ASN B C 1
ATOM 4266 O O . ASN B 1 226 ? -16.375 21.125 10.414 1 98.69 226 ASN B O 1
ATOM 4270 N N . CYS B 1 227 ? -15.484 21.859 8.539 1 98.38 227 CYS B N 1
ATOM 4271 C CA . CYS B 1 227 ? -16.766 22.391 8.062 1 98.38 227 CYS B CA 1
ATOM 4272 C C . CYS B 1 227 ? -17.047 21.922 6.641 1 98.38 227 CYS B C 1
ATOM 4274 O O . CYS B 1 227 ? -16.531 22.484 5.676 1 98.38 227 CYS B O 1
ATOM 4276 N N . GLU B 1 228 ? -17.906 20.969 6.457 1 95.75 228 GLU B N 1
ATOM 4277 C CA . GLU B 1 228 ? -18.344 20.469 5.152 1 95.75 228 GLU B CA 1
ATOM 4278 C C . GLU B 1 228 ? -17.141 20.109 4.277 1 95.75 228 GLU B C 1
ATOM 4280 O O . GLU B 1 228 ? -17.062 20.531 3.117 1 95.75 228 GLU B O 1
ATOM 4285 N N . GLY B 1 229 ? -16.188 19.5 4.891 1 95.25 229 GLY B N 1
ATOM 4286 C CA . GLY B 1 229 ? -15.039 19.031 4.137 1 95.25 229 GLY B CA 1
ATOM 4287 C C . GLY B 1 229 ? -13.898 20.031 4.109 1 95.25 229 GLY B C 1
ATOM 4288 O O . GLY B 1 229 ? -12.82 19.734 3.586 1 95.25 229 GLY B O 1
ATOM 4289 N N . ILE B 1 230 ? -14.117 21.188 4.664 1 96.31 230 ILE B N 1
ATOM 4290 C CA . ILE B 1 230 ? -13.102 22.234 4.699 1 96.31 230 ILE B CA 1
ATOM 4291 C C . ILE B 1 230 ? -12.328 22.156 6.016 1 96.31 230 ILE B C 1
ATOM 4293 O O . ILE B 1 230 ? -12.93 21.984 7.078 1 96.31 230 ILE B O 1
ATOM 4297 N N . ASP B 1 231 ? -11.008 22.328 5.949 1 97.06 231 ASP B N 1
ATOM 4298 C CA . ASP B 1 231 ? -10.164 22.188 7.129 1 97.06 231 ASP B CA 1
ATOM 4299 C C . ASP B 1 231 ? -10.039 23.516 7.871 1 97.06 231 ASP B C 1
ATOM 4301 O O . ASP B 1 231 ? -8.938 23.906 8.281 1 97.06 231 ASP B O 1
ATOM 4305 N N . GLU B 1 232 ? -11.148 24.266 7.977 1 97.62 232 GLU B N 1
ATOM 4306 C CA . GLU B 1 232 ? -11.281 25.516 8.734 1 97.62 232 GLU B CA 1
ATOM 4307 C C . GLU B 1 232 ? -12.703 25.703 9.242 1 97.62 232 GLU B C 1
ATOM 4309 O O . GLU B 1 232 ? -13.625 25.031 8.781 1 97.62 232 GLU B O 1
ATOM 4314 N N . PHE B 1 233 ? -12.891 26.641 10.242 1 98.25 233 PHE B N 1
ATOM 4315 C CA . PHE B 1 233 ? -14.219 27.188 10.469 1 98.25 233 PHE B CA 1
ATOM 4316 C C . PHE B 1 233 ? -14.688 27.984 9.258 1 98.25 233 PHE B C 1
ATOM 4318 O O . PHE B 1 233 ? -13.922 28.766 8.68 1 98.25 233 PHE B O 1
ATOM 4325 N N . THR B 1 234 ? -15.883 27.734 8.836 1 98.38 234 THR B N 1
ATOM 4326 C CA . THR B 1 234 ? -16.422 28.562 7.77 1 98.38 234 THR B CA 1
ATOM 4327 C C . THR B 1 234 ? -17.891 28.891 8.039 1 98.38 234 THR B C 1
ATOM 4329 O O . THR B 1 234 ? -18.484 28.391 9 1 98.38 234 THR B O 1
ATOM 4332 N N . THR B 1 235 ? -18.438 29.812 7.211 1 98.12 235 THR B N 1
ATOM 4333 C CA . THR B 1 235 ? -19.844 30.188 7.332 1 98.12 235 THR B CA 1
ATOM 4334 C C . THR B 1 235 ? -20.703 29.391 6.344 1 98.12 235 THR B C 1
ATOM 4336 O O . THR B 1 235 ? -21.906 29.625 6.238 1 98.12 235 THR B O 1
ATOM 4339 N N . ILE B 1 236 ? -20.047 28.453 5.676 1 97.44 236 ILE B N 1
ATOM 4340 C CA . ILE B 1 236 ? -20.766 27.828 4.566 1 97.44 236 ILE B CA 1
ATOM 4341 C C . ILE B 1 236 ? -21.688 26.734 5.098 1 97.44 236 ILE B C 1
ATOM 4343 O O . ILE B 1 236 ? -22.578 26.25 4.383 1 97.44 236 ILE B O 1
ATOM 4347 N N . GLY B 1 237 ? -21.375 26.312 6.305 1 97.56 237 GLY B N 1
ATOM 4348 C CA . GLY B 1 237 ? -22.172 25.219 6.852 1 97.56 237 GLY B CA 1
ATOM 4349 C C . GLY B 1 237 ? -21.922 24.984 8.328 1 97.56 237 GLY B C 1
ATOM 4350 O O . GLY B 1 237 ? -21.438 25.875 9.031 1 97.56 237 GLY B O 1
ATOM 4351 N N . VAL B 1 238 ? -22.312 23.781 8.75 1 98 238 VAL B N 1
ATOM 4352 C CA . VAL B 1 238 ? -22.172 23.406 10.148 1 98 238 VAL B CA 1
ATOM 4353 C C . VAL B 1 238 ? -20.719 22.984 10.422 1 98 238 VAL B C 1
ATOM 4355 O O . VAL B 1 238 ? -20.156 22.172 9.68 1 98 238 VAL B O 1
ATOM 4358 N N . ASN B 1 239 ? -20.125 23.562 11.469 1 98.69 239 ASN B N 1
ATOM 4359 C CA . ASN B 1 239 ? -18.766 23.234 11.867 1 98.69 239 ASN B CA 1
ATOM 4360 C C . ASN B 1 239 ? -18.734 22.125 12.922 1 98.69 239 ASN B C 1
ATOM 4362 O O . ASN B 1 239 ? -19.312 22.281 14 1 98.69 239 ASN B O 1
ATOM 4366 N N . SER B 1 240 ? -18.141 21.016 12.594 1 98.81 240 SER B N 1
ATOM 4367 C CA . SER B 1 240 ? -17.922 19.922 13.539 1 98.81 240 SER B CA 1
ATOM 4368 C C . SER B 1 240 ? -16.625 20.125 14.328 1 98.81 240 SER B C 1
ATOM 4370 O O . SER B 1 240 ? -15.555 20.297 13.742 1 98.81 240 SER B O 1
ATOM 4372 N N . VAL B 1 241 ? -16.766 20.094 15.695 1 98.81 241 VAL B N 1
ATOM 4373 C CA . VAL B 1 241 ? -15.641 20.484 16.531 1 98.81 241 VAL B CA 1
ATOM 4374 C C . VAL B 1 241 ? -15.375 19.406 17.578 1 98.81 241 VAL B C 1
ATOM 4376 O O . VAL B 1 241 ? -16.312 18.859 18.172 1 98.81 241 VAL B O 1
ATOM 4379 N N . SER B 1 242 ? -14.148 19.016 17.703 1 98.94 242 SER B N 1
ATOM 4380 C CA . SER B 1 242 ? -13.641 18.312 18.875 1 98.94 242 SER B CA 1
ATOM 4381 C C . SER B 1 242 ? -12.703 19.203 19.688 1 98.94 242 SER B C 1
ATOM 4383 O O . SER B 1 242 ? -11.688 19.672 19.172 1 98.94 242 SER B O 1
ATOM 4385 N N . GLU B 1 243 ? -13.039 19.438 20.953 1 98.88 243 GLU B N 1
ATOM 4386 C CA . GLU B 1 243 ? -12.281 20.359 21.781 1 98.88 243 GLU B CA 1
ATOM 4387 C C . GLU B 1 243 ? -11.625 19.641 22.969 1 98.88 243 GLU B C 1
ATOM 4389 O O . GLU B 1 243 ? -12.242 18.781 23.594 1 98.88 243 GLU B O 1
ATOM 4394 N N . ILE B 1 244 ? -10.391 19.906 23.109 1 98.81 244 ILE B N 1
ATOM 4395 C CA . ILE B 1 244 ? -9.648 19.453 24.281 1 98.81 244 ILE B CA 1
ATOM 4396 C C . ILE B 1 244 ? -9.75 20.484 25.391 1 98.81 244 ILE B C 1
ATOM 4398 O O . ILE B 1 244 ? -9.25 21.609 25.266 1 98.81 244 ILE B O 1
ATOM 4402 N N . LYS B 1 245 ? -10.312 20.141 26.453 1 98.19 245 LYS B N 1
ATOM 4403 C CA . LYS B 1 245 ? -10.461 21 27.625 1 98.19 245 LYS B CA 1
ATOM 4404 C C . LYS B 1 245 ? -10.484 20.188 28.906 1 98.19 245 LYS B C 1
ATOM 4406 O O . LYS B 1 245 ? -11.25 19.234 29.031 1 98.19 245 LYS B O 1
ATOM 4411 N N . ASP B 1 246 ? -9.586 20.531 29.828 1 96.69 246 ASP B N 1
ATOM 4412 C CA . ASP B 1 246 ? -9.531 19.906 31.156 1 96.69 246 ASP B CA 1
ATOM 4413 C C . ASP B 1 246 ? -9.289 18.391 31.031 1 96.69 246 ASP B C 1
ATOM 4415 O O . ASP B 1 246 ? -9.938 17.609 31.719 1 96.69 246 ASP B O 1
ATOM 4419 N N . GLY B 1 247 ? -8.547 18.016 30.078 1 97.56 247 GLY B N 1
ATOM 4420 C CA . GLY B 1 247 ? -8.07 16.656 29.969 1 97.56 247 GLY B CA 1
ATOM 4421 C C . GLY B 1 247 ? -9.062 15.727 29.266 1 97.56 247 GLY B C 1
ATOM 4422 O O . GLY B 1 247 ? -8.906 14.508 29.297 1 97.56 247 GLY B O 1
ATOM 4423 N N . ILE B 1 248 ? -10.078 16.328 28.688 1 98.12 248 ILE B N 1
ATOM 4424 C CA . ILE B 1 248 ? -11.055 15.5 27.984 1 98.12 248 ILE B CA 1
ATOM 4425 C C . ILE B 1 248 ? -11.305 16.062 26.594 1 98.12 248 ILE B C 1
ATOM 4427 O O . ILE B 1 248 ? -11.016 17.234 26.328 1 98.12 248 ILE B O 1
ATOM 4431 N N . VAL B 1 249 ? -11.797 15.227 25.703 1 98.69 249 VAL B N 1
ATOM 4432 C CA . VAL B 1 249 ? -12.211 15.641 24.359 1 98.69 249 VAL B CA 1
ATOM 4433 C C . VAL B 1 249 ? -13.734 15.711 24.297 1 98.69 249 VAL B C 1
ATOM 4435 O O . VAL B 1 249 ? -14.422 14.742 24.625 1 98.69 249 VAL B O 1
ATOM 4438 N N . MET B 1 250 ? -14.195 16.891 23.891 1 98.5 250 MET B N 1
ATOM 4439 C CA . MET B 1 250 ? -15.633 17.094 23.734 1 98.5 250 MET B CA 1
ATOM 4440 C C . MET B 1 250 ? -15.977 17.391 22.281 1 98.5 250 MET B C 1
ATOM 4442 O O . MET B 1 250 ? -15.289 18.188 21.625 1 98.5 250 MET B O 1
ATOM 4446 N N . ASP B 1 251 ? -17.094 16.703 21.844 1 98.62 251 ASP B N 1
ATOM 4447 C CA . ASP B 1 251 ? -17.562 16.938 20.484 1 98.62 251 ASP B CA 1
ATOM 4448 C C . ASP B 1 251 ? -18.812 17.828 20.469 1 98.62 251 ASP B C 1
ATOM 4450 O O . ASP B 1 251 ? -19.703 17.656 21.312 1 98.62 251 ASP B O 1
ATOM 4454 N N . TYR B 1 252 ? -18.812 18.812 19.609 1 98.25 252 TYR B N 1
ATOM 4455 C CA . TYR B 1 252 ? -20.016 19.609 19.406 1 98.25 252 TYR B CA 1
ATOM 4456 C C . TYR B 1 252 ? -20.047 20.234 18.016 1 98.25 252 TYR B C 1
ATOM 4458 O O . TYR B 1 252 ? -19.125 20.031 17.234 1 98.25 252 TYR B O 1
ATOM 4466 N N . MET B 1 253 ? -21.094 20.828 17.688 1 98.38 253 MET B N 1
ATOM 4467 C CA . MET B 1 253 ? -21.281 21.5 16.406 1 98.38 253 MET B CA 1
ATOM 4468 C C . MET B 1 253 ? -21.547 23 16.609 1 98.38 253 MET B C 1
ATOM 4470 O O . MET B 1 253 ? -22.156 23.391 17.594 1 98.38 253 MET B O 1
ATOM 4474 N N . LEU B 1 254 ? -21.047 23.781 15.664 1 98 254 LEU B N 1
ATOM 4475 C CA . LEU B 1 254 ? -21.25 25.219 15.695 1 98 254 LEU B CA 1
ATOM 4476 C C . LEU B 1 254 ? -21.844 25.719 14.383 1 98 254 LEU B C 1
ATOM 4478 O O . LEU B 1 254 ? -21.297 25.469 13.312 1 98 254 LEU B O 1
ATOM 4482 N N . LYS B 1 255 ? -22.922 26.375 14.453 1 96.31 255 LYS B N 1
ATOM 4483 C CA . LYS B 1 255 ? -23.531 27.031 13.297 1 96.31 255 LYS B CA 1
ATOM 4484 C C . LYS B 1 255 ? -23.094 28.5 13.219 1 96.31 255 LYS B C 1
ATOM 4486 O O . LYS B 1 255 ? -23.125 29.203 14.227 1 96.31 255 LYS B O 1
ATOM 4491 N N . PRO B 1 256 ? -22.734 28.922 12.078 1 96.88 256 PRO B N 1
ATOM 4492 C CA . PRO B 1 256 ? -22.281 30.312 11.953 1 96.88 256 PRO B CA 1
ATOM 4493 C C . PRO B 1 256 ? -23.344 31.312 12.367 1 96.88 256 PRO B C 1
ATOM 4495 O O . PRO B 1 256 ? -23.016 32.406 12.852 1 96.88 256 PRO B O 1
ATOM 4498 N N . GLU B 1 257 ? -24.562 30.906 12.219 1 96.44 257 GLU B N 1
ATOM 4499 C CA . GLU B 1 257 ? -25.672 31.797 12.547 1 96.44 257 GLU B CA 1
ATOM 4500 C C . GLU B 1 257 ? -25.688 32.156 14.031 1 96.44 257 GLU B C 1
ATOM 4502 O O . GLU B 1 257 ? -26.172 33.219 14.422 1 96.44 257 GLU B O 1
ATOM 4507 N N . ARG B 1 258 ? -25.188 31.312 14.812 1 94.06 258 ARG B N 1
ATOM 4508 C CA . ARG B 1 258 ? -25.109 31.547 16.25 1 94.06 258 ARG B CA 1
ATOM 4509 C C . ARG B 1 258 ? -24.219 32.75 16.562 1 94.06 258 ARG B C 1
ATOM 4511 O O . ARG B 1 258 ? -24.359 33.375 17.609 1 94.06 258 ARG B O 1
ATOM 4518 N N . PHE B 1 259 ? -23.359 33.062 15.633 1 95.75 259 PHE B N 1
ATOM 4519 C CA . PHE B 1 259 ? -22.438 34.188 15.812 1 95.75 259 PHE B CA 1
ATOM 4520 C C . PHE B 1 259 ? -22.938 35.406 15.07 1 95.75 259 PHE B C 1
ATOM 4522 O O . PHE B 1 259 ? -22.234 36.406 14.992 1 95.75 259 PHE B O 1
ATOM 4529 N N . GLY B 1 260 ? -24.094 35.281 14.422 1 95.44 260 GLY B N 1
ATOM 4530 C CA . GLY B 1 260 ? -24.672 36.375 13.688 1 95.44 260 GLY B CA 1
ATOM 4531 C C . GLY B 1 260 ? -24.203 36.469 12.25 1 95.44 260 GLY B C 1
ATOM 4532 O O . GLY B 1 260 ? -24.422 37.469 11.562 1 95.44 260 GLY B O 1
ATOM 4533 N N . PHE B 1 261 ? -23.562 35.375 11.797 1 97.44 261 PHE B N 1
ATOM 4534 C CA . PHE B 1 261 ? -23.078 35.375 10.422 1 97.44 261 PHE B CA 1
ATOM 4535 C C . PHE B 1 261 ? -24.125 34.812 9.477 1 97.44 261 PHE B C 1
ATOM 4537 O O . PHE B 1 261 ? -24.875 33.906 9.859 1 97.44 261 PHE B O 1
ATOM 4544 N N . GLU B 1 262 ? -24.203 35.312 8.336 1 96.25 262 GLU B N 1
ATOM 4545 C CA . GLU B 1 262 ? -25.031 34.75 7.281 1 96.25 262 GLU B CA 1
ATOM 4546 C C . GLU B 1 262 ? -24.312 33.625 6.559 1 96.25 262 GLU B C 1
ATOM 4548 O O . GLU B 1 262 ? -23.094 33.688 6.344 1 96.25 262 GLU B O 1
ATOM 4553 N N . ARG B 1 263 ? -25.109 32.656 6.191 1 96.62 263 ARG B N 1
ATOM 4554 C CA . ARG B 1 263 ? -24.531 31.547 5.445 1 96.62 263 ARG B CA 1
ATOM 4555 C C . ARG B 1 263 ? -23.984 32 4.098 1 96.62 263 ARG B C 1
ATOM 4557 O O . ARG B 1 263 ? -24.656 32.781 3.389 1 96.62 263 ARG B O 1
ATOM 4564 N N . ALA B 1 264 ? -22.828 31.609 3.814 1 96.75 264 ALA B N 1
ATOM 4565 C CA . ALA B 1 264 ? -22.219 31.906 2.521 1 96.75 264 ALA B CA 1
ATOM 4566 C C . ALA B 1 264 ? -22.078 30.641 1.681 1 96.75 264 ALA B C 1
ATOM 4568 O O . ALA B 1 264 ? -22.359 29.547 2.154 1 96.75 264 ALA B O 1
ATOM 4569 N N . GLY B 1 265 ? -21.828 30.844 0.365 1 96.25 265 GLY B N 1
ATOM 4570 C CA . GLY B 1 265 ? -21.453 29.719 -0.49 1 96.25 265 GLY B CA 1
ATOM 4571 C C . GLY B 1 265 ? -19.938 29.547 -0.603 1 96.25 265 GLY B C 1
ATOM 4572 O O . GLY B 1 265 ? -19.188 30.438 -0.231 1 96.25 265 GLY B O 1
ATOM 4573 N N . ILE B 1 266 ? -19.594 28.453 -1.085 1 95.94 266 ILE B N 1
ATOM 4574 C CA . ILE B 1 266 ? -18.188 28.141 -1.226 1 95.94 266 ILE B CA 1
ATOM 4575 C C . ILE B 1 266 ? -17.516 29.188 -2.115 1 95.94 266 ILE B C 1
ATOM 4577 O O . ILE B 1 266 ? -16.344 29.547 -1.898 1 95.94 266 ILE B O 1
ATOM 4581 N N . GLU B 1 267 ? -18.188 29.688 -3.059 1 96.5 267 GLU B N 1
ATOM 4582 C CA . GLU B 1 267 ? -17.641 30.672 -4 1 96.5 267 GLU B CA 1
ATOM 4583 C C . GLU B 1 267 ? -17.312 31.984 -3.303 1 96.5 267 GLU B C 1
ATOM 4585 O O . GLU B 1 267 ? -16.406 32.719 -3.721 1 96.5 267 GLU B O 1
ATOM 4590 N N . ASP B 1 268 ? -17.969 32.25 -2.234 1 97.69 268 ASP B N 1
ATOM 4591 C CA . ASP B 1 268 ? -17.812 33.5 -1.514 1 97.69 268 ASP B CA 1
ATOM 4592 C C . ASP B 1 268 ? -16.5 33.531 -0.738 1 97.69 268 ASP B C 1
ATOM 4594 O O . ASP B 1 268 ? -16.047 34.594 -0.315 1 97.69 268 ASP B O 1
ATOM 4598 N N . ILE B 1 269 ? -15.898 32.406 -0.542 1 97.31 269 ILE B N 1
ATOM 4599 C CA . ILE B 1 269 ? -14.672 32.375 0.248 1 97.31 269 ILE B CA 1
ATOM 4600 C C . ILE B 1 269 ? -13.547 31.734 -0.568 1 97.31 269 ILE B C 1
ATOM 4602 O O . ILE B 1 269 ? -12.578 31.219 -0.005 1 97.31 269 ILE B O 1
ATOM 4606 N N . ARG B 1 270 ? -13.695 31.688 -1.835 1 96.12 270 ARG B N 1
ATOM 4607 C CA . ARG B 1 270 ? -12.672 31.172 -2.744 1 96.12 270 ARG B CA 1
ATOM 4608 C C . ARG B 1 270 ? -11.469 32.094 -2.795 1 96.12 270 ARG B C 1
ATOM 4610 O O . ARG B 1 270 ? -11.602 33.312 -2.613 1 96.12 270 ARG B O 1
ATOM 4617 N N . GLY B 1 271 ? -10.367 31.547 -2.961 1 96.31 271 GLY B N 1
ATOM 4618 C CA . GLY B 1 271 ? -9.148 32.281 -3.217 1 96.31 271 GLY B CA 1
ATOM 4619 C C . GLY B 1 271 ? -8.555 32 -4.586 1 96.31 271 GLY B C 1
ATOM 4620 O O . GLY B 1 271 ? -9.281 31.719 -5.535 1 96.31 271 GLY B O 1
ATOM 4621 N N . GLY B 1 272 ? -7.273 32.281 -4.703 1 95.25 272 GLY B N 1
ATOM 4622 C CA . GLY B 1 272 ? -6.562 32.062 -5.953 1 95.25 272 GLY B CA 1
ATOM 4623 C C . GLY B 1 272 ? -5.059 31.953 -5.773 1 95.25 272 GLY B C 1
ATOM 4624 O O . GLY B 1 272 ? -4.582 31.203 -4.922 1 95.25 272 GLY B O 1
ATOM 4625 N N . THR B 1 273 ? -4.355 32.656 -6.602 1 96 273 THR B N 1
ATOM 4626 C CA . THR B 1 273 ? -2.9 32.656 -6.512 1 96 273 THR B CA 1
ATOM 4627 C C . THR B 1 273 ? -2.445 33.312 -5.207 1 96 273 THR B C 1
ATOM 4629 O O . THR B 1 273 ? -3.246 33.906 -4.496 1 96 273 THR B O 1
ATOM 4632 N N . ALA B 1 274 ? -1.192 33.125 -4.953 1 97.31 274 ALA B N 1
ATOM 4633 C CA . ALA B 1 274 ? -0.613 33.719 -3.754 1 97.31 274 ALA B CA 1
ATOM 4634 C C . ALA B 1 274 ? -0.822 35.219 -3.74 1 97.31 274 ALA B C 1
ATOM 4636 O O . ALA B 1 274 ? -1.127 35.812 -2.695 1 97.31 274 ALA B O 1
ATOM 4637 N N . GLU B 1 275 ? -0.661 35.812 -4.895 1 98 275 GLU B N 1
ATOM 4638 C CA . GLU B 1 275 ? -0.827 37.25 -5.008 1 98 275 GLU B CA 1
ATOM 4639 C C . GLU B 1 275 ? -2.277 37.688 -4.77 1 98 275 GLU B C 1
ATOM 4641 O O . GLU B 1 275 ? -2.543 38.656 -4.094 1 98 275 GLU B O 1
ATOM 4646 N N . GLU B 1 276 ? -3.148 36.906 -5.336 1 98.31 276 GLU B N 1
ATOM 4647 C CA . GLU B 1 276 ? -4.57 37.156 -5.121 1 98.31 276 GLU B CA 1
ATOM 4648 C C . GLU B 1 276 ? -4.945 37 -3.652 1 98.31 276 GLU B C 1
ATOM 4650 O O . GLU B 1 276 ? -5.68 37.812 -3.098 1 98.31 276 GLU B O 1
ATOM 4655 N N . ASN B 1 277 ? -4.477 36 -3.086 1 98.44 277 ASN B N 1
ATOM 4656 C CA . ASN B 1 277 ? -4.766 35.719 -1.681 1 98.44 277 ASN B CA 1
ATOM 4657 C C . ASN B 1 277 ? -4.152 36.781 -0.775 1 98.44 277 ASN B C 1
ATOM 4659 O O . ASN B 1 277 ? -4.715 37.125 0.268 1 98.44 277 ASN B O 1
ATOM 4663 N N . ALA B 1 278 ? -2.971 37.344 -1.179 1 98.69 278 ALA B N 1
ATOM 4664 C CA . ALA B 1 278 ? -2.359 38.438 -0.433 1 98.69 278 ALA B CA 1
ATOM 4665 C C . ALA B 1 278 ? -3.25 39.688 -0.449 1 98.69 278 ALA B C 1
ATOM 4667 O O . ALA B 1 278 ? -3.402 40.344 0.571 1 98.69 278 ALA B O 1
ATOM 4668 N N . ALA B 1 279 ? -3.797 39.906 -1.583 1 98.75 279 ALA B N 1
ATOM 4669 C CA . ALA B 1 279 ? -4.715 41.031 -1.696 1 98.75 279 ALA B CA 1
ATOM 4670 C C . ALA B 1 279 ? -5.953 40.812 -0.833 1 98.75 279 ALA B C 1
ATOM 4672 O O . ALA B 1 279 ? -6.418 41.75 -0.163 1 98.75 279 ALA B O 1
ATOM 4673 N N . ILE B 1 280 ? -6.48 39.594 -0.889 1 98.75 280 ILE B N 1
ATOM 4674 C CA . ILE B 1 280 ? -7.641 39.281 -0.074 1 98.75 280 ILE B CA 1
ATOM 4675 C C . ILE B 1 280 ? -7.305 39.438 1.404 1 98.75 280 ILE B C 1
ATOM 4677 O O . ILE B 1 280 ? -8.078 40.062 2.154 1 98.75 280 ILE B O 1
ATOM 4681 N N . THR B 1 281 ? -6.164 38.969 1.808 1 98.88 281 THR B N 1
ATOM 4682 C CA . THR B 1 281 ? -5.723 39.031 3.195 1 98.88 281 THR B CA 1
ATOM 4683 C C . THR B 1 281 ? -5.633 40.5 3.65 1 98.88 281 THR B C 1
ATOM 4685 O O . THR B 1 281 ? -6.148 40.844 4.711 1 98.88 281 THR B O 1
ATOM 4688 N N . ARG B 1 282 ? -5 41.344 2.873 1 98.81 282 ARG B N 1
ATOM 4689 C CA . ARG B 1 282 ? -4.867 42.75 3.221 1 98.81 282 ARG B CA 1
ATOM 4690 C C . ARG B 1 282 ? -6.23 43.438 3.322 1 98.81 282 ARG B C 1
ATOM 4692 O O . ARG B 1 282 ? -6.469 44.25 4.23 1 98.81 282 ARG B O 1
ATOM 4699 N N . ALA B 1 283 ? -7.082 43.094 2.396 1 98.81 283 ALA B N 1
ATOM 4700 C CA . ALA B 1 283 ? -8.422 43.656 2.402 1 98.81 283 ALA B CA 1
ATOM 4701 C C . ALA B 1 283 ? -9.188 43.25 3.66 1 98.81 283 ALA B C 1
ATOM 4703 O O . ALA B 1 283 ? -9.836 44.094 4.293 1 98.81 283 ALA B O 1
ATOM 4704 N N . VAL B 1 284 ? -9.125 42 3.98 1 98.88 284 VAL B N 1
ATOM 4705 C CA . VAL B 1 284 ? -9.812 41.5 5.156 1 98.88 284 VAL B CA 1
ATOM 4706 C C . VAL B 1 284 ? -9.242 42.125 6.418 1 98.88 284 VAL B C 1
ATOM 4708 O O . VAL B 1 284 ? -10 42.594 7.285 1 98.88 284 VAL B O 1
ATOM 4711 N N . LEU B 1 285 ? -7.914 42.219 6.539 1 98.88 285 LEU B N 1
ATOM 4712 C CA . LEU B 1 285 ? -7.27 42.781 7.719 1 98.88 285 LEU B CA 1
ATOM 4713 C C . LEU B 1 285 ? -7.555 44.281 7.832 1 98.88 285 LEU B C 1
ATOM 4715 O O . LEU B 1 285 ? -7.5 44.844 8.922 1 98.88 285 LEU B O 1
ATOM 4719 N N . ALA B 1 286 ? -7.867 44.844 6.684 1 98.44 286 ALA B N 1
ATOM 4720 C CA . ALA B 1 286 ? -8.211 46.281 6.664 1 98.44 286 ALA B CA 1
ATOM 4721 C C . ALA B 1 286 ? -9.695 46.469 6.965 1 98.44 286 ALA B C 1
ATOM 4723 O O . ALA B 1 286 ? -10.164 47.625 7.07 1 98.44 286 ALA B O 1
ATOM 4724 N N . GLY B 1 287 ? -10.461 45.406 7.051 1 98.31 287 GLY B N 1
ATOM 4725 C CA . GLY B 1 287 ? -11.828 45.5 7.543 1 98.31 287 GLY B CA 1
ATOM 4726 C C . GLY B 1 287 ? -12.867 45.375 6.441 1 98.31 287 GLY B C 1
ATOM 4727 O O . GLY B 1 287 ? -14.031 45.719 6.648 1 98.31 287 GLY B O 1
ATOM 4728 N N . GLU B 1 288 ? -12.406 45 5.262 1 98.38 288 GLU B N 1
ATOM 4729 C CA . GLU B 1 288 ? -13.398 44.812 4.207 1 98.38 288 GLU B CA 1
ATOM 4730 C C . GLU B 1 288 ? -14.469 43.812 4.625 1 98.38 288 GLU B C 1
ATOM 4732 O O . GLU B 1 288 ? -14.148 42.656 4.949 1 98.38 288 GLU B O 1
ATOM 4737 N N . ARG B 1 289 ? -15.695 44.219 4.605 1 97.81 289 ARG B N 1
ATOM 4738 C CA . ARG B 1 289 ? -16.797 43.406 5.082 1 97.81 289 ARG B CA 1
ATOM 4739 C C . ARG B 1 289 ? -17.156 42.312 4.062 1 97.81 289 ARG B C 1
ATOM 4741 O O . ARG B 1 289 ? -16.844 42.438 2.875 1 97.81 289 ARG B O 1
ATOM 4748 N N . GLY B 1 290 ? -17.797 41.219 4.555 1 97.88 290 GLY B N 1
ATOM 4749 C CA . GLY B 1 290 ? -18.25 40.156 3.695 1 97.88 290 GLY B CA 1
ATOM 4750 C C . GLY B 1 290 ? -17.922 38.781 4.242 1 97.88 290 GLY B C 1
ATOM 4751 O O . GLY B 1 290 ? -17.422 38.656 5.363 1 97.88 290 GLY B O 1
ATOM 4752 N N . PRO B 1 291 ? -18.25 37.781 3.41 1 98.38 291 PRO B N 1
ATOM 4753 C CA . PRO B 1 291 ? -18.094 36.406 3.869 1 98.38 291 PRO B CA 1
ATOM 4754 C C . PRO B 1 291 ? -16.641 36.062 4.234 1 98.38 291 PRO B C 1
ATOM 4756 O O . PRO B 1 291 ? -16.406 35.25 5.141 1 98.38 291 PRO B O 1
ATOM 4759 N N . LYS B 1 292 ? -15.688 36.625 3.539 1 98.75 292 LYS B N 1
ATOM 4760 C CA . LYS B 1 292 ? -14.281 36.344 3.83 1 98.75 292 LYS B CA 1
ATOM 4761 C C . LYS B 1 292 ? -13.891 36.875 5.207 1 98.75 292 LYS B C 1
ATOM 4763 O O . LYS B 1 292 ? -13.203 36.188 5.965 1 98.75 292 LYS B O 1
ATOM 4768 N N . LEU B 1 293 ? -14.344 38.062 5.488 1 98.81 293 LEU B N 1
ATOM 4769 C CA . LEU B 1 293 ? -14.086 38.594 6.824 1 98.81 293 LEU B CA 1
ATOM 4770 C C . LEU B 1 293 ? -14.797 37.75 7.887 1 98.81 293 LEU B C 1
ATOM 4772 O O . LEU B 1 293 ? -14.219 37.438 8.93 1 98.81 293 LEU B O 1
ATOM 4776 N N . ASP B 1 294 ? -16.031 37.406 7.613 1 98.75 294 ASP B N 1
ATOM 4777 C CA . ASP B 1 294 ? -16.797 36.625 8.562 1 98.75 294 ASP B CA 1
ATOM 4778 C C . ASP B 1 294 ? -16.078 35.312 8.891 1 98.75 294 ASP B C 1
ATOM 4780 O O . ASP B 1 294 ? -16.031 34.906 10.055 1 98.75 294 ASP B O 1
ATOM 4784 N N . THR B 1 295 ? -15.586 34.688 7.871 1 98.69 295 THR B N 1
ATOM 4785 C CA . THR B 1 295 ? -14.875 33.438 8.031 1 98.69 295 THR B CA 1
ATOM 4786 C C . THR B 1 295 ? -13.609 33.625 8.859 1 98.69 295 THR B C 1
ATOM 4788 O O . THR B 1 295 ? -13.312 32.812 9.742 1 98.69 295 THR B O 1
ATOM 4791 N N . VAL B 1 296 ? -12.875 34.688 8.586 1 98.88 296 VAL B N 1
ATOM 4792 C CA . VAL B 1 296 ? -11.664 35 9.336 1 98.88 296 VAL B CA 1
ATOM 4793 C C . VAL B 1 296 ? -12.008 35.281 10.797 1 98.88 296 VAL B C 1
ATOM 4795 O O . VAL B 1 296 ? -11.297 34.812 11.703 1 98.88 296 VAL B O 1
ATOM 4798 N N . LEU B 1 297 ? -13.109 35.969 11.016 1 98.88 297 LEU B N 1
ATOM 4799 C CA . LEU B 1 297 ? -13.523 36.281 12.383 1 98.88 297 LEU B CA 1
ATOM 4800 C C . LEU B 1 297 ? -13.828 35 13.156 1 98.88 297 LEU B C 1
ATOM 4802 O O . LEU B 1 297 ? -13.477 34.906 14.336 1 98.88 297 LEU B O 1
ATOM 4806 N N . LEU B 1 298 ? -14.422 34.094 12.523 1 98.62 298 LEU B N 1
ATOM 4807 C CA . LEU B 1 298 ? -14.75 32.812 13.156 1 98.62 298 LEU B CA 1
ATOM 4808 C C . LEU B 1 298 ? -13.484 32.062 13.547 1 98.62 298 LEU B C 1
ATOM 4810 O O . LEU B 1 298 ? -13.383 31.562 14.672 1 98.62 298 LEU B O 1
ATOM 4814 N N . ASN B 1 299 ? -12.555 31.938 12.68 1 98.81 299 ASN B N 1
ATOM 4815 C CA . ASN B 1 299 ? -11.305 31.25 12.953 1 98.81 299 ASN B CA 1
ATOM 4816 C C . ASN B 1 299 ? -10.469 31.984 13.992 1 98.81 299 ASN B C 1
ATOM 4818 O O . ASN B 1 299 ? -9.977 31.375 14.945 1 98.81 299 ASN B O 1
ATOM 4822 N N . ALA B 1 300 ? -10.336 33.281 13.805 1 98.88 300 ALA B N 1
ATOM 4823 C CA . ALA B 1 300 ? -9.594 34.094 14.781 1 98.88 300 ALA B CA 1
ATOM 4824 C C . ALA B 1 300 ? -10.234 34 16.156 1 98.88 300 ALA B C 1
ATOM 4826 O O . ALA B 1 300 ? -9.539 33.969 17.172 1 98.88 300 ALA B O 1
ATOM 4827 N N . GLY B 1 301 ? -11.578 34.031 16.141 1 98.81 301 GLY B N 1
ATOM 4828 C CA . GLY B 1 301 ? -12.281 33.875 17.406 1 98.81 301 GLY B CA 1
ATOM 4829 C C . GLY B 1 301 ? -11.906 32.594 18.141 1 98.81 301 GLY B C 1
ATOM 4830 O O . GLY B 1 301 ? -11.695 32.625 19.359 1 98.81 301 GLY B O 1
ATOM 4831 N N . ALA B 1 302 ? -11.852 31.5 17.422 1 98.81 302 ALA B N 1
ATOM 4832 C CA . ALA B 1 302 ? -11.422 30.234 18 1 98.81 302 ALA B CA 1
ATOM 4833 C C . ALA B 1 302 ? -9.992 30.312 18.516 1 98.81 302 ALA B C 1
ATOM 4835 O O . ALA B 1 302 ? -9.688 29.812 19.594 1 98.81 302 ALA B O 1
ATOM 4836 N N . GLY B 1 303 ? -9.094 30.938 17.766 1 98.75 303 GLY B N 1
ATOM 4837 C CA . GLY B 1 303 ? -7.715 31.125 18.188 1 98.75 303 GLY B CA 1
ATOM 4838 C C . GLY B 1 303 ? -7.59 31.938 19.469 1 98.75 303 GLY B C 1
ATOM 4839 O O . GLY B 1 303 ? -6.832 31.578 20.375 1 98.75 303 GLY B O 1
ATOM 4840 N N . ILE B 1 304 ? -8.328 33 19.547 1 98.88 304 ILE B N 1
ATOM 4841 C CA . ILE B 1 304 ? -8.305 33.875 20.703 1 98.88 304 ILE B CA 1
ATOM 4842 C C . ILE B 1 304 ? -8.82 33.156 21.938 1 98.88 304 ILE B C 1
ATOM 4844 O O . ILE B 1 304 ? -8.258 33.25 23.016 1 98.88 304 ILE B O 1
ATOM 4848 N N . TYR B 1 305 ? -9.836 32.344 21.703 1 98.81 305 TYR B N 1
ATOM 4849 C CA . TYR B 1 305 ? -10.406 31.531 22.766 1 98.81 305 TYR B CA 1
ATOM 4850 C C . TYR B 1 305 ? -9.398 30.516 23.266 1 98.81 305 TYR B C 1
ATOM 4852 O O . TYR B 1 305 ? -9.102 30.453 24.469 1 98.81 305 TYR B O 1
ATOM 4860 N N . ILE B 1 306 ? -8.789 29.828 22.422 1 98.69 306 ILE B N 1
ATOM 4861 C CA . ILE B 1 306 ? -7.844 28.766 22.766 1 98.69 306 ILE B CA 1
ATOM 4862 C C . ILE B 1 306 ? -6.582 29.375 23.375 1 98.69 306 ILE B C 1
ATOM 4864 O O . ILE B 1 306 ? -5.969 28.797 24.266 1 98.69 306 ILE B O 1
ATOM 4868 N N . GLY B 1 307 ? -6.25 30.594 22.906 1 98.25 307 GLY B N 1
ATOM 4869 C CA . GLY B 1 307 ? -5.086 31.297 23.406 1 98.25 307 GLY B CA 1
ATOM 4870 C C . GLY B 1 307 ? -5.305 31.906 24.781 1 98.25 307 GLY B C 1
ATOM 4871 O O . GLY B 1 307 ? -4.367 32.438 25.391 1 98.25 307 GLY B O 1
ATOM 4872 N N . GLY B 1 308 ? -6.555 31.906 25.266 1 97.88 308 GLY B N 1
ATOM 4873 C CA . GLY B 1 308 ? -6.844 32.344 26.625 1 97.88 308 GLY B CA 1
ATOM 4874 C C . GLY B 1 308 ? -7.211 33.812 26.734 1 97.88 308 GLY B C 1
ATOM 4875 O O . GLY B 1 308 ? -7.203 34.375 27.828 1 97.88 308 GLY B O 1
ATOM 4876 N N . LYS B 1 309 ? -7.543 34.375 25.672 1 98.38 309 LYS B N 1
ATOM 4877 C CA . LYS B 1 309 ? -7.859 35.812 25.688 1 98.38 309 LYS B CA 1
ATOM 4878 C C . LYS B 1 309 ? -9.367 36.031 25.578 1 98.38 309 LYS B C 1
ATOM 4880 O O . LYS B 1 309 ? -9.82 37.188 25.453 1 98.38 309 LYS B O 1
ATOM 4885 N N . ALA B 1 310 ? -10.117 34.969 25.594 1 98.44 310 ALA B N 1
ATOM 4886 C CA . ALA B 1 310 ? -11.578 34.969 25.672 1 98.44 310 ALA B CA 1
ATOM 4887 C C . ALA B 1 310 ? -12.086 33.719 26.375 1 98.44 310 ALA B C 1
ATOM 4889 O O . ALA B 1 310 ? -11.43 32.656 26.344 1 98.44 310 ALA B O 1
ATOM 4890 N N . ASP B 1 311 ? -13.258 33.781 26.875 1 98.06 311 ASP B N 1
ATOM 4891 C CA . ASP B 1 311 ? -13.789 32.656 27.641 1 98.06 311 ASP B CA 1
ATOM 4892 C C . ASP B 1 311 ? -14.594 31.719 26.734 1 98.06 311 ASP B C 1
ATOM 4894 O O . ASP B 1 311 ? -14.828 30.562 27.094 1 98.06 311 ASP B O 1
ATOM 4898 N N . THR B 1 312 ? -15.078 32.219 25.641 1 97.88 312 THR B N 1
ATOM 4899 C CA . THR B 1 312 ? -15.805 31.453 24.656 1 97.88 312 THR B CA 1
ATOM 4900 C C . THR B 1 312 ? -15.391 31.844 23.234 1 97.88 312 THR B C 1
ATOM 4902 O O . THR B 1 312 ? -14.773 32.906 23.047 1 97.88 312 THR B O 1
ATOM 4905 N N . ILE B 1 313 ? -15.703 30.953 22.312 1 98.5 313 ILE B N 1
ATOM 4906 C CA . ILE B 1 313 ? -15.445 31.297 20.922 1 98.5 313 ILE B CA 1
ATOM 4907 C C . ILE B 1 313 ? -16.234 32.531 20.531 1 98.5 313 ILE B C 1
ATOM 4909 O O . ILE B 1 313 ? -15.75 33.375 19.766 1 98.5 313 ILE B O 1
ATOM 4913 N N . PHE B 1 314 ? -17.422 32.719 21.094 1 98 314 PHE B N 1
ATOM 4914 C CA . PHE B 1 314 ? -18.281 33.875 20.828 1 98 314 PHE B CA 1
ATOM 4915 C C . PHE B 1 314 ? -17.578 35.156 21.219 1 98 314 PHE B C 1
ATOM 4917 O O . PHE B 1 314 ? -17.516 36.094 20.422 1 98 314 PHE B O 1
ATOM 4924 N N . GLU B 1 315 ? -17.078 35.156 22.422 1 98.56 315 GLU B N 1
ATOM 4925 C CA . GLU B 1 315 ? -16.344 36.344 22.891 1 98.56 315 GLU B CA 1
ATOM 4926 C C . GLU B 1 315 ? -15.086 36.562 22.047 1 98.56 315 GLU B C 1
ATOM 4928 O O . GLU B 1 315 ? -14.688 37.719 21.812 1 98.56 315 GLU B O 1
ATOM 4933 N N . GLY B 1 316 ? -14.492 35.469 21.641 1 98.81 316 GLY B N 1
ATOM 4934 C CA . GLY B 1 316 ? -13.336 35.562 20.766 1 98.81 316 GLY B CA 1
ATOM 4935 C C . GLY B 1 316 ? -13.641 36.25 19.438 1 98.81 316 GLY B C 1
ATOM 4936 O O . GLY B 1 316 ? -12.852 37.062 18.953 1 98.81 316 GLY B O 1
ATOM 4937 N N . VAL B 1 317 ? -14.82 35.938 18.891 1 98.75 317 VAL B N 1
ATOM 4938 C CA . VAL B 1 317 ? -15.242 36.531 17.625 1 98.75 317 VAL B CA 1
ATOM 4939 C C . VAL B 1 317 ? -15.445 38.031 17.812 1 98.75 317 VAL B C 1
ATOM 4941 O O . VAL B 1 317 ? -15.055 38.812 16.953 1 98.75 317 VAL B O 1
ATOM 4944 N N . ASP B 1 318 ? -16 38.438 18.891 1 98.56 318 ASP B N 1
ATOM 4945 C CA . ASP B 1 318 ? -16.188 39.844 19.188 1 98.56 318 ASP B CA 1
ATOM 4946 C C . ASP B 1 318 ? -14.852 40.562 19.312 1 98.56 318 ASP B C 1
ATOM 4948 O O . ASP B 1 318 ? -14.68 41.656 18.766 1 98.56 318 ASP B O 1
ATOM 4952 N N . LYS B 1 319 ? -13.969 39.938 20 1 98.81 319 LYS B N 1
ATOM 4953 C CA . LYS B 1 319 ? -12.641 40.531 20.141 1 98.81 319 LYS B CA 1
ATOM 4954 C C . LYS B 1 319 ? -11.945 40.625 18.781 1 98.81 319 LYS B C 1
ATOM 4956 O O . LYS B 1 319 ? -11.273 41.625 18.5 1 98.81 319 LYS B O 1
ATOM 4961 N N . ALA B 1 320 ? -12.078 39.625 18 1 98.88 320 ALA B N 1
ATOM 4962 C CA . ALA B 1 320 ? -11.5 39.656 16.656 1 98.88 320 ALA B CA 1
ATOM 4963 C C . ALA B 1 320 ? -12.031 40.812 15.836 1 98.88 320 ALA B C 1
ATOM 4965 O O . ALA B 1 320 ? -11.273 41.5 15.117 1 98.88 320 ALA B O 1
ATOM 4966 N N . ARG B 1 321 ? -13.305 41.062 15.977 1 98.56 321 ARG B N 1
ATOM 4967 C CA . ARG B 1 321 ? -13.93 42.188 15.281 1 98.56 321 ARG B CA 1
ATOM 4968 C C . ARG B 1 321 ? -13.312 43.5 15.719 1 98.56 321 ARG B C 1
ATOM 4970 O O . ARG B 1 321 ? -13.008 44.344 14.883 1 98.56 321 ARG B O 1
ATOM 4977 N N . GLU B 1 322 ? -13.102 43.656 16.969 1 98.75 322 GLU B N 1
ATOM 4978 C CA . GLU B 1 322 ? -12.492 44.844 17.516 1 98.75 322 GLU B CA 1
ATOM 4979 C C . GLU B 1 322 ? -11.07 45.031 16.984 1 98.75 322 GLU B C 1
ATOM 4981 O O . GLU B 1 322 ? -10.664 46.156 16.672 1 98.75 322 GLU B O 1
ATOM 4986 N N . ILE B 1 323 ? -10.375 43.969 16.953 1 98.81 323 ILE B N 1
ATOM 4987 C CA . ILE B 1 323 ? -8.984 43.969 16.5 1 98.81 323 ILE B CA 1
ATOM 4988 C C . ILE B 1 323 ? -8.922 44.438 15.039 1 98.81 323 ILE B C 1
ATOM 4990 O O . ILE B 1 323 ? -8.07 45.25 14.672 1 98.81 323 ILE B O 1
ATOM 4994 N N . ILE B 1 324 ? -9.844 43.906 14.211 1 98.75 324 ILE B N 1
ATOM 4995 C CA . ILE B 1 324 ? -9.898 44.312 12.805 1 98.75 324 ILE B CA 1
ATOM 4996 C C . ILE B 1 324 ? -10.273 45.781 12.68 1 98.75 324 ILE B C 1
ATOM 4998 O O . ILE B 1 324 ? -9.617 46.531 11.953 1 98.75 324 ILE B O 1
ATOM 5002 N N . GLU B 1 325 ? -11.195 46.219 13.414 1 98.31 325 GLU B N 1
ATOM 5003 C CA . GLU B 1 325 ? -11.719 47.562 13.328 1 98.31 325 GLU B CA 1
ATOM 5004 C C . GLU B 1 325 ? -10.688 48.594 13.805 1 98.31 325 GLU B C 1
ATOM 5006 O O . GLU B 1 325 ? -10.633 49.719 13.289 1 98.31 325 GLU B O 1
ATOM 5011 N N . SER B 1 326 ? -9.867 48.219 14.711 1 98.38 326 SER B N 1
ATOM 5012 C CA . SER B 1 326 ? -8.875 49.094 15.281 1 98.38 326 SER B CA 1
ATOM 5013 C C . SER B 1 326 ? -7.664 49.25 14.359 1 98.38 326 SER B C 1
ATOM 5015 O O . SER B 1 326 ? -6.844 50.156 14.531 1 98.38 326 SER B O 1
ATOM 5017 N N . GLY B 1 327 ? -7.547 48.281 13.414 1 98.56 327 GLY B N 1
ATOM 5018 C CA . GLY B 1 327 ? -6.391 48.281 12.523 1 98.56 327 GLY B CA 1
ATOM 5019 C C . GLY B 1 327 ? -5.219 47.5 13.078 1 98.56 327 GLY B C 1
ATOM 5020 O O . GLY B 1 327 ? -4.188 47.375 12.414 1 98.56 327 GLY B O 1
ATOM 5021 N N . ALA B 1 328 ? -5.406 46.969 14.211 1 98.75 328 ALA B N 1
ATOM 5022 C CA . ALA B 1 328 ? -4.32 46.25 14.891 1 98.75 328 ALA B CA 1
ATOM 5023 C C . ALA B 1 328 ? -3.871 45.031 14.102 1 98.75 328 ALA B C 1
ATOM 5025 O O . ALA B 1 328 ? -2.689 44.688 14.102 1 98.75 328 ALA B O 1
ATOM 5026 N N . ALA B 1 329 ? -4.816 44.406 13.453 1 98.75 329 ALA B N 1
ATOM 5027 C CA . ALA B 1 329 ? -4.477 43.219 12.672 1 98.75 329 ALA B CA 1
ATOM 5028 C C . ALA B 1 329 ? -3.551 43.562 11.516 1 98.75 329 ALA B C 1
ATOM 5030 O O . ALA B 1 329 ? -2.555 42.875 11.273 1 98.75 329 ALA B O 1
ATOM 5031 N N . LEU B 1 330 ? -3.904 44.594 10.766 1 98.69 330 LEU B N 1
ATOM 5032 C CA . LEU B 1 330 ? -3.07 45.062 9.664 1 98.69 330 LEU B CA 1
ATOM 5033 C C . LEU B 1 330 ? -1.71 45.531 10.172 1 98.69 330 LEU B C 1
ATOM 5035 O O . LEU B 1 330 ? -0.688 45.281 9.523 1 98.69 330 LEU B O 1
ATOM 5039 N N . ALA B 1 331 ? -1.701 46.156 11.305 1 98.75 331 ALA B N 1
ATOM 5040 C CA . ALA B 1 331 ? -0.449 46.594 11.922 1 98.75 331 ALA B CA 1
ATOM 5041 C C . ALA B 1 331 ? 0.442 45.406 12.25 1 98.75 331 ALA B C 1
ATOM 5043 O O . ALA B 1 331 ? 1.666 45.469 12.125 1 98.75 331 ALA B O 1
ATOM 5044 N N . LYS B 1 332 ? -0.151 44.375 12.766 1 98.75 332 LYS B N 1
ATOM 5045 C CA . LYS B 1 332 ? 0.599 43.156 13.078 1 98.75 332 LYS B CA 1
ATOM 5046 C C . LYS B 1 332 ? 1.262 42.562 11.836 1 98.75 332 LYS B C 1
ATOM 5048 O O . LYS B 1 332 ? 2.42 42.156 11.875 1 98.75 332 LYS B O 1
ATOM 5053 N N . LEU B 1 333 ? 0.519 42.5 10.695 1 98.81 333 LEU B N 1
ATOM 5054 C CA . LEU B 1 333 ? 1.098 42.062 9.43 1 98.81 333 LEU B CA 1
ATOM 5055 C C . LEU B 1 333 ? 2.318 42.906 9.07 1 98.81 333 LEU B C 1
ATOM 5057 O O . LEU B 1 333 ? 3.375 42.344 8.734 1 98.81 333 LEU B O 1
ATOM 5061 N N . ASN B 1 334 ? 2.143 44.188 9.156 1 98.75 334 ASN B N 1
ATOM 5062 C CA . ASN B 1 334 ? 3.234 45.094 8.82 1 98.75 334 ASN B CA 1
ATOM 5063 C C . ASN B 1 334 ? 4.43 44.906 9.75 1 98.75 334 ASN B C 1
ATOM 5065 O O . ASN B 1 334 ? 5.578 44.969 9.312 1 98.75 334 ASN B O 1
ATOM 5069 N N . GLN B 1 335 ? 4.148 44.688 10.992 1 98.81 335 GLN B N 1
ATOM 5070 C CA . GLN B 1 335 ? 5.211 44.438 11.953 1 98.81 335 GLN B CA 1
ATOM 5071 C C . GLN B 1 335 ? 6.004 43.188 11.57 1 98.81 335 GLN B C 1
ATOM 5073 O O . GLN B 1 335 ? 7.234 43.188 11.656 1 98.81 335 GLN B O 1
ATOM 5078 N N . MET B 1 336 ? 5.328 42.156 11.188 1 98.75 336 MET B N 1
ATOM 5079 C CA . MET B 1 336 ? 5.984 40.906 10.812 1 98.75 336 MET B CA 1
ATOM 5080 C C . MET B 1 336 ? 6.828 41.094 9.555 1 98.75 336 MET B C 1
ATOM 5082 O O . MET B 1 336 ? 7.914 40.531 9.438 1 98.75 336 MET B O 1
ATOM 5086 N N . ILE B 1 337 ? 6.262 41.844 8.531 1 98.75 337 ILE B N 1
ATOM 5087 C CA . ILE B 1 337 ? 7.012 42.125 7.312 1 98.75 337 ILE B CA 1
ATOM 5088 C C . ILE B 1 337 ? 8.32 42.844 7.664 1 98.75 337 ILE B C 1
ATOM 5090 O O . ILE B 1 337 ? 9.398 42.406 7.238 1 98.75 337 ILE B O 1
ATOM 5094 N N . GLU B 1 338 ? 8.195 43.812 8.484 1 98.62 338 GLU B N 1
ATOM 5095 C CA . GLU B 1 338 ? 9.367 44.625 8.852 1 98.62 338 GLU B CA 1
ATOM 5096 C C . GLU B 1 338 ? 10.359 43.781 9.664 1 98.62 338 GLU B C 1
ATOM 5098 O O . GLU B 1 338 ? 11.562 43.781 9.367 1 98.62 338 GLU B O 1
ATOM 5103 N N . PHE B 1 339 ? 9.938 43.062 10.633 1 98.62 339 PHE B N 1
ATOM 5104 C CA . PHE B 1 339 ? 10.82 42.375 11.562 1 98.62 339 PHE B CA 1
ATOM 5105 C C . PHE B 1 339 ? 11.547 41.219 10.867 1 98.62 339 PHE B C 1
ATOM 5107 O O . PHE B 1 339 ? 12.758 41.062 11.039 1 98.62 339 PHE B O 1
ATOM 5114 N N . THR B 1 340 ? 10.828 40.406 10.125 1 98.62 340 THR B N 1
ATOM 5115 C CA . THR B 1 340 ? 11.43 39.25 9.508 1 98.62 340 THR B CA 1
ATOM 5116 C C . THR B 1 340 ? 12.453 39.656 8.445 1 98.62 340 THR B C 1
ATOM 5118 O O . THR B 1 340 ? 13.391 38.906 8.164 1 98.62 340 THR B O 1
ATOM 5121 N N . ASN B 1 341 ? 12.281 40.812 7.824 1 98.25 341 ASN B N 1
ATOM 5122 C CA . ASN B 1 341 ? 13.18 41.281 6.77 1 98.25 341 ASN B CA 1
ATOM 5123 C C . ASN B 1 341 ? 14.445 41.906 7.34 1 98.25 341 ASN B C 1
ATOM 5125 O O . ASN B 1 341 ? 15.336 42.312 6.594 1 98.25 341 ASN B O 1
ATOM 5129 N N . GLN B 1 342 ? 14.602 41.938 8.609 1 97.62 342 GLN B N 1
ATOM 5130 C CA . GLN B 1 342 ? 15.828 42.406 9.242 1 97.62 342 GLN B CA 1
ATOM 5131 C C . GLN B 1 342 ? 16.906 41.312 9.188 1 97.62 342 GLN B C 1
ATOM 5133 O O . GLN B 1 342 ? 18.094 41.594 9.438 1 97.62 342 GLN B O 1
ATOM 5138 N N . PHE B 1 343 ? 16.469 40.25 9.016 1 96.94 343 PHE B N 1
ATOM 5139 C CA . PHE B 1 343 ? 17.406 39.125 8.984 1 96.94 343 PHE B CA 1
ATOM 5140 C C . PHE B 1 343 ? 17.922 38.906 7.566 1 96.94 343 PHE B C 1
ATOM 5142 O O . PHE B 1 343 ? 17.156 38.969 6.605 1 96.94 343 PHE B O 1
#

pLDDT: mean 96.18, std 6.74, range [32.59, 98.94]

Organism: NCBI:txid537013

Radius of gyration: 32.15 Å; Cα contacts (8 Å, |Δi|>4): 1564; chains: 2; bounding box: 49×99×63 Å

Sequence (686 aa):
MEAFAMIKEAIKKLSNKEDLTLEEAKQAMDEILTLEGGATDAQISSFLSLLRMKGETIDEITGCAITMKSKATHIKPKVSNYIDFVGTGGDSVNTFNITTTSVFVTAAAGVPIAKHGNRSISSKSGSVDLLEALGINVDLTPEQVEQCVNETGMGFMFAKTFHKTMKNAGKVRSEISIRTIFNILGPISNPSDAKRQVIGVFDKSLTNPLANAMLEMGVERGIVVNCEGIDEFTTIGVNSVSEIKDGIVMDYMLKPERFGFERAGIEDIRGGTAEENAAITRAVLAGERGPKLDTVLLNAGAGIYIGGKADTIFEGVDKAREIIESGAALAKLNQMIEFTNQFMEAFAMIKEAIKKLSNKEDLTLEEAKQAMDEILTLEGGATDAQISSFLSLLRMKGETIDEITGCAITMKSKATHIKPKVSNYIDFVGTGGDSVNTFNITTTSVFVTAAAGVPIAKHGNRSISSKSGSVDLLEALGINVDLTPEQVEQCVNETGMGFMFAKTFHKTMKNAGKVRSEISIRTIFNILGPISNPSDAKRQVIGVFDKSLTNPLANAMLEMGVERGIVVNCEGIDEFTTIGVNSVSEIKDGIVMDYMLKPERFGFERAGIEDIRGGTAEENAAITRAVLAGERGPKLDTVLLNAGAGIYIGGKADTIFEGVDKAREIIESGAALAKLNQMIEFTNQF

Nearest PDB structures (foldseek):
  4zof-assembly1_B  TM=9.637E-01  e=1.753E-33  Mycobacterium tuberculosis H37Ra
  5c7s-assembly1_A  TM=9.611E-01  e=1.753E-33  Mycobacterium tuberculosis H37Rv
  4n5v-assembly1_A  TM=9.619E-01  e=6.692E-33  Mycobacterium tuberculosis
  4zoj-assembly1_B  TM=9.622E-01  e=1.120E-32  Mycobacterium tuberculosis H37Ra
  3twp-assembly2_B  TM=9.621E-01  e=1.974E-32  Mycobacterium tuberculosis

Secondary structure (DSSP, 8-state):
--SS-HHHHHHHHHHTTPPPPHHHHHHHHHHHT-SSS---HHHHHHHHHHHHHH---HHHHHHHHHHHHHTS-----SSSS-EEEEE-----S-B--HHHHHHHHHHHTT--EEEEE---SSSS--HHHHHHHHT------HHHHHHHHHHHSEEEEEHHHH-GGGHHHHHHHHHH-S--THHHHGGG--TT--SEEEEE-SSGGGHHHHHHHHHHTT-SEEEEEEETTBSS--SSSPEEEEEEETTEEEEEEE-GGGGTPPP--GGGGB--SHHHHHHHHHHHHTT--SHHHHHHHHHHHHHHHHTTS-SSHHHHHHHHHHHHHHTHHHHHHHHHHHHHTT-/--SS-HHHHHHHHHHTTPPPPHHHHHHHHHHHT-SSS---HHHHHHHHHHHHHH---HHHHHHHHHHHHHTS-----SSSS-EEEEE-----S-B--HHHHHHHHHHHTT--EEEEE---SSSS--HHHHHHHHT------HHHHHHHHHHHSEEEEEHHHH-GGGHHHHHHHHHH-S--THHHHGGG--TT--SEEEEE-SSGGGHHHHHHHHHHTT-SEEEEEEETTBSS--SSSPEEEEEEETTEEEEEEE-GGGGTPPP--GGGGB--SHHHHHHHHHHHHTT--SHHHHHHHHHHHHHHHHTTS-SSHHHHHHHHHHHHHHTHHHHHHHHHHHHHTT-